Protein AF-A0A3D0HN75-F1 (afdb_monomer)

Structure (mmCIF, N/CA/C/O backbone):
data_AF-A0A3D0HN75-F1
#
_entry.id   AF-A0A3D0HN75-F1
#
loop_
_atom_site.group_PDB
_atom_site.id
_atom_site.type_symbol
_atom_site.label_atom_id
_atom_site.label_alt_id
_atom_site.label_comp_id
_atom_site.label_asym_id
_atom_site.label_entity_id
_atom_site.label_seq_id
_atom_site.pdbx_PDB_ins_code
_atom_site.Cartn_x
_atom_site.Cartn_y
_atom_site.Cartn_z
_atom_site.occupancy
_atom_site.B_iso_or_equiv
_atom_site.auth_seq_id
_atom_site.auth_comp_id
_atom_site.auth_asym_id
_atom_site.auth_atom_id
_atom_site.pdbx_PDB_model_num
ATOM 1 N N . GLU A 1 1 ? -25.983 -16.024 -14.289 1.00 55.44 1 GLU A N 1
ATOM 2 C CA . GLU A 1 1 ? -24.525 -16.258 -14.371 1.00 55.44 1 GLU A CA 1
ATOM 3 C C . GLU A 1 1 ? -23.714 -15.101 -13.797 1.00 55.44 1 GLU A C 1
ATOM 5 O O . GLU A 1 1 ? -23.094 -15.334 -12.772 1.00 55.44 1 GLU A O 1
ATOM 10 N N . TYR A 1 2 ? -23.808 -13.860 -14.303 1.00 52.97 2 TYR A N 1
ATOM 11 C CA . TYR A 1 2 ? -23.048 -12.702 -13.771 1.00 52.97 2 TYR A CA 1
ATOM 12 C C . TYR A 1 2 ? -23.120 -12.518 -12.240 1.00 52.97 2 TYR A C 1
ATOM 14 O O . TYR A 1 2 ? -22.099 -12.362 -11.578 1.00 52.97 2 TYR A O 1
ATOM 22 N N . TRP A 1 3 ? -24.312 -12.584 -11.640 1.00 49.81 3 TRP A N 1
ATOM 23 C CA . TRP A 1 3 ? -24.486 -12.412 -10.188 1.00 49.81 3 TRP A CA 1
ATOM 24 C C . TRP A 1 3 ? -23.921 -13.570 -9.353 1.00 49.81 3 TRP A C 1
ATOM 26 O O . TRP A 1 3 ? -23.442 -13.356 -8.245 1.00 49.81 3 TRP A O 1
ATOM 36 N N . THR A 1 4 ? -23.929 -14.785 -9.901 1.00 58.41 4 THR A N 1
ATOM 37 C CA . THR A 1 4 ? -23.412 -15.993 -9.241 1.00 58.41 4 THR A CA 1
ATOM 38 C C . THR A 1 4 ? -21.888 -16.060 -9.346 1.00 58.41 4 THR A C 1
ATOM 40 O O . THR A 1 4 ? -21.210 -16.273 -8.346 1.00 58.41 4 THR A O 1
ATOM 43 N N . GLU A 1 5 ? -21.344 -15.786 -10.536 1.00 59.69 5 GLU A N 1
ATOM 44 C CA . GLU A 1 5 ? -19.902 -15.696 -10.781 1.00 59.69 5 GLU A CA 1
ATOM 45 C C . GLU A 1 5 ? -19.279 -14.511 -10.023 1.00 59.69 5 GLU A C 1
ATOM 47 O O . GLU A 1 5 ? -18.188 -14.620 -9.464 1.00 59.69 5 GLU A O 1
ATOM 52 N N . SER A 1 6 ? -19.992 -13.382 -9.937 1.00 73.62 6 SER A N 1
ATOM 53 C CA . SER A 1 6 ? -19.542 -12.234 -9.146 1.00 73.62 6 SER A CA 1
ATOM 54 C C . SER A 1 6 ? -19.623 -12.485 -7.643 1.00 73.62 6 SER A C 1
ATOM 56 O O . SER A 1 6 ? -18.742 -12.008 -6.941 1.00 73.62 6 SER A O 1
ATOM 58 N N . GLN A 1 7 ? -20.590 -13.260 -7.133 1.00 80.38 7 GLN A N 1
ATOM 59 C CA . GLN A 1 7 ? -20.621 -13.614 -5.708 1.00 80.38 7 GLN A CA 1
ATOM 60 C C . GLN A 1 7 ? -19.412 -14.466 -5.320 1.00 80.38 7 GLN A C 1
ATOM 62 O O . GLN A 1 7 ? -18.762 -14.180 -4.322 1.00 80.38 7 GLN A O 1
ATOM 67 N N . GLU A 1 8 ? -19.061 -15.481 -6.114 1.00 81.94 8 GLU A N 1
ATOM 68 C CA . GLU A 1 8 ? -17.875 -16.295 -5.829 1.00 81.94 8 GLU A CA 1
ATOM 69 C C . GLU A 1 8 ? -16.592 -15.447 -5.871 1.00 81.94 8 GLU A C 1
ATOM 71 O O . GLU A 1 8 ? -15.738 -15.563 -4.991 1.00 81.94 8 GLU A O 1
ATOM 76 N N . LYS A 1 9 ? -16.470 -14.540 -6.851 1.00 81.69 9 LYS A N 1
ATOM 77 C CA . LYS A 1 9 ? -15.342 -13.597 -6.942 1.00 81.69 9 LYS A CA 1
ATOM 78 C C . LYS A 1 9 ? -15.314 -12.603 -5.773 1.00 81.69 9 LYS A C 1
ATOM 80 O O . LYS A 1 9 ? -14.236 -12.364 -5.233 1.00 81.69 9 LYS A O 1
ATOM 85 N N . ARG A 1 10 ? -16.463 -12.066 -5.342 1.00 82.06 10 ARG A N 1
ATOM 86 C CA . ARG A 1 10 ? -16.580 -11.193 -4.157 1.00 82.06 10 ARG A CA 1
ATOM 87 C C . ARG A 1 10 ? -16.205 -11.928 -2.877 1.00 82.06 10 ARG A C 1
ATOM 89 O O . ARG A 1 10 ? -15.463 -11.377 -2.073 1.00 82.06 10 ARG A O 1
ATOM 96 N N . ASN A 1 11 ? -16.617 -13.185 -2.726 1.00 86.25 11 ASN A N 1
ATOM 97 C CA . ASN A 1 11 ? -16.230 -14.009 -1.581 1.00 86.25 11 ASN A CA 1
ATOM 98 C C . ASN A 1 11 ? -14.713 -14.245 -1.569 1.00 86.25 11 ASN A C 1
ATOM 100 O O . ASN A 1 11 ? -14.068 -14.004 -0.555 1.00 86.25 11 ASN A O 1
ATOM 104 N N . LYS A 1 12 ? -14.118 -14.612 -2.715 1.00 87.06 12 LYS A N 1
ATOM 105 C CA . LYS A 1 12 ? -12.657 -14.769 -2.846 1.00 87.06 12 LYS A CA 1
ATOM 106 C C . LYS A 1 12 ? -11.905 -13.474 -2.534 1.00 87.06 12 LYS A C 1
ATOM 108 O O . LYS A 1 12 ? -10.886 -13.516 -1.849 1.00 87.06 12 LYS A O 1
ATOM 113 N N . MET A 1 13 ? -12.403 -12.330 -3.011 1.00 85.69 13 MET A N 1
ATOM 114 C CA . MET A 1 13 ? -11.835 -11.021 -2.681 1.00 85.69 13 MET A CA 1
ATOM 115 C C . MET A 1 13 ? -11.968 -10.723 -1.185 1.00 85.69 13 MET A C 1
ATOM 117 O O . MET A 1 13 ? -10.992 -10.324 -0.562 1.00 85.69 13 MET A O 1
ATOM 121 N N . THR A 1 14 ? -13.129 -10.979 -0.586 1.00 88.50 14 THR A N 1
ATOM 122 C CA . THR A 1 14 ? -13.359 -10.815 0.854 1.00 88.50 14 THR A CA 1
ATOM 123 C C . THR A 1 14 ? -12.397 -11.669 1.677 1.00 88.50 14 THR A C 1
ATOM 125 O O . THR A 1 14 ? -11.789 -11.168 2.623 1.00 88.50 14 THR A O 1
ATOM 128 N N . ASP A 1 15 ? -12.200 -12.934 1.303 1.00 90.06 15 ASP A N 1
ATOM 129 C CA . ASP A 1 15 ? -11.274 -13.846 1.977 1.00 90.06 15 ASP A CA 1
ATOM 130 C C . ASP A 1 15 ? -9.823 -13.377 1.840 1.00 90.06 15 ASP A C 1
ATOM 132 O O . ASP A 1 15 ? -9.080 -13.334 2.826 1.00 90.06 15 ASP A O 1
ATOM 136 N N . PHE A 1 16 ? -9.423 -12.961 0.634 1.00 89.94 16 PHE A N 1
ATOM 137 C CA . PHE A 1 16 ? -8.121 -12.346 0.385 1.00 89.94 16 PHE A CA 1
ATOM 138 C C . PHE A 1 16 ? -7.929 -11.106 1.263 1.00 89.94 16 PHE A C 1
ATOM 140 O O . PHE A 1 16 ? -6.921 -10.971 1.961 1.00 89.94 16 PHE A O 1
ATOM 147 N N . VAL A 1 17 ? -8.916 -10.217 1.288 1.00 92.88 17 VAL A N 1
ATOM 148 C CA . VAL A 1 17 ? -8.825 -8.963 2.019 1.00 92.88 17 VAL A CA 1
ATOM 149 C C . VAL A 1 17 ? -8.738 -9.210 3.527 1.00 92.88 17 VAL A C 1
ATOM 151 O O . VAL A 1 17 ? -7.848 -8.670 4.185 1.00 92.88 17 VAL A O 1
ATOM 154 N N . LYS A 1 18 ? -9.573 -10.094 4.078 1.00 90.62 18 LYS A N 1
ATOM 155 C CA . LYS A 1 18 ? -9.501 -10.492 5.492 1.00 90.62 18 LYS A CA 1
ATOM 156 C C . LYS A 1 18 ? -8.153 -11.128 5.839 1.00 90.62 18 LYS A C 1
ATOM 158 O O . LYS A 1 18 ? -7.605 -10.849 6.902 1.00 90.62 18 LYS A O 1
ATOM 163 N N . LYS A 1 19 ? -7.579 -11.933 4.940 1.00 90.38 19 LYS A N 1
ATOM 164 C CA . LYS A 1 19 ? -6.274 -12.574 5.152 1.00 90.38 19 LYS A CA 1
ATOM 165 C C . LYS A 1 19 ? -5.127 -11.564 5.258 1.00 90.38 19 LYS A C 1
ATOM 167 O O . LYS A 1 19 ? -4.260 -11.730 6.113 1.00 90.38 19 LYS A O 1
ATOM 172 N N . TYR A 1 20 ? -5.096 -10.542 4.402 1.00 90.19 20 TYR A N 1
ATOM 173 C CA . TYR A 1 20 ? -3.926 -9.658 4.272 1.00 90.19 20 TYR A CA 1
ATOM 174 C C . TYR A 1 20 ? -4.090 -8.273 4.911 1.00 90.19 20 TYR A C 1
ATOM 176 O O . TYR A 1 20 ? -3.089 -7.633 5.236 1.00 90.19 20 TYR A O 1
ATOM 184 N N . PHE A 1 21 ? -5.322 -7.808 5.130 1.00 95.25 21 PHE A N 1
ATOM 185 C CA . PHE A 1 21 ? -5.611 -6.448 5.599 1.00 95.25 21 PHE A CA 1
ATOM 186 C C . PHE A 1 21 ? -6.211 -6.397 7.002 1.00 95.25 21 PHE A C 1
ATOM 188 O O . PHE A 1 21 ? -6.785 -5.379 7.363 1.00 95.25 21 PHE A O 1
ATOM 195 N N . LEU A 1 22 ? -6.037 -7.457 7.799 1.00 95.75 22 LEU A N 1
ATOM 196 C CA . LEU A 1 22 ? -6.356 -7.495 9.234 1.00 95.75 22 LEU A CA 1
ATOM 197 C C . LEU A 1 22 ? -5.118 -7.610 10.135 1.00 95.75 22 LEU A C 1
ATOM 199 O O . LEU A 1 22 ? -5.238 -7.668 11.354 1.00 95.75 22 LEU A O 1
ATOM 203 N N . THR A 1 23 ? -3.911 -7.639 9.563 1.00 93.31 23 THR A N 1
ATOM 204 C CA . THR A 1 23 ? -2.684 -7.795 10.353 1.00 93.31 23 THR A CA 1
ATOM 205 C C . THR A 1 23 ? -2.402 -6.561 11.212 1.00 93.31 23 THR A C 1
ATOM 207 O O . THR A 1 23 ? -2.297 -5.441 10.698 1.00 93.31 23 THR A O 1
ATOM 210 N N . VAL A 1 24 ? -2.206 -6.800 12.509 1.00 93.56 24 VAL A N 1
ATOM 211 C CA . VAL A 1 24 ? -1.823 -5.811 13.522 1.00 93.56 24 VAL A CA 1
ATOM 212 C C . VAL A 1 24 ? -0.424 -6.154 14.059 1.00 93.56 24 VAL A C 1
ATOM 214 O O . VAL A 1 24 ? -0.170 -7.330 14.326 1.00 93.56 24 VAL A O 1
ATOM 217 N N . PRO A 1 25 ? 0.488 -5.174 14.205 1.00 91.12 25 PRO A N 1
ATOM 218 C CA . PRO A 1 25 ? 1.791 -5.382 14.843 1.00 91.12 25 PRO A CA 1
ATOM 219 C C . PRO A 1 25 ? 1.682 -5.828 16.314 1.00 91.12 25 PRO A C 1
ATOM 221 O O . PRO A 1 25 ? 0.841 -5.323 17.056 1.00 91.12 25 PRO A O 1
ATOM 224 N N . GLU A 1 26 ? 2.544 -6.751 16.755 1.00 90.25 26 GLU A N 1
ATOM 225 C CA . GLU A 1 26 ? 2.538 -7.274 18.138 1.00 90.25 26 GLU A CA 1
ATOM 226 C C . GLU A 1 26 ? 2.837 -6.193 19.191 1.00 90.25 26 GLU A C 1
ATOM 228 O O . GLU A 1 26 ? 2.332 -6.238 20.312 1.00 90.25 26 GLU A O 1
ATOM 233 N N . ASP A 1 27 ? 3.625 -5.187 18.831 1.00 89.44 27 ASP A N 1
ATOM 234 C CA . ASP A 1 27 ? 3.972 -4.046 19.677 1.00 89.44 27 ASP A CA 1
ATOM 235 C C . ASP A 1 27 ? 2.839 -3.013 19.810 1.00 89.44 27 ASP A C 1
ATOM 237 O O . ASP A 1 27 ? 2.854 -2.209 20.743 1.00 89.44 27 ASP A O 1
ATOM 241 N N . ALA A 1 28 ? 1.805 -3.086 18.965 1.00 92.00 28 ALA A N 1
ATOM 242 C CA . ALA A 1 28 ? 0.608 -2.247 19.048 1.00 92.00 28 ALA A CA 1
ATOM 243 C C . ALA A 1 28 ? -0.511 -2.848 19.926 1.00 92.00 28 ALA A C 1
ATOM 245 O O . ALA A 1 28 ? -1.579 -2.248 20.067 1.00 92.00 28 ALA A O 1
ATOM 246 N N . VAL A 1 29 ? -0.298 -4.012 20.557 1.00 91.62 29 VAL A N 1
ATOM 247 C CA . VAL A 1 29 ? -1.340 -4.698 21.350 1.00 91.62 29 VAL A CA 1
ATOM 248 C C . VAL A 1 29 ? -1.931 -3.783 22.425 1.00 91.62 29 VAL A C 1
ATOM 250 O O . VAL A 1 29 ? -3.153 -3.708 22.546 1.00 91.62 29 VAL A O 1
ATOM 253 N N . SER A 1 30 ? -1.100 -3.014 23.141 1.00 94.12 30 SER A N 1
ATOM 254 C CA . SER A 1 30 ? -1.591 -2.134 24.212 1.00 94.12 30 SER A CA 1
ATOM 255 C C . SER A 1 30 ? -2.619 -1.113 23.722 1.00 94.12 30 SER A C 1
ATOM 257 O O . SER A 1 30 ? -3.635 -0.946 24.388 1.00 94.12 30 SER A O 1
ATOM 259 N N . VAL A 1 31 ? -2.384 -0.440 22.590 1.00 96.12 31 VAL A N 1
ATOM 260 C CA . VAL A 1 31 ? -3.344 0.553 22.073 1.00 96.12 31 VAL A CA 1
ATOM 261 C C . VAL A 1 31 ? -4.608 -0.101 21.534 1.00 96.12 31 VAL A C 1
ATOM 263 O O . VAL A 1 31 ? -5.694 0.455 21.671 1.00 96.12 31 VAL A O 1
ATOM 266 N N . THR A 1 32 ? -4.495 -1.300 20.959 1.00 96.75 32 THR A N 1
ATOM 267 C CA . THR A 1 32 ? -5.672 -2.014 20.455 1.00 96.75 32 THR A CA 1
ATOM 268 C C . THR A 1 32 ? -6.568 -2.537 21.573 1.00 96.75 32 THR A C 1
ATOM 270 O O . THR A 1 32 ? -7.786 -2.491 21.436 1.00 96.75 32 THR A O 1
ATOM 273 N N . GLU A 1 33 ? -6.001 -2.979 22.698 1.00 96.88 33 GLU A N 1
ATOM 274 C CA . GLU A 1 33 ? -6.789 -3.379 23.869 1.00 96.88 33 GLU A CA 1
ATOM 275 C C . GLU A 1 33 ? -7.458 -2.171 24.537 1.00 96.88 33 GLU A C 1
ATOM 277 O O . GLU A 1 33 ? -8.644 -2.239 24.861 1.00 96.88 33 GLU A O 1
ATOM 282 N N . ASP A 1 34 ? -6.760 -1.033 24.642 1.00 97.31 34 ASP A N 1
ATOM 283 C CA . ASP A 1 34 ? -7.354 0.221 25.128 1.00 97.31 34 ASP A CA 1
ATOM 284 C C . ASP A 1 34 ? -8.542 0.655 24.242 1.00 97.31 34 ASP A C 1
ATOM 286 O O . ASP A 1 34 ? -9.588 1.073 24.745 1.00 97.31 34 ASP A O 1
ATOM 290 N N . PHE A 1 35 ? -8.418 0.512 22.919 1.00 97.88 35 PHE A N 1
ATOM 291 C CA . PHE A 1 35 ? -9.495 0.824 21.978 1.00 97.88 35 PHE A CA 1
ATOM 292 C C . PHE A 1 35 ? -10.672 -0.163 22.056 1.00 97.88 35 PHE A C 1
ATOM 294 O O . PHE A 1 35 ? -11.832 0.252 22.054 1.00 97.88 35 PHE A O 1
ATOM 301 N N . LYS A 1 36 ? -10.418 -1.470 22.196 1.00 97.56 36 LYS A N 1
ATOM 302 C CA . LYS A 1 36 ? -11.486 -2.462 22.422 1.00 97.56 36 LYS A CA 1
ATOM 303 C C . LYS A 1 36 ? -12.235 -2.193 23.728 1.00 97.56 36 LYS A C 1
ATOM 305 O O . LYS A 1 36 ? -13.461 -2.295 23.751 1.00 97.56 36 LYS A O 1
ATOM 310 N N . ALA A 1 37 ? -11.526 -1.810 24.791 1.00 97.81 37 ALA A N 1
ATOM 311 C CA . ALA A 1 37 ? -12.136 -1.408 26.056 1.00 97.81 37 ALA A CA 1
ATOM 312 C C . ALA A 1 37 ? -12.995 -0.141 25.900 1.00 97.81 37 ALA A C 1
ATOM 314 O O . ALA A 1 37 ? -14.102 -0.077 26.440 1.00 97.81 37 ALA A O 1
ATOM 315 N N . TYR A 1 38 ? -12.538 0.833 25.105 1.00 97.56 38 TYR A N 1
ATOM 316 C CA . TYR A 1 38 ? -13.342 1.999 24.738 1.00 97.56 38 TYR A CA 1
ATOM 317 C C . TYR A 1 38 ? -14.646 1.587 24.038 1.00 97.56 38 TYR A C 1
ATOM 319 O O . TYR A 1 38 ? -15.723 1.972 24.488 1.00 97.56 38 TYR A O 1
ATOM 327 N N . LEU A 1 39 ? -14.591 0.730 23.016 1.00 97.56 39 LEU A N 1
ATOM 328 C CA . LEU A 1 39 ? -15.795 0.260 22.317 1.00 97.56 39 LEU A CA 1
ATOM 329 C C . LEU A 1 39 ? -16.734 -0.562 23.214 1.00 97.56 39 LEU A C 1
ATOM 331 O O . LEU A 1 39 ? -17.953 -0.512 23.042 1.00 97.56 39 LEU A O 1
ATOM 335 N N . ALA A 1 40 ? -16.190 -1.298 24.189 1.00 97.00 40 ALA A N 1
ATOM 336 C CA . ALA A 1 40 ? -16.987 -1.965 25.216 1.00 97.00 40 ALA A CA 1
ATOM 337 C C . ALA A 1 40 ? -17.749 -0.945 26.081 1.00 97.00 40 ALA A C 1
ATOM 339 O O . ALA A 1 40 ? -18.939 -1.124 26.344 1.00 97.00 40 ALA A O 1
ATOM 340 N N . SER A 1 41 ? -17.099 0.167 26.445 1.00 96.44 41 SER A N 1
ATOM 341 C CA . SER A 1 41 ? -17.724 1.261 27.202 1.00 96.44 41 SER A CA 1
ATOM 342 C C . SER A 1 41 ? -18.810 2.012 26.417 1.00 96.44 41 SER A C 1
ATOM 344 O O . SER A 1 41 ? -19.752 2.513 27.024 1.00 96.44 41 SER A O 1
ATOM 346 N N . GLN A 1 42 ? -18.744 2.006 25.080 1.00 94.56 42 GLN A N 1
ATOM 347 C CA . GLN A 1 42 ? -19.764 2.566 24.180 1.00 94.56 42 GLN A CA 1
ATOM 348 C C . GLN A 1 42 ? -20.940 1.604 23.914 1.00 94.56 42 GLN A C 1
ATOM 350 O O . GLN A 1 42 ? -21.573 1.653 22.866 1.00 94.56 42 GLN A O 1
ATOM 355 N N . GLY A 1 43 ? -21.252 0.692 24.840 1.00 92.44 43 GLY A N 1
ATOM 356 C CA . GLY A 1 43 ? -22.365 -0.252 24.675 1.00 92.44 43 GLY A CA 1
ATOM 357 C C . GLY A 1 43 ? -22.004 -1.530 23.913 1.00 92.44 43 GLY A C 1
ATOM 358 O O . GLY A 1 43 ? -22.878 -2.157 23.320 1.00 92.44 43 GLY A O 1
ATOM 359 N N . ASN A 1 44 ? -20.738 -1.955 23.953 1.00 92.88 44 ASN A N 1
ATOM 360 C CA . ASN A 1 44 ? -20.236 -3.151 23.262 1.00 92.88 44 ASN A CA 1
ATOM 361 C C . ASN A 1 44 ? -20.346 -3.086 21.729 1.00 92.88 44 ASN A C 1
ATOM 363 O O . ASN A 1 44 ? -20.675 -4.084 21.084 1.00 92.88 44 ASN A O 1
ATOM 367 N N . LEU A 1 45 ? -20.012 -1.937 21.131 1.00 94.62 45 LEU A N 1
ATOM 368 C CA . LEU A 1 45 ? -20.127 -1.720 19.680 1.00 94.62 45 LEU A CA 1
ATOM 369 C C . LEU A 1 45 ? -19.359 -2.744 18.840 1.00 94.62 45 LEU A C 1
A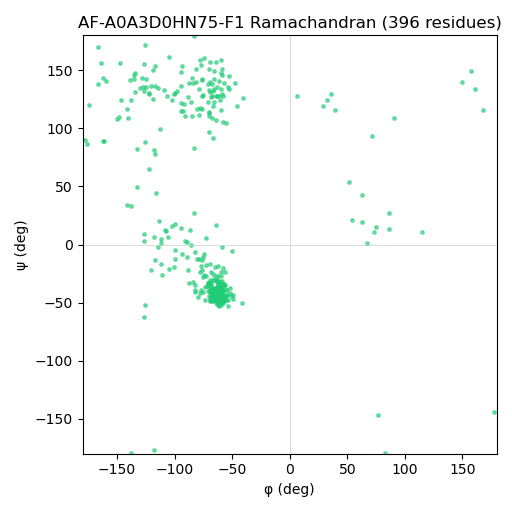TOM 371 O O . LEU A 1 45 ? -19.846 -3.165 17.799 1.00 94.62 45 LEU A O 1
ATOM 375 N N . ALA A 1 46 ? -18.200 -3.216 19.306 1.00 92.88 46 ALA A N 1
ATOM 376 C CA . ALA A 1 46 ? -17.443 -4.245 18.592 1.00 92.88 46 ALA A CA 1
ATOM 377 C C . ALA A 1 46 ? -18.216 -5.573 18.452 1.00 92.88 46 ALA A C 1
ATOM 379 O O . ALA A 1 46 ? -18.058 -6.273 17.455 1.00 92.88 46 ALA A O 1
ATOM 380 N N . GLU A 1 47 ? -19.034 -5.934 19.445 1.00 93.00 47 GLU A N 1
ATOM 381 C CA . GLU A 1 47 ? -19.887 -7.125 19.378 1.00 93.00 47 GLU A CA 1
ATOM 382 C C . GLU A 1 47 ? -21.124 -6.869 18.515 1.00 93.00 47 GLU A C 1
ATOM 384 O O . GLU A 1 47 ? -21.460 -7.696 17.675 1.00 93.00 47 GLU A O 1
ATOM 389 N N . GLN A 1 48 ? -21.741 -5.693 18.647 1.00 93.94 48 GLN A N 1
ATOM 390 C CA . GLN A 1 48 ? -22.864 -5.277 17.803 1.00 93.94 48 GLN A CA 1
ATOM 391 C C . GLN A 1 48 ? -22.491 -5.257 16.310 1.00 93.94 48 GLN A C 1
ATOM 393 O O . GLN A 1 48 ? -23.242 -5.744 15.468 1.00 93.94 48 GLN A O 1
ATOM 398 N N . TYR A 1 49 ? -21.287 -4.782 15.980 1.00 94.25 49 TYR A N 1
ATOM 399 C CA . TYR A 1 49 ? -20.748 -4.827 14.622 1.00 94.25 49 TYR A CA 1
ATOM 400 C C . TYR A 1 49 ? -20.597 -6.268 14.113 1.00 94.25 49 TYR A C 1
ATOM 402 O O . TYR A 1 49 ? -21.035 -6.581 13.009 1.00 94.25 49 TYR A O 1
ATOM 410 N N . ARG A 1 50 ? -20.057 -7.186 14.931 1.00 92.31 50 ARG A N 1
ATOM 411 C CA . ARG A 1 50 ? -19.958 -8.615 14.566 1.00 92.31 50 ARG A CA 1
ATOM 412 C C . ARG A 1 50 ? -21.319 -9.272 14.333 1.00 92.31 50 ARG A C 1
ATOM 414 O O . ARG A 1 50 ? -21.411 -10.193 13.527 1.00 92.31 50 ARG A O 1
ATOM 421 N N . GLN A 1 51 ? -22.350 -8.810 15.033 1.00 93.19 51 GLN A N 1
ATOM 422 C CA . GLN A 1 51 ? -23.729 -9.276 14.882 1.00 93.19 51 GLN A CA 1
ATOM 423 C C . GLN A 1 51 ? -24.465 -8.602 13.712 1.00 93.19 51 GLN A C 1
ATOM 425 O O . GLN A 1 51 ? -25.584 -8.999 13.395 1.00 93.19 51 GLN A O 1
ATOM 430 N N . GLY A 1 52 ? -23.853 -7.603 13.066 1.00 91.12 52 GLY A N 1
ATOM 431 C CA . GLY A 1 52 ? -24.450 -6.848 11.966 1.00 91.12 52 GLY A CA 1
ATOM 432 C C . GLY A 1 52 ? -25.512 -5.837 12.403 1.00 91.12 52 GLY A C 1
ATOM 433 O O . GLY A 1 52 ? -26.276 -5.370 11.566 1.00 91.12 52 GLY A O 1
ATOM 434 N N . THR A 1 53 ? -25.591 -5.496 13.695 1.00 93.06 53 THR A N 1
ATOM 435 C CA . THR A 1 53 ? -26.562 -4.511 14.211 1.00 93.06 53 THR A CA 1
ATOM 436 C C . THR A 1 53 ? -26.033 -3.079 14.184 1.00 93.06 53 THR A C 1
ATOM 438 O O . THR A 1 53 ? -26.791 -2.145 14.422 1.00 93.06 53 THR A O 1
ATOM 441 N N . VAL A 1 54 ? -24.736 -2.907 13.929 1.00 92.56 54 VAL A N 1
ATOM 442 C CA . VAL A 1 54 ? -24.043 -1.620 13.811 1.00 92.56 54 VAL A CA 1
ATOM 443 C C . VAL A 1 54 ? -23.283 -1.606 12.492 1.00 92.56 54 VAL A C 1
ATOM 445 O O . VAL A 1 54 ? -22.638 -2.597 12.144 1.00 92.56 54 VAL A O 1
ATOM 448 N N . SER A 1 55 ? -23.356 -0.495 11.757 1.00 92.19 55 SER A N 1
ATOM 449 C CA . SER A 1 55 ? -22.697 -0.364 10.458 1.00 92.19 55 SER A CA 1
ATOM 450 C C . SER A 1 55 ? -21.194 -0.098 10.596 1.00 92.19 55 SER A C 1
ATOM 452 O O . SER A 1 55 ? -20.698 0.384 11.618 1.00 92.19 55 SER A O 1
ATOM 454 N N . VAL A 1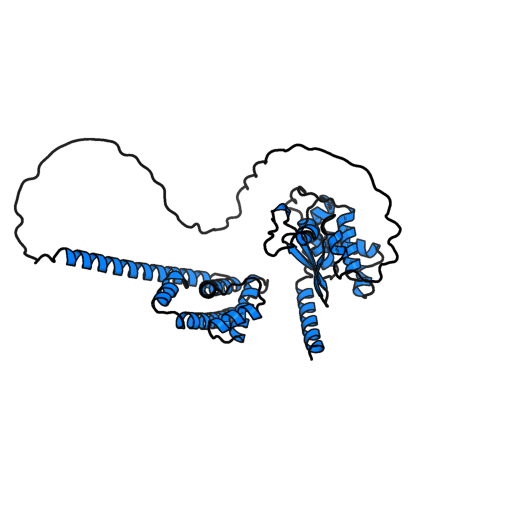 56 ? -20.440 -0.395 9.532 1.00 92.25 56 VAL A N 1
ATOM 455 C CA . VAL A 1 56 ? -19.002 -0.082 9.456 1.00 92.25 56 VAL A CA 1
ATOM 456 C C . VAL A 1 56 ? -18.740 1.422 9.603 1.00 92.25 56 VAL A C 1
ATOM 458 O O . VAL A 1 56 ? -17.729 1.813 10.181 1.00 92.25 56 VAL A O 1
ATOM 461 N N . TYR A 1 57 ? -19.673 2.262 9.143 1.00 91.31 57 TYR A N 1
ATOM 462 C CA . TYR A 1 57 ? -19.601 3.715 9.270 1.00 91.31 57 TYR A CA 1
ATOM 463 C C . TYR A 1 57 ? -19.571 4.161 10.733 1.00 91.31 57 TYR A C 1
ATOM 465 O O . TYR A 1 57 ? -18.707 4.942 11.126 1.00 91.31 57 TYR A O 1
ATOM 473 N N . GLN A 1 58 ? -20.451 3.605 11.567 1.00 94.06 58 GLN A N 1
ATOM 474 C CA . GLN A 1 58 ? -20.446 3.913 12.994 1.00 94.06 58 GLN A CA 1
ATOM 475 C C . GLN A 1 58 ? -19.129 3.481 13.655 1.00 94.06 58 GLN A C 1
ATOM 477 O O . GLN A 1 58 ? -18.593 4.207 14.487 1.00 94.06 58 GLN A O 1
ATOM 482 N N . MET A 1 59 ? -18.551 2.344 13.252 1.00 97.00 59 MET A N 1
ATOM 483 C CA . MET A 1 59 ? -17.239 1.919 13.758 1.00 97.00 59 MET A CA 1
ATOM 484 C C . MET A 1 59 ? -16.110 2.865 13.330 1.00 97.00 59 MET A C 1
ATOM 486 O O . MET A 1 59 ? -15.236 3.171 14.140 1.00 97.00 59 MET A O 1
ATOM 490 N N . ILE A 1 60 ? -16.140 3.348 12.084 1.00 95.88 60 ILE A N 1
ATOM 491 C CA . ILE A 1 60 ? -15.216 4.368 11.567 1.00 95.88 60 ILE A CA 1
ATOM 492 C C . ILE A 1 60 ? -15.310 5.648 12.400 1.00 95.88 60 ILE A C 1
ATOM 494 O O . ILE A 1 60 ? -14.280 6.186 12.810 1.00 95.88 60 ILE A O 1
ATOM 498 N N . GLU A 1 61 ? -16.524 6.112 12.687 1.00 94.44 61 GLU A N 1
ATOM 499 C CA . GLU A 1 61 ? -16.739 7.342 13.447 1.00 94.44 61 GLU A CA 1
ATOM 500 C C . GLU A 1 61 ? -16.293 7.199 14.906 1.00 94.44 61 GLU A C 1
ATOM 502 O O . GLU A 1 61 ? -15.655 8.090 15.458 1.00 94.44 61 GLU A O 1
ATOM 507 N N . GLU A 1 62 ? -16.504 6.038 15.523 1.00 96.81 62 GLU A N 1
ATOM 508 C CA . GLU A 1 62 ? -15.979 5.766 16.861 1.00 96.81 62 GLU A CA 1
ATOM 509 C C . GLU A 1 62 ? -14.454 5.648 16.897 1.00 96.81 62 GLU A C 1
ATOM 511 O O . GLU A 1 62 ? -13.818 6.099 17.851 1.00 96.81 62 GLU A O 1
ATOM 516 N N . THR A 1 63 ? -13.833 5.099 15.848 1.00 97.56 63 THR A N 1
ATOM 517 C CA . THR A 1 63 ? -12.373 5.162 15.693 1.00 97.56 63 THR A CA 1
ATOM 518 C C . THR A 1 63 ? -11.899 6.612 15.569 1.00 97.56 63 THR A C 1
ATOM 520 O O . THR A 1 63 ? -10.919 6.984 16.219 1.00 97.56 63 THR A O 1
ATOM 523 N N . ARG A 1 64 ? -12.597 7.450 14.790 1.00 95.25 64 ARG A N 1
ATOM 524 C CA . ARG A 1 64 ? -12.291 8.881 14.653 1.00 95.25 64 ARG A CA 1
ATOM 525 C C . ARG A 1 64 ? -12.378 9.578 16.005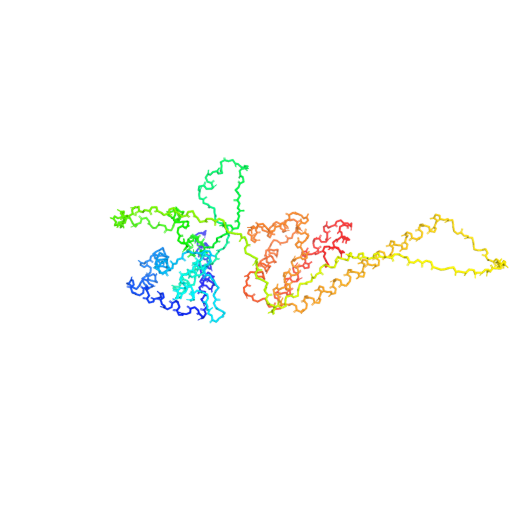 1.00 95.25 64 ARG A C 1
ATOM 527 O O . ARG A 1 64 ? -11.407 10.208 16.421 1.00 95.25 64 ARG A O 1
ATOM 534 N N . ASN A 1 65 ? -13.491 9.402 16.712 1.00 95.06 65 ASN A N 1
ATOM 535 C CA . ASN A 1 65 ? -13.723 9.974 18.033 1.00 95.06 65 ASN A CA 1
ATOM 536 C C . ASN A 1 65 ? -12.634 9.559 19.020 1.00 95.06 65 ASN A C 1
ATOM 538 O O . ASN A 1 65 ? -12.058 10.414 19.689 1.00 95.06 65 ASN A O 1
ATOM 542 N N . TYR A 1 66 ? -12.283 8.273 19.063 1.00 96.94 66 TYR A N 1
ATOM 543 C CA . TYR A 1 66 ? -11.228 7.772 19.939 1.00 96.94 66 TYR A CA 1
ATOM 544 C C . TYR A 1 66 ? -9.870 8.438 19.676 1.00 96.94 66 TYR A C 1
ATOM 546 O O . TYR A 1 66 ? -9.206 8.874 20.619 1.00 96.94 66 TYR A O 1
ATOM 554 N N . ILE A 1 67 ? -9.460 8.550 18.406 1.00 96.38 67 ILE A N 1
ATOM 555 C CA . ILE A 1 67 ? -8.179 9.170 18.039 1.00 96.38 67 ILE A CA 1
ATOM 556 C C . ILE A 1 67 ? -8.215 10.674 18.337 1.00 96.38 67 ILE A C 1
ATOM 558 O O . ILE A 1 67 ? -7.291 11.204 18.953 1.00 96.38 67 ILE A O 1
ATOM 562 N N . MET A 1 68 ? -9.269 11.373 17.916 1.00 93.00 68 MET A N 1
ATOM 563 C CA . MET A 1 68 ? -9.347 12.837 17.975 1.00 93.00 68 MET A CA 1
ATOM 564 C C . MET A 1 68 ? -9.646 13.386 19.374 1.00 93.00 68 MET A C 1
ATOM 566 O O . MET A 1 68 ? -9.375 14.557 19.626 1.00 93.00 68 MET A O 1
ATOM 570 N N . ASN A 1 69 ? -10.164 12.566 20.294 1.00 91.94 69 ASN A N 1
ATOM 571 C CA . ASN A 1 69 ? -10.560 13.010 21.633 1.00 91.94 69 ASN A CA 1
ATOM 572 C C . ASN A 1 69 ? -9.418 13.675 22.421 1.00 91.94 69 ASN A C 1
ATOM 574 O O . ASN A 1 69 ? -9.658 14.601 23.192 1.00 91.94 69 ASN A O 1
ATOM 578 N N . ASP A 1 70 ? -8.184 13.206 22.238 1.00 90.75 70 ASP A N 1
ATOM 579 C CA . ASP A 1 70 ? -7.024 13.682 22.996 1.00 90.75 70 ASP A CA 1
ATOM 580 C C . ASP A 1 70 ? -5.768 13.783 22.121 1.00 90.75 70 ASP A C 1
ATOM 582 O O . ASP A 1 70 ? -4.662 13.498 22.567 1.00 90.75 70 ASP A O 1
ATOM 586 N N . THR A 1 71 ? -5.918 14.137 20.843 1.00 95.50 71 THR A N 1
ATOM 587 C CA . THR A 1 71 ? -4.778 14.383 19.948 1.00 95.50 71 THR A CA 1
ATOM 588 C C . THR A 1 71 ? -4.871 15.753 19.286 1.00 95.50 71 THR A C 1
ATOM 590 O O . THR A 1 71 ? -5.938 16.351 19.163 1.00 95.50 71 THR A O 1
ATOM 593 N N . LYS A 1 72 ? -3.718 16.299 18.889 1.00 94.19 72 LYS A N 1
ATOM 594 C CA . LYS A 1 72 ? -3.600 17.600 18.230 1.00 94.19 72 LYS A CA 1
ATOM 595 C C . LYS A 1 72 ? -2.825 17.482 16.926 1.00 94.19 72 LYS A C 1
ATOM 597 O O . LYS A 1 72 ? -1.726 16.926 16.886 1.00 94.19 72 LYS A O 1
ATOM 602 N N . TYR A 1 73 ? -3.370 18.065 15.861 1.00 92.69 73 TYR A N 1
ATOM 603 C CA . TYR A 1 73 ? -2.670 18.159 14.586 1.00 92.69 73 TYR A CA 1
ATOM 604 C C . TYR A 1 73 ? -1.473 19.125 14.666 1.00 92.69 73 TYR A C 1
ATOM 606 O O . TYR A 1 73 ? -1.594 20.246 15.169 1.00 92.69 73 TYR A O 1
ATOM 614 N N . THR A 1 74 ? -0.307 18.691 14.187 1.00 89.00 74 THR A N 1
ATOM 615 C CA . THR A 1 74 ? 0.902 19.511 14.030 1.00 89.00 74 THR A CA 1
ATOM 616 C C . THR A 1 74 ? 1.871 18.878 13.031 1.00 89.00 74 THR A C 1
ATOM 618 O O . THR A 1 74 ? 2.101 17.670 13.057 1.00 89.00 74 THR A O 1
ATOM 621 N N . LEU A 1 75 ? 2.506 19.709 12.198 1.00 87.75 75 LEU A N 1
ATOM 622 C CA . LEU A 1 75 ? 3.591 19.293 11.296 1.00 87.75 75 LEU A CA 1
ATOM 623 C C . LEU A 1 75 ? 4.924 19.058 12.030 1.00 87.75 75 LEU A C 1
ATOM 625 O O . LEU A 1 75 ? 5.847 18.479 11.468 1.00 87.75 75 LEU A O 1
ATOM 629 N N . SER A 1 76 ? 5.008 19.455 13.303 1.00 91.38 76 SER A N 1
ATOM 630 C CA . SER A 1 76 ? 6.202 19.302 14.140 1.00 91.38 76 SER A CA 1
ATOM 631 C C . SER A 1 76 ? 5.890 18.495 15.408 1.00 91.38 76 SER A C 1
ATOM 633 O O . SER A 1 76 ? 5.949 19.045 16.512 1.00 91.38 76 SER A O 1
ATOM 635 N N . PRO A 1 77 ? 5.528 17.201 15.298 1.00 89.44 77 PRO A N 1
ATOM 636 C CA . PRO A 1 77 ? 5.199 16.372 16.459 1.00 89.44 77 PRO A CA 1
ATOM 637 C C . PRO A 1 77 ? 6.430 15.940 17.269 1.00 89.44 77 PRO A C 1
ATOM 639 O O . PRO A 1 77 ? 6.272 15.388 18.353 1.00 89.44 77 PRO A O 1
ATOM 642 N N . GLY A 1 78 ? 7.645 16.192 16.776 1.00 91.81 78 GLY A N 1
ATOM 643 C CA . GLY A 1 78 ? 8.871 15.620 17.332 1.00 91.81 78 GLY A CA 1
ATOM 644 C C . GLY A 1 78 ? 9.127 14.203 16.812 1.00 91.81 78 GLY A C 1
ATOM 645 O O . GLY A 1 78 ? 8.386 13.689 15.976 1.00 91.81 78 GLY A O 1
ATOM 646 N N . LYS A 1 79 ? 10.217 13.581 17.269 1.00 91.19 79 LYS A N 1
ATOM 647 C CA . LYS A 1 79 ? 10.589 12.216 16.871 1.00 91.19 79 LYS A CA 1
ATOM 648 C C . LYS A 1 79 ? 10.062 11.210 17.889 1.00 91.19 79 LYS A C 1
ATOM 650 O O . LYS A 1 79 ? 10.258 11.402 19.088 1.00 91.19 79 LYS A O 1
ATOM 655 N N . THR A 1 80 ? 9.493 10.108 17.411 1.00 93.12 80 THR A N 1
ATOM 656 C CA . THR A 1 80 ? 9.230 8.933 18.248 1.00 93.12 80 THR A CA 1
ATOM 657 C C . THR A 1 80 ? 10.556 8.388 18.794 1.00 93.12 80 THR A C 1
ATOM 659 O O . THR A 1 80 ? 11.484 8.157 18.010 1.00 93.12 80 THR A O 1
ATOM 662 N N . PRO A 1 81 ? 10.695 8.181 20.118 1.00 94.19 81 PRO A N 1
ATOM 663 C CA . PRO A 1 81 ? 11.874 7.537 20.688 1.00 94.19 81 PRO A CA 1
ATOM 664 C C . PRO A 1 81 ? 12.100 6.141 20.092 1.00 94.19 81 PRO A C 1
ATOM 666 O O . PRO A 1 81 ? 11.154 5.373 19.969 1.00 94.19 81 PRO A O 1
ATOM 669 N N . LYS A 1 82 ? 13.357 5.767 19.802 1.00 90.00 82 LYS A N 1
ATOM 670 C CA . LYS A 1 82 ? 13.702 4.459 19.195 1.00 90.00 82 LYS A CA 1
ATOM 671 C C . LYS A 1 82 ? 13.201 3.242 19.990 1.00 90.00 82 LYS A C 1
ATOM 673 O O . LYS A 1 82 ? 13.076 2.163 19.430 1.00 90.00 82 LYS A O 1
ATOM 678 N N . SER A 1 83 ? 12.961 3.405 21.291 1.00 91.00 83 SER A N 1
ATOM 679 C CA . SER A 1 83 ? 12.469 2.356 22.188 1.00 91.00 83 SER A CA 1
ATOM 680 C C . SER A 1 83 ? 10.944 2.211 22.215 1.00 91.00 83 SER A C 1
ATOM 682 O O . SER A 1 83 ? 10.445 1.386 22.977 1.00 91.00 83 SER A O 1
ATOM 684 N N . LYS A 1 84 ? 10.198 3.022 21.451 1.00 89.00 84 LYS A N 1
ATOM 685 C CA . LYS A 1 84 ? 8.731 3.045 21.467 1.00 89.00 84 LYS A CA 1
ATOM 686 C C . LYS A 1 84 ? 8.156 2.833 20.075 1.00 89.00 84 LYS A C 1
ATOM 688 O O . LYS A 1 84 ? 8.667 3.366 19.094 1.00 89.00 84 LYS A O 1
ATOM 693 N N . GLU A 1 85 ? 7.053 2.099 20.023 1.00 92.88 85 GLU A N 1
ATOM 694 C CA . GLU A 1 85 ? 6.226 1.969 18.826 1.00 92.88 85 GLU A CA 1
ATOM 695 C C . GLU A 1 85 ? 5.514 3.309 18.547 1.00 92.88 85 GLU A C 1
ATOM 697 O O . GLU A 1 85 ? 5.099 4.019 19.471 1.00 92.88 85 GLU A O 1
ATOM 702 N N . ALA A 1 86 ? 5.434 3.697 17.274 1.00 92.69 86 ALA A N 1
ATOM 703 C CA . ALA A 1 86 ? 5.030 5.035 16.856 1.00 92.69 86 ALA A CA 1
ATOM 704 C C . ALA A 1 86 ? 3.563 5.355 17.161 1.00 92.69 86 ALA A C 1
ATOM 706 O O . ALA A 1 86 ? 3.279 6.445 17.663 1.00 92.69 86 ALA A O 1
ATOM 707 N N . VAL A 1 87 ? 2.641 4.425 16.905 1.00 94.75 87 VAL A N 1
ATOM 708 C CA . VAL A 1 87 ? 1.210 4.610 17.179 1.00 94.75 87 VAL A CA 1
ATOM 709 C C . VAL A 1 87 ? 0.944 4.651 18.679 1.00 94.75 87 VAL A C 1
ATOM 711 O O . VAL A 1 87 ? 0.195 5.504 19.148 1.00 94.75 87 VAL A O 1
ATOM 714 N N . THR A 1 88 ? 1.617 3.809 19.452 1.00 95.31 88 THR A N 1
ATOM 715 C CA . THR A 1 88 ? 1.550 3.781 20.913 1.00 95.31 88 THR A CA 1
ATOM 716 C C . THR A 1 88 ? 2.045 5.092 21.503 1.00 95.31 88 THR A C 1
ATOM 718 O O . THR A 1 88 ? 1.355 5.703 22.322 1.00 95.31 88 THR A O 1
ATOM 721 N N . TYR A 1 89 ? 3.199 5.579 21.047 1.00 96.12 89 TYR A N 1
ATOM 722 C CA . TYR A 1 89 ? 3.724 6.870 21.477 1.00 96.12 89 TYR A CA 1
ATOM 723 C C . TYR A 1 89 ? 2.783 8.021 21.100 1.00 96.12 89 TYR A C 1
ATOM 725 O O . TYR A 1 89 ? 2.502 8.884 21.934 1.00 96.12 89 TYR A O 1
ATOM 733 N N . PHE A 1 90 ? 2.245 8.016 19.878 1.00 97.12 90 PHE A N 1
ATOM 734 C CA . PHE A 1 90 ? 1.294 9.019 19.405 1.00 97.12 90 PHE A CA 1
ATOM 735 C C . PHE A 1 90 ? 0.005 9.040 20.235 1.00 97.12 90 PHE A C 1
ATOM 737 O O . PHE A 1 90 ? -0.358 10.095 20.752 1.00 97.12 90 PHE A O 1
ATOM 744 N N . LEU A 1 91 ? -0.654 7.890 20.406 1.00 96.62 91 LEU A N 1
ATOM 745 C CA . LEU A 1 91 ? -1.966 7.787 21.049 1.00 96.62 91 LEU A CA 1
ATOM 746 C C . LEU A 1 91 ? -1.917 7.859 22.573 1.00 96.62 91 LEU A C 1
ATOM 748 O O . LEU A 1 91 ? -2.934 8.207 23.164 1.00 96.62 91 LEU A O 1
ATOM 752 N N . LYS A 1 92 ? -0.795 7.531 23.228 1.00 95.50 92 LYS A N 1
ATOM 753 C CA . LYS A 1 92 ? -0.720 7.467 24.703 1.00 95.50 92 LYS A CA 1
ATOM 754 C C . LYS A 1 92 ? 0.128 8.559 25.342 1.00 95.50 92 LYS A C 1
ATOM 756 O O . LYS A 1 92 ? -0.143 8.912 26.484 1.00 95.50 92 LYS A O 1
ATOM 761 N N . GLU A 1 93 ? 1.107 9.114 24.632 1.00 95.38 93 GLU A N 1
ATOM 762 C CA . GLU A 1 93 ? 2.094 10.013 25.243 1.00 95.38 93 GLU A CA 1
ATOM 763 C C . GLU A 1 93 ? 2.221 11.363 24.539 1.00 95.38 93 GLU A C 1
ATOM 765 O O . GLU A 1 93 ? 1.971 12.398 25.150 1.00 95.38 93 GLU A O 1
ATOM 770 N N . ASN A 1 94 ? 2.627 11.376 23.267 1.00 95.56 94 ASN A N 1
ATOM 771 C CA . ASN A 1 94 ? 2.937 12.614 22.553 1.00 95.56 94 ASN A CA 1
ATOM 772 C C . ASN A 1 94 ? 1.684 13.406 22.183 1.00 95.56 94 ASN A C 1
ATOM 774 O O . ASN A 1 94 ? 1.711 14.638 22.181 1.00 95.56 94 ASN A O 1
ATOM 778 N N . LYS A 1 95 ? 0.602 12.692 21.833 1.00 96.06 95 LYS A N 1
ATOM 779 C CA . LYS A 1 95 ? -0.711 13.248 21.474 1.00 96.06 95 LYS A CA 1
ATOM 780 C C . LYS A 1 95 ? -0.669 14.297 20.358 1.00 96.06 95 LYS A C 1
ATOM 782 O O . LYS A 1 95 ? -1.558 15.132 20.223 1.00 96.06 95 LYS A O 1
ATOM 787 N N . LYS A 1 96 ? 0.389 14.289 19.553 1.00 95.62 96 LYS A N 1
ATOM 788 C CA . LYS A 1 96 ? 0.681 15.267 18.506 1.00 95.62 96 LYS A CA 1
ATOM 789 C C . LYS A 1 96 ? 1.105 14.523 17.254 1.00 95.62 96 LYS A C 1
ATOM 791 O O . LYS A 1 96 ? 1.969 13.653 17.337 1.00 95.62 96 LYS A O 1
ATOM 796 N N . GLY A 1 97 ? 0.522 14.868 16.113 1.00 93.94 97 GLY A N 1
ATOM 797 C CA . GLY A 1 97 ? 0.793 14.173 14.856 1.00 93.94 97 GLY A CA 1
ATOM 798 C C . GLY A 1 97 ? 0.282 14.924 13.634 1.00 93.94 97 GLY A C 1
ATOM 799 O O . GLY A 1 97 ? -0.463 15.892 13.759 1.00 93.94 97 GLY A O 1
ATOM 800 N N . TYR A 1 98 ? 0.674 14.448 12.460 1.00 92.44 98 TYR A N 1
ATOM 801 C CA . TYR A 1 98 ? 0.153 14.855 11.149 1.00 92.44 98 TYR A CA 1
ATOM 802 C C . TYR A 1 98 ? -0.496 13.651 10.447 1.00 92.44 98 TYR A C 1
ATOM 804 O O . TYR A 1 98 ? -0.557 12.578 11.045 1.00 92.44 98 TYR A O 1
ATOM 812 N N . SER A 1 99 ? -0.966 13.810 9.208 1.00 95.06 99 SER A N 1
ATOM 813 C CA . SER A 1 99 ? -1.761 12.820 8.453 1.00 95.06 99 SER A CA 1
ATOM 814 C C . SER A 1 99 ? -1.287 11.366 8.593 1.00 95.06 99 SER A C 1
ATOM 816 O O . SER A 1 99 ? -2.065 10.515 9.016 1.00 95.06 99 SER A O 1
ATOM 818 N N . THR A 1 100 ? 0.004 11.080 8.395 1.00 95.62 100 THR A N 1
ATOM 819 C CA . THR A 1 100 ? 0.581 9.731 8.574 1.00 95.62 100 THR A CA 1
ATOM 820 C C . THR A 1 100 ? 0.314 9.131 9.957 1.00 95.62 100 THR A C 1
ATOM 822 O O . THR A 1 100 ? 0.028 7.941 10.058 1.00 95.62 100 THR A O 1
ATOM 825 N N . HIS A 1 101 ? 0.367 9.923 11.033 1.00 96.44 101 HIS A N 1
ATOM 826 C CA . HIS A 1 101 ? 0.107 9.434 12.394 1.00 96.44 101 HIS A CA 1
ATOM 827 C C . HIS A 1 101 ? -1.361 9.028 12.565 1.00 96.44 101 HIS A C 1
ATOM 829 O O . HIS A 1 101 ? -1.640 7.949 13.089 1.00 96.44 101 HIS A O 1
ATOM 835 N N . TYR A 1 102 ? -2.287 9.865 12.087 1.00 97.19 102 TYR A N 1
ATOM 836 C CA . TYR A 1 102 ? -3.727 9.602 12.159 1.00 97.19 102 TYR A CA 1
ATOM 837 C C . TYR A 1 102 ? -4.116 8.403 11.292 1.00 97.19 102 TYR A C 1
ATOM 839 O O . TYR A 1 102 ? -4.763 7.482 11.788 1.00 97.19 102 TYR A O 1
ATOM 847 N N . ALA A 1 103 ? -3.663 8.361 10.037 1.00 97.38 103 ALA A N 1
ATOM 848 C CA . ALA A 1 103 ? -3.943 7.262 9.119 1.00 97.38 103 ALA A CA 1
ATOM 849 C C . ALA A 1 103 ? -3.336 5.932 9.600 1.00 97.38 103 ALA A C 1
ATOM 851 O O . ALA A 1 103 ? -4.001 4.896 9.571 1.00 97.38 103 ALA A O 1
ATOM 852 N N . THR A 1 104 ? -2.105 5.942 10.125 1.00 97.12 104 THR A N 1
ATOM 853 C CA . THR A 1 104 ? -1.485 4.723 10.678 1.00 97.12 104 THR A CA 1
ATOM 854 C C . THR A 1 104 ? -2.238 4.230 11.914 1.00 97.12 104 THR A C 1
ATOM 856 O O . THR A 1 104 ? -2.536 3.038 12.013 1.00 97.12 104 THR A O 1
ATOM 859 N N . ALA A 1 105 ? -2.600 5.132 12.835 1.00 97.56 105 ALA A N 1
ATOM 860 C CA . ALA A 1 105 ? -3.393 4.785 14.011 1.00 97.56 105 ALA A CA 1
ATOM 861 C C . ALA A 1 105 ? -4.757 4.201 13.617 1.00 97.56 105 ALA A C 1
ATOM 863 O O . ALA A 1 105 ? -5.107 3.113 14.069 1.00 97.56 105 ALA A O 1
ATOM 864 N N . ALA A 1 106 ? -5.488 4.863 12.718 1.00 98.06 106 ALA A N 1
ATOM 865 C CA . ALA A 1 106 ? -6.783 4.396 12.235 1.00 98.06 106 ALA A CA 1
ATOM 866 C C . ALA A 1 106 ? -6.694 3.013 11.577 1.00 98.06 106 ALA A C 1
ATOM 868 O O . ALA A 1 106 ? -7.494 2.132 11.890 1.00 98.06 106 ALA A O 1
ATOM 869 N N . ALA A 1 107 ? -5.684 2.781 10.731 1.00 98.19 107 ALA A N 1
ATOM 870 C CA . ALA A 1 107 ? -5.473 1.481 10.105 1.00 98.19 107 ALA A CA 1
ATOM 871 C C . ALA A 1 107 ? -5.248 0.376 11.148 1.00 98.19 107 ALA A C 1
ATOM 873 O O . ALA A 1 107 ? -5.862 -0.683 11.051 1.00 98.19 107 ALA A O 1
ATOM 874 N N . ILE A 1 108 ? -4.414 0.611 12.165 1.00 97.88 108 ILE A N 1
ATOM 875 C CA . ILE A 1 108 ? -4.166 -0.371 13.231 1.00 97.88 108 ILE A CA 1
ATOM 876 C C . ILE A 1 108 ? -5.431 -0.636 14.056 1.00 97.88 108 ILE A C 1
ATOM 878 O O . ILE A 1 108 ? -5.777 -1.796 14.294 1.00 97.88 108 ILE A O 1
ATOM 882 N N . LEU A 1 109 ? -6.135 0.419 14.471 1.00 98.12 109 LEU A N 1
ATOM 883 C CA . LEU A 1 109 ? -7.319 0.298 15.319 1.00 98.12 109 LEU A CA 1
ATOM 884 C C . LEU A 1 109 ? -8.465 -0.428 14.603 1.00 98.12 109 LEU A C 1
ATOM 886 O O . LEU A 1 109 ? -9.009 -1.378 15.166 1.00 98.12 109 LEU A O 1
ATOM 890 N N . LEU A 1 110 ? -8.769 -0.074 13.349 1.00 98.25 110 LEU A N 1
ATOM 891 C CA . LEU A 1 110 ? -9.802 -0.743 12.544 1.00 98.25 110 LEU A CA 1
ATOM 892 C C . LEU A 1 110 ? -9.475 -2.224 12.306 1.00 98.25 110 LEU A C 1
ATOM 894 O O . LEU A 1 110 ? -10.322 -3.097 12.511 1.00 98.25 110 LEU A O 1
ATOM 898 N N . ARG A 1 111 ? -8.217 -2.538 11.970 1.00 97.75 111 ARG A N 1
ATOM 899 C CA . ARG A 1 111 ? -7.771 -3.931 11.806 1.00 97.75 111 ARG A CA 1
ATOM 900 C C . ARG A 1 111 ? -7.951 -4.749 13.076 1.00 97.75 111 ARG A C 1
ATOM 902 O O . ARG A 1 111 ? -8.373 -5.901 13.008 1.00 97.75 111 ARG A O 1
ATOM 909 N N . SER A 1 112 ? -7.684 -4.145 14.234 1.00 97.06 112 SER A N 1
ATOM 910 C CA . SER A 1 112 ? -7.777 -4.820 15.532 1.00 97.06 112 SER A CA 1
ATOM 911 C C . SER A 1 112 ? -9.191 -5.264 15.918 1.00 97.06 112 SER A C 1
ATOM 913 O O . SER A 1 112 ? -9.344 -6.148 16.765 1.00 97.06 112 SER A O 1
ATOM 915 N N . ILE A 1 113 ? -10.212 -4.683 15.283 1.00 96.25 113 ILE A N 1
ATOM 916 C CA . ILE A 1 113 ? -11.628 -5.014 15.483 1.00 96.25 113 ILE A CA 1
ATOM 917 C C . ILE A 1 113 ? -12.233 -5.785 14.303 1.00 96.25 113 ILE A C 1
ATOM 919 O O . ILE A 1 113 ? -13.444 -5.989 14.259 1.00 96.25 113 ILE A O 1
ATOM 923 N N . GLY A 1 114 ? -11.401 -6.262 13.371 1.00 95.19 114 GLY A N 1
ATOM 924 C CA . GLY A 1 114 ? -11.840 -7.110 12.262 1.00 95.19 114 GLY A CA 1
ATOM 925 C C . GLY A 1 114 ? -12.334 -6.352 11.030 1.00 95.19 114 GLY A C 1
ATOM 926 O O . GLY A 1 114 ? -12.939 -6.974 10.158 1.00 95.19 114 GLY A O 1
ATOM 927 N N . ILE A 1 115 ? -12.081 -5.043 10.934 1.00 96.56 115 ILE A N 1
ATOM 928 C CA . ILE A 1 115 ? -12.402 -4.234 9.752 1.00 96.56 115 ILE A CA 1
ATOM 929 C C . ILE A 1 115 ? -11.169 -4.202 8.838 1.00 96.56 115 ILE A C 1
ATOM 931 O O . ILE A 1 115 ? -10.129 -3.676 9.250 1.00 96.56 115 ILE A O 1
ATOM 935 N N . PRO A 1 116 ? -11.229 -4.778 7.622 1.00 97.12 116 PRO A N 1
ATOM 936 C CA . PRO A 1 116 ? -10.074 -4.788 6.740 1.00 97.12 116 PRO A CA 1
ATOM 937 C C . PRO A 1 116 ? -9.780 -3.393 6.195 1.00 97.12 116 PRO A C 1
ATOM 939 O O . PRO A 1 116 ? -10.611 -2.782 5.523 1.00 97.12 116 PRO A O 1
ATOM 942 N N . THR A 1 117 ? -8.566 -2.919 6.452 1.00 97.31 117 THR A N 1
ATOM 943 C CA . THR A 1 117 ? -8.170 -1.538 6.159 1.00 97.31 117 THR A CA 1
ATOM 944 C C . THR A 1 117 ? -6.765 -1.502 5.579 1.00 97.31 117 THR A C 1
ATOM 946 O O . THR A 1 117 ? -5.875 -2.229 6.035 1.00 97.31 117 THR A O 1
ATOM 949 N N . ARG A 1 118 ? -6.515 -0.632 4.600 1.00 96.25 118 ARG A N 1
ATOM 950 C CA . ARG A 1 118 ? -5.168 -0.341 4.091 1.00 96.25 118 ARG A CA 1
ATOM 951 C C . ARG A 1 118 ? -4.794 1.119 4.281 1.00 96.25 118 ARG A C 1
ATOM 953 O O . ARG A 1 118 ? -5.651 1.988 4.310 1.00 96.25 118 ARG A O 1
ATOM 960 N N . TYR A 1 119 ? -3.499 1.343 4.445 1.00 96.38 119 TYR A N 1
ATOM 961 C CA . TYR A 1 119 ? -2.904 2.670 4.464 1.00 96.38 119 TYR A CA 1
ATOM 962 C C . TYR A 1 119 ? -2.699 3.145 3.027 1.00 96.38 119 TYR A C 1
ATOM 964 O O . TYR A 1 119 ? -2.283 2.339 2.188 1.00 96.38 119 TYR A O 1
ATOM 972 N N . ALA A 1 120 ? -2.963 4.419 2.765 1.00 95.50 120 ALA A N 1
ATOM 973 C CA . ALA A 1 120 ? -2.737 5.044 1.474 1.00 95.50 120 ALA A CA 1
ATOM 974 C C . ALA A 1 120 ? -2.060 6.408 1.652 1.00 95.50 120 ALA A C 1
ATOM 976 O O . ALA A 1 120 ? -2.301 7.120 2.626 1.00 95.50 120 ALA A O 1
ATOM 977 N N . GLU A 1 121 ? -1.201 6.746 0.696 1.00 94.00 121 GLU A N 1
ATOM 978 C CA . GLU A 1 121 ? -0.487 8.015 0.603 1.00 94.00 121 GLU A CA 1
ATOM 979 C C . GLU A 1 121 ? -0.570 8.526 -0.829 1.00 94.00 121 GLU A C 1
ATOM 981 O O . GLU A 1 121 ? -0.566 7.750 -1.788 1.00 94.00 121 GLU A O 1
ATOM 986 N N . GLY A 1 122 ? -0.607 9.842 -0.970 1.00 92.75 122 GLY A N 1
ATOM 987 C CA . GLY A 1 122 ? -0.679 10.503 -2.258 1.00 92.75 122 GLY A CA 1
ATOM 988 C C . GLY A 1 122 ? -0.763 12.004 -2.077 1.00 92.75 122 GLY A C 1
ATOM 989 O O . GLY A 1 122 ? -0.153 12.560 -1.166 1.00 92.75 122 GLY A O 1
ATOM 990 N N . VAL A 1 123 ? -1.531 12.649 -2.946 1.00 89.31 123 VAL A N 1
ATOM 991 C CA . VAL A 1 123 ? -1.789 14.087 -2.893 1.00 89.31 123 VAL A CA 1
ATOM 992 C C . VAL A 1 123 ? -3.274 14.314 -2.658 1.00 89.31 123 VAL A C 1
ATOM 994 O O . VAL A 1 123 ? -4.106 13.624 -3.246 1.00 89.31 123 VAL A O 1
ATOM 997 N N . TYR A 1 124 ? -3.602 15.249 -1.776 1.00 85.62 124 TYR A N 1
ATOM 998 C CA . TYR A 1 124 ? -4.975 15.666 -1.524 1.00 85.62 124 TYR A CA 1
ATOM 999 C C . TYR A 1 124 ? -5.227 16.998 -2.227 1.00 85.62 124 TYR A C 1
ATOM 1001 O O . TYR A 1 124 ? -4.499 17.960 -1.997 1.00 85.62 124 TYR A O 1
ATOM 1009 N N . ILE A 1 125 ? -6.252 17.021 -3.075 1.00 85.56 125 ILE A N 1
ATOM 1010 C CA . ILE A 1 125 ? -6.713 18.190 -3.828 1.00 85.56 125 ILE A CA 1
ATOM 1011 C C . ILE A 1 125 ? -8.178 18.393 -3.449 1.00 85.56 125 ILE A C 1
ATOM 1013 O O . ILE A 1 125 ? -8.949 17.430 -3.485 1.00 85.56 125 ILE A O 1
ATOM 1017 N N . THR A 1 126 ? -8.564 19.610 -3.069 1.00 81.50 126 THR A N 1
ATOM 1018 C CA . THR A 1 126 ? -9.942 19.880 -2.639 1.00 81.50 126 THR A CA 1
ATOM 1019 C C . THR A 1 126 ? -10.904 19.908 -3.825 1.00 81.50 126 THR A C 1
ATOM 1021 O O . THR A 1 126 ? -10.515 20.108 -4.983 1.00 81.50 126 THR A O 1
ATOM 1024 N N . LYS A 1 127 ? -12.203 19.738 -3.556 1.00 79.38 127 LYS A N 1
ATOM 1025 C CA . LYS A 1 127 ? -13.225 19.907 -4.596 1.00 79.38 127 LYS A CA 1
ATOM 1026 C C . LYS A 1 127 ? -13.235 21.305 -5.186 1.00 79.38 127 LYS A C 1
ATOM 1028 O O . LYS A 1 127 ? -13.542 21.432 -6.362 1.00 79.38 127 LYS A O 1
ATOM 1033 N N . GLU A 1 128 ? -12.909 22.336 -4.417 1.00 79.62 128 GLU A N 1
ATOM 1034 C CA . GLU A 1 128 ? -12.837 23.717 -4.899 1.00 79.62 128 GLU A CA 1
ATOM 1035 C C . GLU A 1 128 ? -11.697 23.869 -5.907 1.00 79.62 128 GLU A C 1
ATOM 1037 O O . GLU A 1 128 ? -11.899 24.436 -6.978 1.00 79.62 128 GLU A O 1
ATOM 1042 N N . GLU A 1 129 ? -10.528 23.296 -5.609 1.00 77.62 129 GLU A N 1
ATOM 1043 C CA . GLU A 1 129 ? -9.377 23.276 -6.519 1.00 77.62 129 GLU A CA 1
ATOM 1044 C C . GLU A 1 129 ? -9.689 22.508 -7.815 1.00 77.62 129 GLU A C 1
ATOM 1046 O O . GLU A 1 129 ? -9.258 22.912 -8.898 1.00 77.62 129 GLU A O 1
ATOM 1051 N N . LEU A 1 130 ? -10.491 21.440 -7.724 1.00 78.38 130 LEU A N 1
ATOM 1052 C CA . LEU A 1 130 ? -10.980 20.676 -8.877 1.00 78.38 130 LEU A CA 1
ATOM 1053 C C . LEU A 1 130 ? -12.097 21.386 -9.654 1.00 78.38 130 LEU A C 1
ATOM 1055 O O . LEU A 1 130 ? -12.096 21.353 -10.882 1.00 78.38 130 LEU A O 1
ATOM 1059 N N . ALA A 1 131 ? -13.047 22.031 -8.974 1.00 73.81 131 ALA A N 1
ATOM 1060 C CA . ALA A 1 131 ? -14.175 22.743 -9.586 1.00 73.81 131 ALA A CA 1
ATOM 1061 C C . ALA A 1 131 ? -13.699 23.911 -10.457 1.00 73.81 131 ALA A C 1
ATOM 1063 O O . ALA A 1 131 ? -14.335 24.289 -11.442 1.00 73.81 131 ALA A O 1
ATOM 1064 N N . ASP A 1 132 ? -12.534 24.438 -10.115 1.00 64.62 132 ASP A N 1
ATOM 1065 C CA . ASP A 1 132 ? -11.838 25.471 -10.846 1.00 64.62 132 ASP A CA 1
ATOM 1066 C C . ASP A 1 132 ? -11.292 24.994 -12.208 1.00 64.62 132 ASP A C 1
ATOM 1068 O O . ASP A 1 132 ? -10.973 25.830 -13.065 1.00 64.62 132 ASP A O 1
ATOM 1072 N N . VAL A 1 133 ? -11.197 23.680 -12.447 1.00 68.00 133 VAL A N 1
ATOM 1073 C CA . VAL A 1 133 ? -10.760 23.062 -13.710 1.00 68.00 133 VAL A CA 1
ATOM 1074 C C . VAL A 1 133 ? -11.933 22.974 -14.687 1.00 68.00 133 VAL A C 1
ATOM 1076 O O . VAL A 1 133 ? -12.607 21.959 -14.824 1.00 68.00 133 VAL A O 1
ATOM 1079 N N . THR A 1 134 ? -12.181 24.077 -15.391 1.00 65.31 134 THR A N 1
ATOM 1080 C CA . THR A 1 134 ? -13.285 24.209 -16.364 1.00 65.31 134 THR A CA 1
ATOM 1081 C C . THR A 1 134 ? -12.862 24.027 -17.831 1.00 65.31 134 THR A C 1
ATOM 1083 O O . THR A 1 134 ? -13.723 23.853 -18.691 1.00 65.31 134 THR A O 1
ATOM 1086 N N . ASP A 1 135 ? -11.556 24.028 -18.135 1.00 66.12 135 ASP A N 1
ATOM 1087 C CA . ASP A 1 135 ? -10.987 23.746 -19.466 1.00 66.12 135 ASP A CA 1
ATOM 1088 C C . ASP A 1 135 ? -9.903 22.660 -19.345 1.00 66.12 135 ASP A C 1
ATOM 1090 O O . ASP A 1 135 ? -9.096 22.668 -18.416 1.00 66.12 135 ASP A O 1
ATOM 1094 N N . SER A 1 136 ? -9.839 21.782 -20.346 1.00 65.25 136 SER A N 1
ATOM 1095 C CA . SER A 1 136 ? -8.847 20.721 -20.592 1.00 65.25 136 SER A CA 1
ATOM 1096 C C . SER A 1 136 ? -7.364 21.136 -20.533 1.00 65.25 136 SER A C 1
ATOM 1098 O O . SER A 1 136 ? -6.485 20.286 -20.651 1.00 65.25 136 SER A O 1
ATOM 1100 N N . ARG A 1 137 ? -7.074 22.434 -20.379 1.00 68.31 137 ARG A N 1
ATOM 1101 C CA . ARG A 1 137 ? -5.726 23.023 -20.328 1.00 68.31 137 ARG A CA 1
ATOM 1102 C C . ARG A 1 137 ? -5.357 23.642 -18.978 1.00 68.31 137 ARG A C 1
ATOM 1104 O O . ARG A 1 137 ? -4.253 24.167 -18.861 1.00 68.31 137 ARG A O 1
ATOM 1111 N N . LYS A 1 138 ? -6.252 23.647 -17.982 1.00 71.44 138 LYS A N 1
ATOM 1112 C CA . LYS A 1 138 ? -5.915 24.188 -16.658 1.00 71.44 138 LYS A CA 1
ATOM 1113 C C . LYS A 1 138 ? -5.132 23.138 -15.873 1.00 71.44 138 LYS A C 1
ATOM 1115 O O . LYS A 1 138 ? -5.638 22.061 -15.582 1.00 71.44 138 LYS A O 1
ATOM 1120 N N . GLU A 1 139 ? -3.889 23.468 -15.557 1.00 77.94 139 GLU A N 1
ATOM 1121 C CA . GLU A 1 139 ? -3.025 22.659 -14.702 1.00 77.94 139 GLU A CA 1
ATOM 1122 C C . GLU A 1 139 ? -3.312 22.983 -13.228 1.00 77.94 139 GLU A C 1
ATOM 1124 O O . GLU A 1 139 ? -3.484 24.152 -12.870 1.00 77.94 139 GLU A O 1
ATOM 1129 N N . ILE A 1 140 ? -3.353 21.957 -12.372 1.00 82.19 140 ILE A N 1
ATOM 1130 C CA . ILE A 1 140 ? -3.363 22.126 -10.913 1.00 82.19 140 ILE A CA 1
ATOM 1131 C C . ILE A 1 140 ? -1.919 22.013 -10.431 1.00 82.19 140 ILE A C 1
ATOM 1133 O O . ILE A 1 140 ? -1.256 21.000 -10.659 1.00 82.19 140 ILE A O 1
ATOM 1137 N N . SER A 1 141 ? -1.425 23.057 -9.768 1.00 84.31 141 SER A N 1
ATOM 1138 C CA . SER A 1 141 ? -0.104 23.027 -9.142 1.00 84.31 141 SER A CA 1
ATOM 1139 C C . SER A 1 141 ? -0.174 22.217 -7.854 1.00 84.31 141 SER A C 1
ATOM 1141 O O . SER A 1 141 ? -0.827 22.641 -6.908 1.00 84.31 141 SER A O 1
ATOM 1143 N N . VAL A 1 142 ? 0.547 21.100 -7.805 1.00 87.06 142 VAL A N 1
ATOM 1144 C CA . VAL A 1 142 ? 0.656 20.238 -6.622 1.00 87.06 142 VAL A CA 1
ATOM 1145 C C . VAL A 1 142 ? 2.059 20.363 -6.034 1.00 87.06 142 VAL A C 1
ATOM 1147 O O . VAL A 1 142 ? 3.055 20.326 -6.759 1.00 87.06 142 VAL A O 1
ATOM 1150 N N . THR A 1 143 ? 2.144 20.538 -4.721 1.00 87.94 143 THR A N 1
ATOM 1151 C CA . THR A 1 143 ? 3.380 20.758 -3.965 1.00 87.94 143 THR A CA 1
ATOM 1152 C C . THR A 1 143 ? 3.524 19.747 -2.830 1.00 87.94 143 THR A C 1
ATOM 1154 O O . THR A 1 143 ? 2.584 19.042 -2.477 1.00 87.94 143 THR A O 1
ATOM 1157 N N . ASP A 1 144 ? 4.686 19.722 -2.175 1.00 84.56 144 ASP A N 1
ATOM 1158 C CA . ASP A 1 144 ? 4.923 18.858 -1.008 1.00 84.56 144 ASP A CA 1
ATOM 1159 C C . ASP A 1 144 ? 3.938 19.105 0.151 1.00 84.56 144 ASP A C 1
ATOM 1161 O O . ASP A 1 144 ? 3.764 18.245 1.010 1.00 84.56 144 ASP A O 1
ATOM 1165 N N . LYS A 1 145 ? 3.275 20.270 0.193 1.00 82.69 145 LYS A N 1
ATOM 1166 C CA . LYS A 1 145 ? 2.244 20.585 1.199 1.00 82.69 145 LYS A CA 1
ATOM 1167 C C . LYS A 1 145 ? 0.937 19.824 0.976 1.00 82.69 145 LYS A C 1
ATOM 1169 O O . LYS A 1 145 ? 0.123 19.743 1.897 1.00 82.69 145 LYS A O 1
ATOM 1174 N N . ASP A 1 146 ? 0.756 19.296 -0.227 1.00 86.88 146 ASP A N 1
ATOM 1175 C CA . ASP A 1 146 ? -0.443 18.581 -0.648 1.00 86.88 146 ASP A CA 1
ATOM 1176 C C . ASP A 1 146 ? -0.280 17.072 -0.443 1.00 86.88 146 ASP A C 1
ATOM 1178 O O . ASP A 1 146 ? -1.257 16.331 -0.536 1.00 86.88 146 ASP A O 1
ATOM 1182 N N . LEU A 1 147 ? 0.933 16.618 -0.089 1.00 90.25 147 LEU A N 1
ATOM 1183 C CA . LEU A 1 147 ? 1.181 15.249 0.343 1.00 90.25 147 LEU A CA 1
ATOM 1184 C C . LEU A 1 147 ? 0.318 14.913 1.554 1.00 90.25 147 LEU A C 1
ATOM 1186 O O . LEU A 1 147 ? 0.309 15.618 2.568 1.00 90.25 147 LEU A O 1
ATOM 1190 N N . HIS A 1 148 ? -0.401 13.804 1.445 1.00 94.25 148 HIS A N 1
ATOM 1191 C CA . HIS A 1 148 ? -1.392 13.423 2.431 1.00 94.25 148 HIS A CA 1
ATOM 1192 C C . HIS A 1 148 ? -1.495 11.908 2.572 1.00 94.25 148 HIS A C 1
ATOM 1194 O O . HIS A 1 148 ? -1.157 11.157 1.656 1.00 94.25 148 HIS A O 1
ATOM 1200 N N . ALA A 1 149 ? -1.968 11.476 3.737 1.00 95.38 149 ALA A N 1
ATOM 1201 C CA . ALA A 1 149 ? -2.155 10.076 4.076 1.00 95.38 149 ALA A CA 1
ATOM 1202 C C . ALA A 1 149 ? -3.564 9.859 4.625 1.00 95.38 149 ALA A C 1
ATOM 1204 O O . ALA A 1 149 ? -4.016 10.615 5.485 1.00 95.38 149 ALA A O 1
ATOM 1205 N N . TRP A 1 150 ? -4.218 8.802 4.154 1.00 96.00 150 TRP A N 1
ATOM 1206 C CA . TRP A 1 150 ? -5.560 8.388 4.558 1.00 96.00 150 TRP A CA 1
ATOM 1207 C C . TRP A 1 150 ? -5.603 6.868 4.737 1.00 96.00 150 TRP A C 1
ATOM 1209 O O . TRP A 1 150 ? -4.596 6.165 4.580 1.00 96.00 150 TRP A O 1
ATOM 1219 N N . VAL A 1 151 ? -6.771 6.337 5.091 1.00 97.19 151 VAL A N 1
ATOM 1220 C CA . VAL A 1 151 ? -6.995 4.890 5.075 1.00 97.19 151 VAL A CA 1
ATOM 1221 C C . VAL A 1 151 ? -8.074 4.537 4.077 1.00 97.19 151 VAL A C 1
ATOM 1223 O O . VAL A 1 151 ? -8.968 5.330 3.813 1.00 97.19 151 VAL A O 1
ATOM 1226 N N . GLU A 1 152 ? -8.029 3.326 3.549 1.00 96.75 152 GLU A N 1
ATOM 1227 C CA . GLU A 1 152 ? -9.112 2.794 2.736 1.00 96.75 152 GLU A CA 1
ATOM 1228 C C . GLU A 1 152 ? -9.677 1.552 3.410 1.00 96.75 152 GLU A C 1
ATOM 1230 O O . GLU A 1 152 ? -8.938 0.615 3.734 1.00 96.75 152 GLU A O 1
ATOM 1235 N N . VAL A 1 153 ? -10.984 1.562 3.647 1.00 96.44 153 VAL A N 1
ATOM 1236 C CA . VAL A 1 153 ? -11.722 0.506 4.341 1.00 96.44 153 VAL A CA 1
ATOM 1237 C C . VAL A 1 153 ? -12.423 -0.361 3.309 1.00 96.44 153 VAL A C 1
ATOM 1239 O O . VAL A 1 153 ? -13.101 0.152 2.423 1.00 96.44 153 VAL A O 1
ATOM 1242 N N . TYR A 1 154 ? -12.254 -1.676 3.407 1.00 93.88 154 TYR A N 1
ATOM 1243 C CA . TYR A 1 154 ? -12.915 -2.600 2.497 1.00 93.88 154 TYR A CA 1
ATOM 1244 C C . TYR A 1 154 ? -14.392 -2.770 2.849 1.00 93.88 154 TYR A C 1
ATOM 1246 O O . TYR A 1 154 ? -14.736 -3.122 3.978 1.00 93.88 154 TYR A O 1
ATOM 1254 N N . GLN A 1 155 ? -15.245 -2.588 1.849 1.00 86.94 155 GLN A N 1
ATOM 1255 C CA . GLN A 1 155 ? -16.666 -2.898 1.875 1.00 86.94 155 GLN A CA 1
ATOM 1256 C C . GLN A 1 155 ? -16.961 -3.909 0.767 1.00 86.94 155 GLN A C 1
ATOM 1258 O O . GLN A 1 155 ? -16.451 -3.778 -0.345 1.00 86.94 155 GLN A O 1
ATOM 1263 N N . GLU A 1 156 ? -17.768 -4.927 1.061 1.00 81.12 156 GLU A N 1
ATOM 1264 C CA . GLU A 1 156 ? -17.983 -6.064 0.153 1.00 81.12 156 GLU A CA 1
ATOM 1265 C C . GLU A 1 156 ? -18.530 -5.636 -1.221 1.00 81.12 156 GLU A C 1
ATOM 1267 O O . GLU A 1 156 ? -18.090 -6.157 -2.249 1.00 81.12 156 GLU A O 1
ATOM 1272 N N . ASP A 1 157 ? -19.411 -4.633 -1.241 1.00 79.94 157 ASP A N 1
ATOM 1273 C CA . ASP A 1 157 ? -20.081 -4.165 -2.459 1.00 79.94 157 ASP A CA 1
ATOM 1274 C C . ASP A 1 157 ? -19.304 -3.084 -3.228 1.00 79.94 157 ASP A C 1
ATOM 1276 O O . ASP A 1 157 ? -19.496 -2.930 -4.435 1.00 79.94 157 ASP A O 1
ATOM 1280 N N . TYR A 1 158 ? -18.397 -2.363 -2.560 1.00 80.81 158 TYR A N 1
ATOM 1281 C CA . TYR A 1 158 ? -17.711 -1.187 -3.121 1.00 80.81 158 TYR A CA 1
ATOM 1282 C C . TYR A 1 158 ? -16.191 -1.356 -3.254 1.00 80.81 158 TYR A C 1
ATOM 1284 O O . TYR A 1 158 ? -15.533 -0.571 -3.934 1.00 80.81 158 TYR A O 1
ATOM 1292 N N . GLY A 1 159 ? -15.610 -2.383 -2.633 1.00 87.56 159 GLY A N 1
ATOM 1293 C CA . GLY A 1 159 ? -14.164 -2.540 -2.535 1.00 87.56 159 GLY A CA 1
ATOM 1294 C C . GLY A 1 159 ? -13.553 -1.614 -1.483 1.00 87.56 159 GLY A C 1
ATOM 1295 O O . GLY A 1 159 ? -14.142 -1.366 -0.436 1.00 87.56 159 GLY A O 1
ATOM 1296 N N . PHE A 1 160 ? -12.330 -1.144 -1.726 1.00 92.94 160 PHE A N 1
ATOM 1297 C CA . PHE A 1 160 ? -11.647 -0.220 -0.820 1.00 92.94 160 PHE A CA 1
ATOM 1298 C C . PHE A 1 160 ? -12.189 1.201 -0.991 1.00 92.94 160 PHE A C 1
ATOM 1300 O O . PHE A 1 160 ? -12.042 1.795 -2.056 1.00 92.94 160 PHE A O 1
ATOM 1307 N N . VAL A 1 161 ? -12.787 1.737 0.070 1.00 91.44 161 VAL A N 1
ATOM 1308 C CA . VAL A 1 161 ? -13.368 3.081 0.110 1.00 91.44 161 VAL A CA 1
ATOM 1309 C C . VAL A 1 161 ? -12.465 3.999 0.938 1.00 91.44 161 VAL A C 1
ATOM 1311 O O . VAL A 1 161 ? -12.141 3.631 2.071 1.00 91.44 161 VAL A O 1
ATOM 1314 N N . PRO A 1 162 ? -12.042 5.167 0.422 1.00 92.69 162 PRO A N 1
ATOM 1315 C CA . PRO A 1 162 ? -11.202 6.100 1.166 1.00 92.69 162 PRO A CA 1
ATOM 1316 C C . PRO A 1 162 ? -11.950 6.719 2.350 1.00 92.69 162 PRO A C 1
ATOM 1318 O O . PRO A 1 162 ? -13.117 7.091 2.252 1.00 92.69 162 PRO A O 1
ATOM 1321 N N . VAL A 1 163 ? -11.252 6.830 3.477 1.00 92.56 163 VAL A N 1
ATOM 1322 C CA . VAL A 1 163 ? -11.742 7.386 4.735 1.00 92.56 163 VAL A CA 1
ATOM 1323 C C . VAL A 1 163 ? -10.649 8.260 5.343 1.00 92.56 163 VAL A C 1
ATOM 1325 O O . VAL A 1 163 ? -9.526 7.815 5.591 1.00 92.56 163 VAL A O 1
ATOM 1328 N N . GLU A 1 164 ? -10.994 9.513 5.612 1.00 89.88 164 GLU A N 1
ATOM 1329 C CA . GLU A 1 164 ? -10.084 10.486 6.209 1.00 89.88 164 GLU A CA 1
ATOM 1330 C C . GLU A 1 164 ? -10.128 10.413 7.737 1.00 89.88 164 GLU A C 1
ATOM 1332 O O . GLU A 1 164 ? -11.211 10.303 8.294 1.00 89.88 164 GLU A O 1
ATOM 1337 N N . PHE A 1 165 ? -8.992 10.507 8.430 1.00 93.00 165 PHE A N 1
ATOM 1338 C CA . PHE A 1 165 ? -8.913 10.497 9.905 1.00 93.00 165 PHE A CA 1
ATOM 1339 C C . PHE A 1 165 ? -8.151 11.703 10.480 1.00 93.00 165 PHE A C 1
ATOM 1341 O O . PHE A 1 165 ? -7.961 11.801 11.692 1.00 93.00 165 PHE A O 1
ATOM 1348 N N . THR A 1 166 ? -7.712 12.626 9.627 1.00 87.88 166 THR A N 1
ATOM 1349 C CA . THR A 1 166 ? -6.999 13.851 9.985 1.00 87.88 166 THR A CA 1
ATOM 1350 C C . THR A 1 166 ? -8.002 14.978 10.251 1.00 87.88 166 THR A C 1
ATOM 1352 O O . THR A 1 166 ? -8.824 15.258 9.383 1.00 87.88 166 THR A O 1
ATOM 1355 N N . PRO A 1 167 ? -7.946 15.667 11.406 1.00 82.69 167 PRO A N 1
ATOM 1356 C CA . PRO A 1 167 ? -8.902 16.730 11.718 1.00 82.69 167 PRO A CA 1
ATOM 1357 C C . PRO A 1 167 ? -8.879 17.880 10.699 1.00 82.69 167 PRO A C 1
ATOM 1359 O O . PRO A 1 167 ? -7.802 18.399 10.394 1.00 82.69 167 PRO A O 1
ATOM 1362 N N . GLY A 1 168 ? -10.054 18.336 10.245 1.00 71.44 168 GLY A N 1
ATOM 1363 C CA . GLY A 1 168 ? -10.207 19.566 9.459 1.00 71.44 168 GLY A CA 1
ATOM 1364 C C . GLY A 1 168 ? -9.724 19.486 8.009 1.00 71.44 168 GLY A C 1
ATOM 1365 O O . GLY A 1 168 ? -9.610 20.517 7.350 1.00 71.44 168 GLY A O 1
ATOM 1366 N N . ARG A 1 169 ? -9.416 18.288 7.507 1.00 65.75 169 ARG A N 1
ATOM 1367 C CA . ARG A 1 169 ? -9.066 18.032 6.104 1.00 65.75 169 ARG A CA 1
ATOM 1368 C C . ARG A 1 169 ? -10.065 17.002 5.591 1.00 65.75 169 ARG A C 1
ATOM 1370 O O . ARG A 1 169 ? -10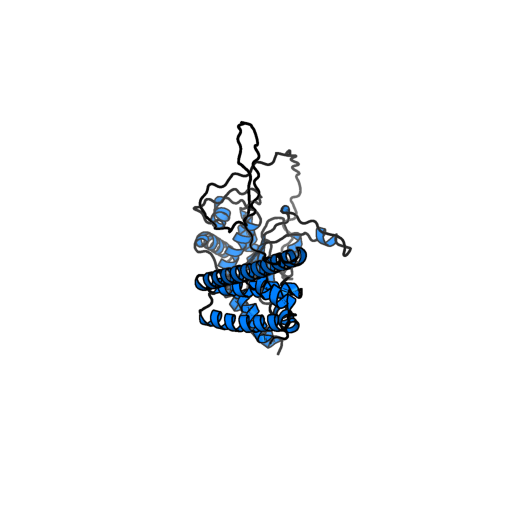.318 16.035 6.295 1.00 65.75 169 ARG A O 1
ATOM 1377 N N . GLY A 1 170 ? -10.691 17.235 4.440 1.00 55.62 170 GLY A N 1
ATOM 1378 C CA . GLY A 1 170 ? -11.659 16.299 3.859 1.00 55.62 170 GLY A CA 1
ATOM 1379 C C . GLY A 1 170 ? -12.983 16.103 4.613 1.00 55.62 170 GLY A C 1
ATOM 1380 O O . GLY A 1 170 ? -13.804 15.336 4.125 1.00 55.62 170 GLY A O 1
ATOM 1381 N N . ASP A 1 171 ? -13.247 16.779 5.740 1.00 58.19 171 ASP A N 1
ATOM 1382 C CA . ASP A 1 171 ? -14.525 16.641 6.471 1.00 58.19 171 ASP A CA 1
ATOM 1383 C C . ASP A 1 171 ? -15.733 17.073 5.600 1.00 58.19 171 ASP A C 1
ATOM 1385 O O . ASP A 1 171 ? -16.776 16.424 5.624 1.00 58.19 171 ASP A O 1
ATOM 1389 N N . GLU A 1 172 ? -15.570 18.096 4.750 1.00 49.62 172 GLU A N 1
ATOM 1390 C CA . GLU A 1 172 ? -16.586 18.541 3.771 1.00 49.62 172 GLU A CA 1
ATOM 1391 C C . GLU A 1 172 ? -16.685 17.606 2.543 1.00 49.62 172 GLU A C 1
ATOM 1393 O O . GLU A 1 172 ? -17.718 17.521 1.872 1.00 49.62 172 GLU A O 1
ATOM 1398 N N . ASP A 1 173 ? -15.629 16.835 2.264 1.00 48.59 173 ASP A N 1
ATOM 1399 C CA . ASP A 1 173 ? -15.584 15.873 1.159 1.00 48.59 173 ASP A CA 1
ATOM 1400 C C . ASP A 1 173 ? -16.138 14.496 1.543 1.00 48.59 173 ASP A C 1
ATOM 1402 O O . ASP A 1 173 ? -16.793 13.831 0.727 1.00 48.59 173 ASP A O 1
ATOM 1406 N N . ALA A 1 174 ? -15.945 14.101 2.803 1.00 45.16 174 ALA A N 1
ATOM 1407 C CA . ALA A 1 174 ? -16.417 12.855 3.391 1.00 45.16 174 ALA A CA 1
ATOM 1408 C C . ALA A 1 174 ? -17.947 12.810 3.528 1.00 45.16 174 ALA A C 1
ATOM 1410 O O . ALA A 1 174 ? -18.525 11.744 3.322 1.00 45.16 174 ALA A O 1
ATOM 1411 N N . GLU A 1 175 ? -18.620 13.947 3.771 1.00 39.19 175 GLU A N 1
ATOM 1412 C CA . GLU A 1 175 ? -20.095 14.014 3.817 1.00 39.19 175 GLU A CA 1
ATOM 1413 C C . GLU A 1 175 ? -20.762 13.650 2.470 1.00 39.19 175 GLU A C 1
ATOM 1415 O O . GLU A 1 175 ? -21.937 13.288 2.447 1.00 39.19 175 GLU A O 1
ATOM 1420 N N . SER A 1 176 ? -20.022 13.689 1.352 1.00 37.12 176 SER A N 1
ATOM 1421 C CA . SER A 1 176 ? -20.524 13.306 0.017 1.00 37.12 176 SER A CA 1
ATOM 1422 C C . SER A 1 176 ? -20.129 11.898 -0.442 1.00 37.12 176 SER A C 1
ATOM 1424 O O . SER A 1 176 ? -20.539 11.464 -1.519 1.00 37.12 176 SER A O 1
ATOM 1426 N N . SER A 1 177 ? -19.302 11.195 0.336 1.00 36.88 177 SER A N 1
ATOM 1427 C CA . SER A 1 177 ? -18.929 9.815 0.023 1.00 36.88 177 SER A CA 1
ATOM 1428 C C . SER A 1 177 ? -20.093 8.884 0.366 1.00 36.88 177 SER A C 1
ATOM 1430 O O . SER A 1 177 ? -20.763 9.085 1.375 1.00 36.88 177 SER A O 1
ATOM 1432 N N . ALA A 1 178 ? -20.317 7.846 -0.447 1.00 34.06 178 ALA A N 1
ATOM 1433 C CA . ALA A 1 178 ? -21.441 6.897 -0.354 1.00 34.06 178 ALA A CA 1
ATOM 1434 C C . ALA A 1 178 ? -21.483 6.033 0.932 1.00 34.06 178 ALA A C 1
ATOM 1436 O O . ALA A 1 178 ? -22.146 5.005 0.969 1.00 34.06 178 ALA A O 1
ATOM 1437 N N . VAL A 1 179 ? -20.753 6.427 1.978 1.00 42.12 179 VAL A N 1
ATOM 1438 C CA . VAL A 1 179 ? -20.700 5.767 3.289 1.00 42.12 179 VAL A CA 1
ATOM 1439 C C . VAL A 1 179 ? -21.750 6.344 4.255 1.00 42.12 179 VAL A C 1
ATOM 1441 O O . VAL A 1 179 ? -21.806 5.945 5.413 1.00 42.12 179 VAL A O 1
ATOM 1444 N N . SER A 1 180 ? -22.585 7.286 3.813 1.00 35.34 180 SER A N 1
ATOM 1445 C CA . SER A 1 180 ? -23.707 7.788 4.603 1.00 35.34 180 SER A CA 1
ATOM 1446 C C . SER A 1 180 ? -24.935 6.886 4.437 1.00 35.34 180 SER A C 1
ATOM 1448 O O . SER A 1 180 ? -25.567 6.854 3.385 1.00 35.34 180 SER A O 1
ATOM 1450 N N . ASP A 1 181 ? -25.293 6.162 5.500 1.00 38.50 181 ASP A N 1
ATOM 1451 C CA . ASP A 1 181 ? -26.609 5.529 5.606 1.00 38.50 181 ASP A CA 1
ATOM 1452 C C . ASP A 1 181 ? -27.694 6.628 5.624 1.00 38.50 181 ASP A C 1
ATOM 1454 O O . ASP A 1 181 ? -27.645 7.552 6.448 1.00 38.50 181 ASP A O 1
ATOM 1458 N N . GLU A 1 182 ? -28.698 6.506 4.746 1.00 33.81 182 GLU A N 1
ATOM 1459 C CA . GLU A 1 182 ? -29.847 7.423 4.596 1.00 33.81 182 GLU A CA 1
ATOM 1460 C C . GLU A 1 182 ? -30.715 7.580 5.869 1.00 33.81 182 GLU A C 1
ATOM 1462 O O . GLU A 1 182 ? -31.632 8.398 5.883 1.00 33.81 182 GLU A O 1
ATOM 1467 N N . ASP A 1 183 ? -30.420 6.876 6.969 1.00 34.44 183 ASP A N 1
ATOM 1468 C CA . ASP A 1 183 ? -31.282 6.806 8.163 1.00 34.44 183 ASP A CA 1
ATOM 1469 C C . ASP A 1 183 ? -30.784 7.626 9.379 1.00 34.44 183 ASP A C 1
ATOM 1471 O O . ASP A 1 183 ? -31.359 7.598 10.466 1.00 34.44 183 ASP A O 1
ATOM 1475 N N . SER A 1 184 ? -29.720 8.424 9.225 1.00 33.91 184 SER A N 1
ATOM 1476 C CA . SER A 1 184 ? -29.113 9.173 10.349 1.00 33.91 184 SER A CA 1
ATOM 1477 C C . SER A 1 184 ? -29.743 10.552 10.635 1.00 33.91 184 SER A C 1
ATOM 1479 O O . SER A 1 184 ? -29.184 11.358 11.385 1.00 33.91 184 SER A O 1
ATOM 1481 N N . GLN A 1 185 ? -30.907 10.874 10.064 1.00 29.36 185 GLN A N 1
ATOM 1482 C CA . GLN A 1 185 ? -31.472 12.235 10.095 1.00 29.36 185 GLN A CA 1
ATOM 1483 C C . GLN A 1 185 ? -32.050 12.716 11.441 1.00 29.36 185 GLN A C 1
ATOM 1485 O O . GLN A 1 185 ? -32.557 13.834 11.501 1.00 29.36 185 GLN A O 1
ATOM 1490 N N . GLN A 1 186 ? -31.942 11.971 12.547 1.00 29.88 186 GLN A N 1
ATOM 1491 C CA . GLN A 1 186 ? -32.648 12.338 13.787 1.00 29.88 186 GLN A CA 1
ATOM 1492 C C . GLN A 1 186 ? -31.809 12.875 14.956 1.00 29.88 186 GLN A C 1
ATOM 1494 O O . GLN A 1 186 ? -32.347 13.037 16.049 1.00 29.88 186 GLN A O 1
ATOM 1499 N N . ASN A 1 187 ? -30.530 13.228 14.766 1.00 32.31 187 ASN A N 1
ATOM 1500 C CA . ASN A 1 187 ? -29.713 13.745 15.881 1.00 32.31 187 ASN A CA 1
ATOM 1501 C C . ASN A 1 187 ? -28.804 14.952 15.556 1.00 32.31 187 ASN A C 1
ATOM 1503 O O . ASN A 1 187 ? -27.735 15.104 16.147 1.00 32.31 187 ASN A O 1
ATOM 1507 N N . LYS A 1 188 ? -29.225 15.851 14.650 1.00 31.83 188 LYS A N 1
ATOM 1508 C CA . LYS A 1 188 ? -28.458 17.061 14.262 1.00 31.83 188 LYS A CA 1
ATOM 1509 C C . LYS A 1 188 ? -28.894 18.387 14.932 1.00 31.83 188 LYS A C 1
ATOM 1511 O O . LYS A 1 188 ? -28.445 19.441 14.504 1.00 31.83 188 LYS A O 1
ATOM 1516 N N . ASP A 1 189 ? -29.642 18.369 16.042 1.00 28.34 189 ASP A N 1
ATOM 1517 C CA . ASP A 1 189 ? -30.153 19.607 16.684 1.00 28.34 189 ASP A CA 1
ATOM 1518 C C . ASP A 1 189 ? -29.406 20.095 17.948 1.00 28.34 189 ASP A C 1
ATOM 1520 O O . ASP A 1 189 ? -29.915 20.933 18.693 1.00 28.34 189 ASP A O 1
ATOM 1524 N N . ARG A 1 190 ? -28.181 19.623 18.245 1.00 29.67 190 ARG A N 1
ATOM 1525 C CA . ARG A 1 190 ? -27.486 20.020 19.499 1.00 29.67 190 ARG A CA 1
ATOM 1526 C C . ARG A 1 190 ? -26.073 20.594 19.415 1.00 29.67 190 ARG A C 1
ATOM 1528 O O . ARG A 1 190 ? -25.481 20.847 20.462 1.00 29.67 190 ARG A O 1
ATOM 1535 N N . LYS A 1 191 ? -25.535 20.906 18.234 1.00 30.52 191 LYS A N 1
ATOM 1536 C CA . LYS A 1 191 ? -24.220 21.579 18.129 1.00 30.52 191 LYS A CA 1
ATOM 1537 C C . LYS A 1 191 ? -24.208 22.769 17.165 1.00 30.52 191 LYS A C 1
ATOM 1539 O O . LYS A 1 191 ? -23.296 22.928 16.371 1.00 30.52 191 LYS A O 1
ATOM 1544 N N . SER A 1 192 ? -25.173 23.673 17.300 1.00 30.03 192 SER A N 1
ATOM 1545 C CA . SER A 1 192 ? -25.079 25.027 16.743 1.00 30.03 192 SER A CA 1
ATOM 1546 C C . SER A 1 192 ? -25.111 26.053 17.875 1.00 30.03 192 SER A C 1
ATOM 1548 O O . SER A 1 192 ? -26.152 26.632 18.167 1.00 30.03 192 SER A O 1
ATOM 1550 N N . ASN A 1 193 ? -23.984 26.226 18.573 1.00 27.61 193 ASN A N 1
ATOM 1551 C CA . ASN A 1 193 ? -23.625 27.498 19.214 1.00 27.61 193 ASN A CA 1
ATOM 1552 C C . ASN A 1 193 ? -22.234 27.430 19.854 1.00 27.61 193 ASN A C 1
ATOM 1554 O O . ASN A 1 193 ? -22.091 27.194 21.052 1.00 27.61 193 ASN A O 1
ATOM 1558 N N . LYS A 1 194 ? -21.203 27.704 19.050 1.00 26.81 194 LYS A N 1
ATOM 1559 C CA . LYS A 1 194 ? -20.083 28.547 19.485 1.00 26.81 194 LYS A CA 1
ATOM 1560 C C . LYS A 1 194 ? -19.315 29.050 18.265 1.00 26.81 194 LYS A C 1
ATOM 1562 O O . LYS A 1 194 ? -18.380 28.414 17.794 1.00 26.81 194 LYS A O 1
ATOM 1567 N N . LYS A 1 195 ? -19.754 30.196 17.747 1.00 26.30 195 LYS A N 1
ATOM 1568 C CA . LYS A 1 195 ? -18.934 31.061 16.901 1.00 26.30 195 LYS A CA 1
ATOM 1569 C C . LYS A 1 195 ? -18.295 32.131 17.791 1.00 26.30 195 LYS A C 1
ATOM 1571 O O . LYS A 1 195 ? -18.892 32.537 18.787 1.00 26.30 195 LYS A O 1
ATOM 1576 N N . ASP A 1 196 ? -17.099 32.532 17.378 1.00 28.75 196 ASP A N 1
ATOM 1577 C CA . ASP A 1 196 ? -16.281 33.672 17.809 1.00 28.75 196 ASP A CA 1
ATOM 1578 C C . ASP A 1 196 ? -15.286 33.430 18.961 1.00 28.75 196 ASP A C 1
ATOM 1580 O O . ASP A 1 196 ? -15.636 33.378 20.140 1.00 28.75 196 ASP A O 1
ATOM 1584 N N . LYS A 1 197 ? -13.987 33.418 18.628 1.00 26.66 197 LYS A N 1
ATOM 1585 C CA . LYS A 1 197 ? -13.217 34.667 18.473 1.00 26.66 197 LYS A CA 1
ATOM 1586 C C . LYS A 1 197 ? -11.871 34.445 17.772 1.00 26.66 197 LYS A C 1
ATOM 1588 O O . LYS A 1 197 ? -11.148 33.501 18.075 1.00 26.66 197 LYS A O 1
ATOM 1593 N N . ASN A 1 198 ? -11.569 35.385 16.878 1.00 27.58 198 ASN A N 1
ATOM 1594 C CA . ASN A 1 198 ? -10.293 35.605 16.208 1.00 27.58 198 ASN A CA 1
ATOM 1595 C C . ASN A 1 198 ? -9.099 35.591 17.169 1.00 27.58 198 ASN A C 1
ATOM 1597 O O . ASN A 1 198 ? -9.127 36.224 18.225 1.00 27.58 198 ASN A O 1
ATOM 1601 N N . GLY A 1 199 ? -8.026 34.955 16.711 1.00 24.67 199 GLY A N 1
ATOM 1602 C CA . GLY A 1 199 ? -6.659 35.209 17.136 1.00 24.67 199 GLY A CA 1
ATOM 1603 C C . GLY A 1 199 ? -5.796 35.328 15.889 1.00 24.67 199 GLY A C 1
ATOM 1604 O O . GLY A 1 199 ? -5.187 34.351 15.466 1.00 24.67 199 GLY A O 1
ATOM 1605 N N . GLU A 1 200 ? -5.796 36.515 15.281 1.00 27.38 200 GLU A N 1
ATOM 1606 C CA . GLU A 1 200 ? -4.724 36.940 14.385 1.00 27.38 200 GLU A CA 1
ATOM 1607 C C . GLU A 1 200 ? -3.424 36.937 15.193 1.00 27.38 200 GLU A C 1
ATOM 1609 O O . GLU A 1 200 ? -3.274 37.662 16.176 1.00 27.38 200 GLU A O 1
ATOM 1614 N N . GLY A 1 201 ? -2.505 36.064 14.799 1.00 24.27 201 GLY A N 1
ATOM 1615 C CA . GLY A 1 201 ? -1.129 36.064 15.255 1.00 24.27 201 GLY A CA 1
ATOM 1616 C C . GLY A 1 201 ? -0.239 36.102 14.030 1.00 24.27 201 GLY A C 1
ATOM 1617 O O . GLY A 1 201 ? 0.148 35.055 13.516 1.00 24.27 201 GLY A O 1
ATOM 1618 N N . GLU A 1 202 ? 0.063 37.309 13.555 1.00 31.36 202 GLU A N 1
ATOM 1619 C CA . GLU A 1 202 ? 1.212 37.543 12.688 1.00 31.36 202 GLU A CA 1
ATOM 1620 C C . GLU A 1 202 ? 2.474 37.080 13.431 1.00 31.36 202 GLU A C 1
ATOM 1622 O O . GLU A 1 202 ? 2.931 37.699 14.390 1.00 31.36 202 GLU A O 1
ATOM 1627 N N . GLY A 1 203 ? 3.008 35.937 13.005 1.00 26.33 203 GLY A N 1
ATOM 1628 C CA . GLY A 1 203 ? 4.262 35.358 13.467 1.00 26.33 203 GLY A CA 1
ATOM 1629 C C . GLY A 1 203 ? 5.236 35.259 12.302 1.00 26.33 203 GLY A C 1
ATOM 1630 O O . GLY A 1 203 ? 5.331 34.226 11.654 1.00 26.33 203 GLY A O 1
ATOM 1631 N N . GLN A 1 204 ? 5.878 36.389 12.025 1.00 25.95 204 GLN A N 1
ATOM 1632 C CA . GLN A 1 204 ? 7.179 36.606 11.390 1.00 25.95 204 GLN A CA 1
ATOM 1633 C C . GLN A 1 204 ? 7.923 35.382 10.808 1.00 25.95 204 GLN A C 1
ATOM 1635 O O . GLN A 1 204 ? 8.235 34.415 11.505 1.00 25.95 204 GLN A O 1
ATOM 1640 N N . LEU A 1 205 ? 8.313 35.518 9.531 1.00 38.12 205 LEU A N 1
ATOM 1641 C CA . LEU A 1 205 ? 9.300 34.682 8.845 1.00 38.12 205 LEU A CA 1
ATOM 1642 C C . LEU A 1 205 ? 10.495 34.371 9.756 1.00 38.12 205 LEU A C 1
ATOM 1644 O O . LEU A 1 205 ? 11.170 35.284 10.234 1.00 38.12 205 LEU A O 1
ATOM 1648 N N . SER A 1 206 ? 10.812 33.086 9.909 1.00 29.64 206 SER A N 1
ATOM 1649 C CA . SER A 1 206 ? 12.129 32.659 10.368 1.00 29.64 206 SER A CA 1
ATOM 1650 C C . SER A 1 206 ? 12.740 31.676 9.374 1.00 29.64 206 SER A C 1
ATOM 1652 O O . SER A 1 206 ? 12.078 30.828 8.779 1.00 29.64 206 SER A O 1
ATOM 1654 N N . VAL A 1 207 ? 14.016 31.937 9.132 1.00 32.66 207 VAL A N 1
ATOM 1655 C CA . VAL A 1 207 ? 14.903 31.398 8.109 1.00 32.66 207 VAL A CA 1
ATOM 1656 C C . VAL A 1 207 ? 15.040 29.878 8.222 1.00 32.66 207 VAL A C 1
ATOM 1658 O O . VAL A 1 207 ? 15.016 29.322 9.320 1.00 32.66 207 VAL A O 1
ATOM 1661 N N . ALA A 1 208 ? 15.217 29.222 7.071 1.00 26.61 208 ALA A N 1
ATOM 1662 C CA . ALA A 1 208 ? 15.531 27.803 6.966 1.00 26.61 208 ALA A CA 1
ATOM 1663 C C . ALA A 1 208 ? 16.643 27.410 7.953 1.00 26.61 208 ALA A C 1
ATOM 1665 O O . ALA A 1 208 ? 17.759 27.928 7.907 1.00 26.61 208 ALA A O 1
ATOM 1666 N N . THR A 1 209 ? 16.322 26.494 8.863 1.00 28.36 209 THR A N 1
ATOM 1667 C CA . THR A 1 209 ? 17.308 25.873 9.749 1.00 28.36 209 THR A CA 1
ATOM 1668 C C . THR A 1 209 ? 18.046 24.791 8.954 1.00 28.36 209 THR A C 1
ATOM 1670 O O . THR A 1 209 ? 17.381 24.016 8.263 1.00 28.36 209 THR A O 1
ATOM 1673 N N . PRO A 1 210 ? 19.388 24.711 9.008 1.00 32.12 210 PRO A N 1
ATOM 1674 C CA . PRO A 1 210 ? 20.130 23.674 8.305 1.00 32.12 210 PRO A CA 1
ATOM 1675 C C . PRO A 1 210 ? 19.762 22.284 8.833 1.00 32.12 210 PRO A C 1
ATOM 1677 O O . PRO A 1 210 ? 19.662 22.052 10.039 1.00 32.12 210 PRO A O 1
ATOM 1680 N N . THR A 1 211 ? 19.560 21.361 7.897 1.00 32.88 211 THR A N 1
ATOM 1681 C CA . THR A 1 211 ? 19.305 19.944 8.146 1.00 32.88 211 THR A CA 1
ATOM 1682 C C . THR A 1 211 ? 20.469 19.327 8.934 1.00 32.88 211 THR A C 1
ATOM 1684 O O . THR A 1 211 ? 21.620 19.481 8.520 1.00 32.88 211 THR A O 1
ATOM 1687 N N . PRO A 1 212 ? 20.219 18.618 10.049 1.00 29.20 212 PRO A N 1
ATOM 1688 C CA . PRO A 1 212 ? 21.268 17.892 10.751 1.00 29.20 212 PRO A CA 1
ATOM 1689 C C . PRO A 1 212 ? 21.781 16.737 9.882 1.00 29.20 212 PRO A C 1
ATOM 1691 O O . PRO A 1 212 ? 20.995 15.960 9.337 1.00 29.20 212 PRO A O 1
ATOM 1694 N N . VAL A 1 213 ? 23.105 16.639 9.777 1.00 36.97 213 VAL A N 1
ATOM 1695 C CA . VAL A 1 213 ? 23.819 15.531 9.134 1.00 36.97 213 VAL A CA 1
ATOM 1696 C C . VAL A 1 213 ? 23.552 14.244 9.931 1.00 36.97 213 VAL A C 1
ATOM 1698 O O . VAL A 1 213 ? 23.726 14.255 11.151 1.00 36.97 213 VAL A O 1
ATOM 1701 N N . PRO A 1 214 ? 23.105 13.146 9.296 1.00 35.94 214 PRO A N 1
ATOM 1702 C CA . PRO A 1 214 ? 22.987 11.853 9.959 1.00 35.94 214 PRO A CA 1
ATOM 1703 C C . PRO A 1 214 ? 24.369 11.296 10.322 1.00 35.94 214 PRO A C 1
ATOM 1705 O O . PRO A 1 214 ? 25.235 11.190 9.458 1.00 35.94 214 PRO A O 1
ATOM 1708 N N . GLU A 1 215 ? 24.552 10.914 11.587 1.00 34.09 215 GLU A N 1
ATOM 1709 C CA . GLU A 1 215 ? 25.650 10.039 12.004 1.00 34.09 215 GLU A CA 1
ATOM 1710 C C . GLU A 1 215 ? 25.473 8.648 11.376 1.00 34.09 215 GLU A C 1
ATOM 1712 O O . GLU A 1 215 ? 24.375 8.080 11.356 1.00 34.09 215 GLU A O 1
ATOM 1717 N N . GLU A 1 216 ? 26.580 8.154 10.829 1.00 37.16 216 GLU A N 1
ATOM 1718 C CA . GLU A 1 216 ? 26.764 6.891 10.124 1.00 37.16 216 GLU A CA 1
ATOM 1719 C C . GLU A 1 216 ? 26.439 5.682 11.016 1.00 37.16 216 GLU A C 1
ATOM 1721 O O . GLU A 1 216 ? 27.019 5.538 12.086 1.00 37.16 216 GLU A O 1
ATOM 1726 N N . ASP A 1 217 ? 25.521 4.814 10.571 1.00 36.44 217 ASP A N 1
ATOM 1727 C CA . ASP A 1 217 ? 25.788 3.374 10.398 1.00 36.44 217 ASP A CA 1
ATOM 1728 C C . ASP A 1 217 ? 24.543 2.667 9.832 1.00 36.44 217 ASP A C 1
ATOM 1730 O O . ASP A 1 217 ? 23.667 2.221 10.567 1.00 36.44 217 ASP A O 1
ATOM 1734 N N . MET A 1 218 ? 24.444 2.607 8.503 1.00 26.00 218 MET A N 1
ATOM 1735 C CA . MET A 1 218 ? 23.661 1.631 7.728 1.00 26.00 218 MET A CA 1
ATOM 1736 C C . MET A 1 218 ? 24.209 1.686 6.296 1.00 26.00 218 MET A C 1
ATOM 1738 O O . MET A 1 218 ? 23.766 2.491 5.475 1.00 26.00 218 MET A O 1
ATOM 1742 N N . THR A 1 219 ? 25.219 0.873 5.995 1.00 31.62 219 THR A N 1
ATOM 1743 C CA . THR A 1 219 ? 25.817 0.798 4.660 1.00 31.62 219 THR A CA 1
ATOM 1744 C C . THR A 1 219 ? 24.825 0.205 3.656 1.00 31.62 219 THR A C 1
ATOM 1746 O O . THR A 1 219 ? 24.511 -0.983 3.659 1.00 31.62 219 THR A O 1
ATOM 1749 N N . PHE A 1 220 ? 24.322 1.062 2.769 1.00 28.58 220 PHE A N 1
ATOM 1750 C CA . PHE A 1 220 ? 23.697 0.672 1.509 1.00 28.58 220 PHE A CA 1
ATOM 1751 C C . PHE A 1 220 ? 24.772 0.738 0.419 1.00 28.58 220 PHE A C 1
ATOM 1753 O O . PHE A 1 220 ? 25.266 1.819 0.103 1.00 28.58 220 PHE A O 1
ATOM 1760 N N . GLU A 1 221 ? 25.135 -0.401 -0.174 1.00 30.92 221 GLU A N 1
ATOM 1761 C CA . GLU A 1 221 ? 25.949 -0.415 -1.393 1.00 30.92 221 GLU A CA 1
ATOM 1762 C C . GLU A 1 221 ? 25.110 0.108 -2.568 1.00 30.92 221 GLU A C 1
ATOM 1764 O O . GLU A 1 221 ? 24.340 -0.624 -3.190 1.00 30.92 221 GLU A O 1
ATOM 1769 N N . ASN A 1 222 ? 25.265 1.398 -2.867 1.00 31.45 222 ASN A N 1
ATOM 1770 C CA . ASN A 1 222 ? 24.914 1.966 -4.161 1.00 31.45 222 ASN A CA 1
ATOM 1771 C C . ASN A 1 222 ? 26.147 1.931 -5.065 1.00 31.45 222 ASN A C 1
ATOM 1773 O O . ASN A 1 222 ? 27.184 2.519 -4.765 1.00 31.45 222 ASN A O 1
ATOM 1777 N N . ILE A 1 223 ? 25.997 1.244 -6.194 1.00 31.31 223 ILE A N 1
ATOM 1778 C CA . ILE A 1 223 ? 26.938 1.233 -7.310 1.00 31.31 223 ILE A CA 1
ATOM 1779 C C . ILE A 1 223 ? 26.984 2.653 -7.888 1.00 31.31 223 ILE A C 1
ATOM 1781 O O . ILE A 1 223 ? 26.028 3.099 -8.524 1.00 31.31 223 ILE A O 1
ATOM 1785 N N . GLN A 1 224 ? 28.084 3.366 -7.643 1.00 31.05 224 GLN A N 1
ATOM 1786 C CA . GLN A 1 224 ? 28.398 4.616 -8.324 1.00 31.05 224 GLN A CA 1
ATOM 1787 C C . GLN A 1 224 ? 28.759 4.341 -9.786 1.00 31.05 224 GLN A C 1
ATOM 1789 O O . GLN A 1 224 ? 29.530 3.445 -10.120 1.00 31.05 224 GLN A O 1
ATOM 1794 N N . THR A 1 225 ? 28.164 5.143 -10.659 1.00 30.86 225 THR A N 1
ATOM 1795 C CA . THR A 1 225 ? 28.600 5.389 -12.028 1.00 30.86 225 THR A CA 1
ATOM 1796 C C . THR A 1 225 ? 29.893 6.201 -12.002 1.00 30.86 225 THR A C 1
ATOM 1798 O O . THR A 1 225 ? 29.870 7.370 -11.614 1.00 30.86 225 THR A O 1
ATOM 1801 N N . ASP A 1 226 ? 30.997 5.604 -12.442 1.00 29.42 226 ASP A N 1
ATOM 1802 C CA . ASP A 1 226 ? 32.268 6.302 -12.626 1.00 29.42 226 ASP A CA 1
ATOM 1803 C C . ASP A 1 226 ? 32.175 7.269 -13.816 1.00 29.42 226 ASP A C 1
ATOM 1805 O O . ASP A 1 226 ? 32.114 6.855 -14.975 1.00 29.42 226 ASP A O 1
ATOM 1809 N N . ASN A 1 227 ? 32.183 8.570 -13.526 1.00 29.59 227 ASN A N 1
ATOM 1810 C CA . ASN A 1 227 ? 32.502 9.617 -14.488 1.00 29.59 227 ASN A CA 1
ATOM 1811 C C . ASN A 1 227 ? 33.830 10.244 -14.045 1.00 29.59 227 ASN A C 1
ATOM 1813 O O . ASN A 1 227 ? 33.875 11.042 -13.110 1.00 29.59 227 ASN A O 1
ATOM 1817 N N . TYR A 1 228 ? 34.924 9.824 -14.680 1.00 27.59 228 TYR A N 1
ATOM 1818 C CA . TYR A 1 228 ? 36.249 10.401 -14.483 1.00 27.59 228 TYR A CA 1
ATOM 1819 C C . TYR A 1 228 ? 36.349 11.713 -15.264 1.00 27.59 228 TYR A C 1
ATOM 1821 O O . TYR A 1 228 ? 36.410 11.701 -16.488 1.00 27.59 228 TYR A O 1
ATOM 1829 N N . ASN A 1 229 ? 36.418 12.830 -14.547 1.00 29.25 229 ASN A N 1
ATOM 1830 C CA . ASN A 1 229 ? 37.129 14.025 -14.985 1.00 29.25 229 ASN A CA 1
ATOM 1831 C C . ASN A 1 229 ? 37.669 14.728 -13.740 1.00 29.25 229 ASN A C 1
ATOM 1833 O O . ASN A 1 229 ? 36.909 15.295 -12.956 1.00 29.25 229 ASN A O 1
ATOM 1837 N N . ARG A 1 230 ? 38.991 14.693 -13.567 1.00 28.70 230 ARG A N 1
ATOM 1838 C CA . ARG A 1 230 ? 39.706 15.695 -12.783 1.00 28.70 230 ARG A CA 1
ATOM 1839 C C . ARG A 1 230 ? 41.028 15.996 -13.473 1.00 28.70 230 ARG A C 1
ATOM 1841 O O . ARG A 1 230 ? 41.853 15.110 -13.676 1.00 28.70 230 ARG A O 1
ATOM 1848 N N . GLU A 1 231 ? 41.126 17.250 -13.882 1.00 28.64 231 GLU A N 1
ATOM 1849 C CA . GLU A 1 231 ? 42.322 17.948 -14.326 1.00 28.64 231 GLU A CA 1
ATOM 1850 C C . GLU A 1 231 ? 43.304 18.087 -13.157 1.00 28.64 231 GLU A C 1
ATOM 1852 O O . GLU A 1 231 ? 42.867 18.245 -12.021 1.00 28.64 231 GLU A O 1
ATOM 1857 N N . ASP A 1 232 ? 44.602 18.108 -13.451 1.00 29.45 232 ASP A N 1
ATOM 1858 C CA . ASP A 1 232 ? 45.532 19.000 -12.759 1.00 29.45 232 ASP A CA 1
ATOM 1859 C C . ASP A 1 232 ? 46.624 19.439 -13.748 1.00 29.45 232 ASP A C 1
ATOM 1861 O O . ASP A 1 232 ? 47.274 18.627 -14.412 1.00 29.45 232 ASP A O 1
ATOM 1865 N N . GLN A 1 233 ? 46.761 20.759 -13.878 1.00 30.55 233 GLN A N 1
ATOM 1866 C CA . GLN A 1 233 ? 47.844 21.458 -14.562 1.00 30.55 233 GLN A CA 1
ATOM 1867 C C . GLN A 1 233 ? 49.031 21.636 -13.608 1.00 30.55 233 GLN A C 1
ATOM 1869 O O . GLN A 1 233 ? 48.821 21.976 -12.448 1.00 30.55 233 GLN A O 1
ATOM 1874 N N . ALA A 1 234 ? 50.257 21.537 -14.128 1.00 26.91 234 ALA A N 1
ATOM 1875 C CA . ALA A 1 234 ? 51.310 22.546 -13.939 1.00 26.91 234 ALA A CA 1
ATOM 1876 C C . ALA A 1 234 ? 52.545 22.188 -14.789 1.00 26.91 234 ALA A C 1
ATOM 1878 O O . ALA A 1 234 ? 53.141 21.124 -14.631 1.00 26.91 234 ALA A O 1
ATOM 1879 N N . GLN A 1 235 ? 52.900 23.096 -15.700 1.00 28.25 235 GLN A N 1
ATOM 1880 C CA . GLN A 1 235 ? 54.211 23.211 -16.344 1.00 28.25 235 GLN A CA 1
ATOM 1881 C C . GLN A 1 235 ? 55.074 24.203 -15.557 1.00 28.25 235 GLN A C 1
ATOM 1883 O O . GLN A 1 235 ? 54.515 25.114 -14.958 1.00 28.25 235 GLN A O 1
ATOM 1888 N N . GLU A 1 236 ? 56.395 24.018 -15.650 1.00 27.64 236 GLU A N 1
ATOM 1889 C CA . GLU A 1 236 ? 57.542 24.956 -15.550 1.00 27.64 236 GLU A CA 1
ATOM 1890 C C . GLU A 1 236 ? 58.721 24.139 -14.970 1.00 27.64 236 GLU A C 1
ATOM 1892 O O . GLU A 1 236 ? 58.513 23.296 -14.106 1.00 27.64 236 GLU A O 1
ATOM 1897 N N . GLU A 1 237 ? 59.986 24.239 -15.368 1.00 27.05 237 GLU A N 1
ATOM 1898 C CA . GLU A 1 237 ? 60.707 25.005 -16.378 1.00 27.05 237 GLU A CA 1
ATOM 1899 C C . GLU A 1 237 ? 62.086 24.318 -16.563 1.00 27.05 237 GLU A C 1
ATOM 1901 O O . GLU A 1 237 ? 62.561 23.613 -15.679 1.00 27.05 237 GLU A O 1
ATOM 1906 N N . THR A 1 238 ? 62.686 24.537 -17.735 1.00 22.61 238 THR A N 1
ATOM 1907 C CA . THR A 1 238 ? 64.127 24.583 -18.081 1.00 22.61 238 THR A CA 1
ATOM 1908 C C . THR A 1 238 ? 65.187 23.720 -17.352 1.00 22.61 238 THR A C 1
ATOM 1910 O O . THR A 1 238 ? 65.489 23.912 -16.183 1.00 22.61 238 THR A O 1
ATOM 1913 N N . SER A 1 239 ? 65.951 22.931 -18.127 1.00 24.75 239 SER A N 1
ATOM 1914 C CA . SER A 1 239 ? 67.417 23.098 -18.218 1.00 24.75 239 SER A CA 1
ATOM 1915 C C . SER A 1 239 ? 68.005 22.404 -19.458 1.00 24.75 239 SER A C 1
AT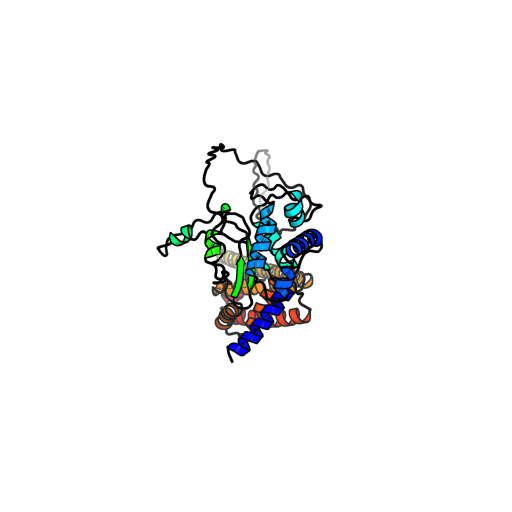OM 1917 O O . SER A 1 239 ? 67.571 21.335 -19.876 1.00 24.75 239 SER A O 1
ATOM 1919 N N . SER A 1 240 ? 69.003 23.060 -20.032 1.00 27.39 240 SER A N 1
ATOM 1920 C CA . SER A 1 240 ? 69.827 22.735 -21.198 1.00 27.39 240 SER A CA 1
ATOM 1921 C C . SER A 1 240 ? 70.805 21.570 -20.989 1.00 27.39 240 SER A C 1
ATOM 1923 O O . SER A 1 240 ? 71.295 21.407 -19.880 1.00 27.39 240 SER A O 1
ATOM 1925 N N . GLU A 1 241 ? 71.139 20.838 -22.064 1.00 29.78 241 GLU A N 1
ATOM 1926 C CA . GLU A 1 241 ? 72.503 20.695 -22.638 1.00 29.78 241 GLU A CA 1
ATOM 1927 C C . GLU A 1 241 ? 72.588 19.545 -23.676 1.00 29.78 241 GLU A C 1
ATOM 1929 O O . GLU A 1 241 ? 72.331 18.383 -23.389 1.00 29.78 241 GLU A O 1
ATOM 1934 N N . GLU A 1 242 ? 72.869 19.936 -24.926 1.00 27.23 242 GLU A N 1
ATOM 1935 C CA . GLU A 1 242 ? 73.977 19.478 -25.788 1.00 27.23 242 GLU A CA 1
ATOM 1936 C C . GLU A 1 242 ? 74.418 17.989 -25.804 1.00 27.23 242 GLU A C 1
ATOM 1938 O O . GLU A 1 242 ? 75.022 17.491 -24.863 1.00 27.23 242 GLU A O 1
ATOM 1943 N N . THR A 1 243 ? 74.273 17.293 -26.944 1.00 26.41 243 THR A N 1
ATOM 1944 C CA . THR A 1 243 ? 75.349 17.010 -27.939 1.00 26.41 243 THR A CA 1
ATOM 1945 C C . THR A 1 243 ? 75.018 15.824 -28.869 1.00 26.41 243 THR A C 1
ATOM 1947 O O . THR A 1 243 ? 74.563 14.776 -28.436 1.00 26.41 243 THR A O 1
ATOM 1950 N N . THR A 1 244 ? 75.254 16.070 -30.168 1.00 29.88 244 THR A N 1
ATOM 1951 C CA . THR A 1 244 ? 75.711 15.186 -31.269 1.00 29.88 244 THR A CA 1
ATOM 1952 C C . THR A 1 244 ? 75.273 13.721 -31.349 1.00 29.88 244 THR A C 1
ATOM 1954 O O . THR A 1 244 ? 75.616 12.946 -30.474 1.00 29.88 244 THR A O 1
ATOM 1957 N N . ASP A 1 245 ? 74.769 13.308 -32.523 1.00 27.67 245 ASP A N 1
ATOM 1958 C CA . ASP A 1 245 ? 75.208 12.045 -33.139 1.00 27.67 245 ASP A CA 1
ATOM 1959 C C . ASP A 1 245 ? 75.141 12.086 -34.681 1.00 27.67 245 ASP A C 1
ATOM 1961 O O . ASP A 1 245 ? 74.083 12.171 -35.300 1.00 27.67 245 ASP A O 1
ATOM 1965 N N . ILE A 1 246 ? 76.347 12.147 -35.253 1.00 33.81 246 ILE A N 1
ATOM 1966 C CA . ILE A 1 246 ? 76.918 11.354 -36.355 1.00 33.81 246 ILE A CA 1
ATOM 1967 C C . ILE A 1 246 ? 75.952 10.778 -37.416 1.00 33.81 246 ILE A C 1
ATOM 1969 O O . ILE A 1 246 ? 75.128 9.901 -37.163 1.00 33.81 246 ILE A O 1
ATOM 1973 N N . GLU A 1 247 ? 76.187 11.216 -38.658 1.00 31.06 247 GLU A N 1
ATOM 1974 C CA . GLU A 1 247 ? 75.821 10.536 -39.905 1.00 31.06 247 GLU A CA 1
ATOM 1975 C C . GLU A 1 247 ? 76.336 9.080 -39.916 1.00 31.06 247 GLU A C 1
ATOM 1977 O O . GLU A 1 247 ? 77.508 8.825 -39.662 1.00 31.06 247 GLU A O 1
ATOM 1982 N N . ASP A 1 248 ? 75.520 8.103 -40.307 1.00 31.59 248 ASP A N 1
ATOM 1983 C CA . ASP A 1 248 ? 75.384 7.738 -41.725 1.00 31.59 248 ASP A CA 1
ATOM 1984 C C . ASP A 1 248 ? 74.860 6.299 -41.921 1.00 31.59 248 ASP A C 1
ATOM 1986 O O . ASP A 1 248 ? 75.202 5.351 -41.216 1.00 31.59 248 ASP A O 1
ATOM 1990 N N . SER A 1 249 ? 74.135 6.145 -43.028 1.00 31.88 249 SER A N 1
ATOM 1991 C CA . SER A 1 249 ? 74.022 4.948 -43.870 1.00 31.88 249 SER A CA 1
ATOM 1992 C C . SER A 1 249 ? 73.252 3.711 -43.368 1.00 31.88 249 SER A C 1
ATOM 1994 O O . SER A 1 249 ? 73.754 2.739 -42.809 1.00 31.88 249 SER A O 1
ATOM 1996 N N . ASN A 1 250 ? 71.981 3.716 -43.764 1.00 32.31 250 ASN A N 1
ATOM 1997 C CA . ASN A 1 250 ? 71.085 2.574 -43.867 1.00 32.31 250 ASN A CA 1
ATOM 1998 C C . ASN A 1 250 ? 71.446 1.726 -45.111 1.00 32.31 250 ASN A C 1
ATOM 2000 O O . ASN A 1 250 ? 71.515 2.258 -46.221 1.00 32.31 250 ASN A O 1
ATOM 2004 N N . SER A 1 251 ? 71.631 0.412 -44.944 1.00 34.34 251 SER A N 1
ATOM 2005 C CA . SER A 1 251 ? 71.743 -0.560 -46.043 1.00 34.34 251 SER A CA 1
ATOM 2006 C C . SER A 1 251 ? 70.395 -1.241 -46.277 1.00 34.34 251 SER A C 1
ATOM 2008 O O . SER A 1 251 ? 69.714 -1.664 -45.346 1.00 34.34 251 SER A O 1
ATOM 2010 N N . GLY A 1 252 ? 70.007 -1.287 -47.549 1.00 37.09 252 GLY A N 1
ATOM 2011 C CA . GL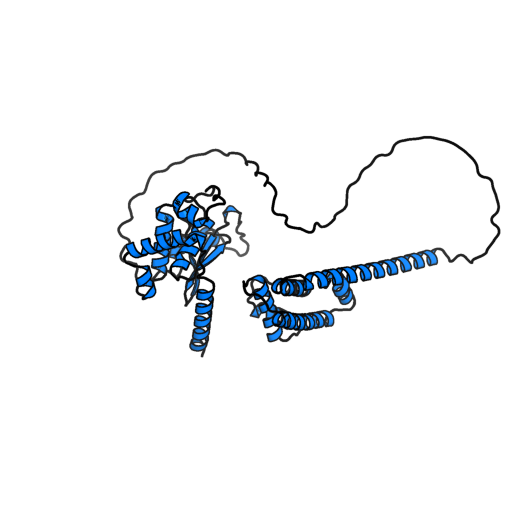Y A 1 252 ? 68.675 -1.581 -48.056 1.00 37.09 252 GLY A CA 1
ATOM 2012 C C . GLY A 1 252 ? 68.001 -2.867 -47.573 1.00 37.09 252 GLY A C 1
ATOM 2013 O O . GLY A 1 252 ? 68.586 -3.944 -47.533 1.00 37.09 252 GLY A O 1
ATOM 2014 N N . ASN A 1 253 ? 66.680 -2.766 -47.420 1.00 36.94 253 ASN A N 1
ATOM 2015 C CA . ASN A 1 253 ? 65.787 -3.803 -47.918 1.00 36.94 253 ASN A CA 1
ATOM 2016 C C . ASN A 1 253 ? 64.532 -3.156 -48.521 1.00 36.94 253 ASN A C 1
ATOM 2018 O O . ASN A 1 253 ? 63.695 -2.586 -47.818 1.00 36.94 253 ASN A O 1
ATOM 2022 N N . GLN A 1 254 ? 64.423 -3.217 -49.852 1.00 45.66 254 GLN A N 1
ATOM 2023 C CA . GLN A 1 254 ? 63.238 -2.795 -50.594 1.00 45.66 254 GLN A CA 1
ATOM 2024 C C . GLN A 1 254 ? 62.071 -3.734 -50.271 1.00 45.66 254 GLN A C 1
ATOM 2026 O O . GLN A 1 254 ? 61.843 -4.737 -50.942 1.00 45.66 254 GLN A O 1
ATOM 2031 N N . THR A 1 255 ? 61.278 -3.373 -49.269 1.00 49.59 255 THR A N 1
ATOM 2032 C CA . THR A 1 255 ? 59.868 -3.755 -49.248 1.00 49.59 255 THR A CA 1
ATOM 2033 C C . THR A 1 255 ? 59.125 -2.687 -50.039 1.00 49.59 255 THR A C 1
ATOM 2035 O O . THR A 1 255 ? 59.249 -1.499 -49.747 1.00 49.59 255 THR A O 1
ATOM 2038 N N . LYS A 1 256 ? 58.397 -3.076 -51.095 1.00 58.22 256 LYS A N 1
ATOM 2039 C CA . LYS A 1 256 ? 57.504 -2.148 -51.804 1.00 58.22 256 LYS A CA 1
ATOM 2040 C C . LYS A 1 256 ? 56.542 -1.572 -50.765 1.00 58.22 256 LYS A C 1
ATOM 2042 O O . LYS A 1 256 ? 55.667 -2.283 -50.272 1.00 58.22 256 LYS A O 1
ATOM 2047 N N . SER A 1 257 ? 56.763 -0.322 -50.370 1.00 66.50 257 SER A N 1
ATOM 2048 C CA . SER A 1 257 ? 55.983 0.323 -49.327 1.00 66.50 257 SER A CA 1
ATOM 2049 C C . SER A 1 257 ? 54.560 0.497 -49.847 1.00 66.50 257 SER A C 1
ATOM 2051 O O . SER A 1 257 ? 54.322 1.112 -50.886 1.00 66.50 257 SER A O 1
ATOM 2053 N N . LEU A 1 258 ? 53.603 -0.120 -49.151 1.00 70.69 258 LEU A N 1
ATOM 2054 C CA . LEU A 1 258 ? 52.187 0.032 -49.469 1.00 70.69 258 LEU A CA 1
ATOM 2055 C C . LEU A 1 258 ? 51.846 1.530 -49.513 1.00 70.69 258 LEU A C 1
ATOM 2057 O O . LEU A 1 258 ? 52.277 2.264 -48.611 1.00 70.69 258 LEU A O 1
ATOM 2061 N N . PRO A 1 259 ? 51.090 1.988 -50.526 1.00 86.25 259 PRO A N 1
ATOM 2062 C CA . PRO A 1 259 ? 50.735 3.392 -50.637 1.00 86.25 259 PRO A CA 1
ATOM 2063 C C . PRO A 1 259 ? 49.962 3.827 -49.388 1.00 86.25 259 PRO A C 1
ATOM 2065 O O . PRO A 1 259 ? 49.218 3.044 -48.795 1.00 86.25 259 PRO A O 1
ATOM 2068 N N . ILE A 1 260 ? 50.163 5.078 -48.967 1.00 82.06 260 ILE A N 1
ATOM 2069 C CA . ILE A 1 260 ? 49.709 5.607 -47.667 1.00 82.06 260 ILE A CA 1
ATOM 2070 C C . ILE A 1 260 ? 48.211 5.348 -47.431 1.00 82.06 260 ILE A C 1
ATOM 2072 O O . ILE A 1 260 ? 47.824 4.958 -46.331 1.00 82.06 260 ILE A O 1
ATOM 2076 N N . PHE A 1 261 ? 47.379 5.450 -48.474 1.00 84.62 261 PHE A N 1
ATOM 2077 C CA . PHE A 1 261 ? 45.943 5.176 -48.374 1.00 84.62 261 PHE A CA 1
ATOM 2078 C C . PHE A 1 261 ? 45.625 3.725 -47.964 1.00 84.62 261 PHE A C 1
ATOM 2080 O O . PHE A 1 261 ? 44.683 3.503 -47.211 1.00 84.62 261 PHE A O 1
ATOM 2087 N N . VAL A 1 262 ? 46.428 2.735 -48.374 1.00 87.00 262 VAL A N 1
ATOM 2088 C CA . VAL A 1 262 ? 46.234 1.324 -47.986 1.00 87.00 262 VAL A CA 1
ATOM 2089 C C . VAL A 1 262 ? 46.595 1.102 -46.519 1.00 87.00 262 VAL A C 1
ATOM 2091 O O . VAL A 1 262 ? 45.909 0.350 -45.832 1.00 87.00 262 VAL A O 1
ATOM 2094 N N . LYS A 1 263 ? 47.621 1.793 -46.004 1.00 87.81 263 LYS A N 1
ATOM 2095 C CA . LYS A 1 263 ? 47.966 1.753 -44.572 1.00 87.81 263 LYS A CA 1
ATOM 2096 C C . LYS A 1 263 ? 46.862 2.366 -43.710 1.00 87.81 263 LYS A C 1
ATOM 2098 O O . LYS A 1 263 ? 46.541 1.809 -42.666 1.00 87.81 263 LYS A O 1
ATOM 2103 N N . ILE A 1 264 ? 46.253 3.462 -44.169 1.00 89.38 264 ILE A N 1
ATOM 2104 C CA . ILE A 1 264 ? 45.109 4.094 -43.494 1.00 89.38 264 ILE A CA 1
ATOM 2105 C C . ILE A 1 264 ? 43.904 3.146 -43.488 1.00 89.38 264 ILE A C 1
ATOM 2107 O O . ILE A 1 264 ? 43.323 2.917 -42.431 1.00 89.38 264 ILE A O 1
ATOM 2111 N N . ILE A 1 265 ? 43.565 2.532 -44.628 1.00 91.00 265 ILE A N 1
ATOM 2112 C CA . ILE A 1 265 ? 42.468 1.551 -44.709 1.00 91.00 265 ILE A CA 1
ATOM 2113 C C . ILE A 1 265 ? 42.722 0.368 -43.765 1.00 91.00 265 ILE A C 1
ATOM 2115 O O . ILE A 1 265 ? 41.816 -0.043 -43.042 1.00 91.00 265 ILE A O 1
ATOM 2119 N N . LEU A 1 266 ? 43.952 -0.154 -43.724 1.00 90.81 266 LEU A N 1
ATOM 2120 C CA . LEU A 1 266 ? 44.317 -1.259 -42.838 1.00 90.81 266 LEU A CA 1
ATOM 2121 C C . LEU A 1 266 ? 44.217 -0.865 -41.356 1.00 90.81 266 LEU A C 1
ATOM 2123 O O . LEU A 1 266 ? 43.685 -1.634 -40.561 1.00 90.81 266 LEU A O 1
ATOM 2127 N N . ALA A 1 267 ? 44.667 0.338 -40.989 1.00 91.38 267 ALA A N 1
ATOM 2128 C CA . ALA A 1 267 ? 44.560 0.853 -39.625 1.00 91.38 267 ALA A CA 1
ATOM 2129 C C . ALA A 1 267 ? 43.095 1.027 -39.186 1.00 91.38 267 ALA A C 1
ATOM 2131 O O . ALA A 1 267 ? 42.734 0.617 -38.083 1.00 91.38 267 ALA A O 1
ATOM 2132 N N . VAL A 1 268 ? 42.234 1.555 -40.063 1.00 93.50 268 VAL A N 1
ATOM 2133 C CA . VAL A 1 268 ? 40.787 1.666 -39.808 1.00 93.50 268 VAL A CA 1
ATOM 2134 C C . VAL A 1 268 ? 40.161 0.281 -39.629 1.00 93.50 268 VAL A C 1
ATOM 2136 O O . VAL A 1 268 ? 39.373 0.079 -38.709 1.00 93.50 268 VAL A O 1
ATOM 2139 N N . LEU A 1 269 ? 40.539 -0.697 -40.454 1.00 94.44 269 LEU A N 1
ATOM 2140 C CA . LEU A 1 269 ? 40.007 -2.059 -40.370 1.00 94.44 269 LEU A CA 1
ATOM 2141 C C . LEU A 1 269 ? 40.428 -2.750 -39.062 1.00 94.44 269 LEU A C 1
ATOM 2143 O O . LEU A 1 269 ? 39.595 -3.370 -38.402 1.00 94.44 269 LEU A O 1
ATOM 2147 N N . ILE A 1 270 ? 41.681 -2.571 -38.632 1.00 93.94 270 ILE A N 1
ATOM 2148 C CA . ILE A 1 270 ? 42.175 -3.054 -37.332 1.00 93.94 270 ILE A CA 1
ATOM 2149 C C . ILE A 1 270 ? 41.411 -2.392 -36.178 1.00 93.94 270 ILE A C 1
ATOM 2151 O O . ILE A 1 270 ? 40.991 -3.089 -35.255 1.00 93.94 270 ILE A O 1
ATOM 2155 N N . ALA A 1 271 ? 41.176 -1.078 -36.238 1.00 93.25 271 ALA A N 1
ATOM 2156 C CA . ALA A 1 271 ? 40.410 -0.365 -35.217 1.00 93.25 271 ALA A CA 1
ATOM 2157 C C . ALA A 1 271 ? 38.959 -0.873 -35.124 1.00 93.25 271 ALA A C 1
ATOM 2159 O O . ALA A 1 271 ? 38.462 -1.121 -34.027 1.00 93.25 271 ALA A O 1
ATOM 2160 N N . VAL A 1 272 ? 38.296 -1.114 -36.261 1.00 93.62 272 VAL A N 1
ATOM 2161 C CA . VAL A 1 272 ? 36.942 -1.696 -36.299 1.00 93.62 272 VAL A CA 1
ATOM 2162 C C . VAL A 1 272 ? 36.924 -3.097 -35.683 1.00 93.62 272 VAL A C 1
ATOM 2164 O O . VAL A 1 272 ? 36.047 -3.398 -34.874 1.00 93.62 272 VAL A O 1
ATOM 2167 N N . VAL A 1 273 ? 37.905 -3.947 -36.003 1.00 93.50 273 VAL A N 1
ATOM 2168 C CA . VAL A 1 273 ? 38.022 -5.287 -35.404 1.00 93.50 273 VAL A CA 1
ATOM 2169 C C . VAL A 1 273 ? 38.254 -5.199 -33.893 1.00 93.50 273 VAL A C 1
ATOM 2171 O O . VAL A 1 273 ? 37.610 -5.929 -33.141 1.00 93.50 273 VAL A O 1
ATOM 2174 N N . ALA A 1 274 ? 39.108 -4.284 -33.428 1.00 93.06 274 ALA A N 1
ATOM 2175 C CA . ALA A 1 274 ? 39.348 -4.067 -32.002 1.00 93.06 274 ALA A CA 1
ATOM 2176 C C . ALA A 1 274 ? 38.074 -3.625 -31.259 1.00 93.06 274 ALA A C 1
ATOM 2178 O O . ALA A 1 274 ? 37.791 -4.143 -30.180 1.00 93.06 274 ALA A O 1
ATOM 2179 N N . ILE A 1 275 ? 37.262 -2.744 -31.857 1.00 89.94 275 ILE A N 1
ATOM 2180 C CA . ILE A 1 275 ? 35.966 -2.321 -31.299 1.00 89.94 275 ILE A CA 1
ATOM 2181 C C . ILE A 1 275 ? 34.992 -3.504 -31.207 1.00 89.94 275 ILE A C 1
ATOM 2183 O O . ILE A 1 275 ? 34.342 -3.685 -30.177 1.00 89.94 275 ILE A O 1
ATOM 2187 N N . ILE A 1 276 ? 34.911 -4.345 -32.244 1.00 87.50 276 ILE A N 1
ATOM 2188 C CA . ILE A 1 276 ? 34.055 -5.544 -32.239 1.00 87.50 276 ILE A CA 1
ATOM 2189 C C . ILE A 1 276 ? 34.502 -6.526 -31.144 1.00 87.50 276 ILE A C 1
ATOM 2191 O O . ILE A 1 276 ? 33.665 -7.055 -30.410 1.00 87.50 276 ILE A O 1
ATOM 2195 N N . LEU A 1 277 ? 35.813 -6.746 -30.998 1.00 90.50 277 LEU A N 1
ATOM 2196 C CA . LEU A 1 277 ? 36.370 -7.601 -29.947 1.00 90.50 277 LEU A CA 1
ATOM 2197 C C . LEU A 1 277 ? 36.072 -7.047 -28.549 1.00 90.50 277 LEU A C 1
ATOM 2199 O O . LEU A 1 277 ? 35.621 -7.798 -27.683 1.00 90.50 277 LEU A O 1
ATOM 2203 N N . ALA A 1 278 ? 36.263 -5.743 -28.334 1.00 88.06 278 ALA A N 1
ATOM 2204 C CA . ALA A 1 278 ? 35.944 -5.086 -27.070 1.00 88.06 278 ALA A CA 1
ATOM 2205 C C . ALA A 1 278 ? 34.449 -5.211 -26.725 1.00 88.06 278 ALA A C 1
ATOM 2207 O O . ALA A 1 278 ? 34.107 -5.576 -25.598 1.00 88.06 278 ALA A O 1
ATOM 2208 N N . ALA A 1 279 ? 33.557 -5.004 -27.700 1.00 85.69 279 ALA A N 1
ATOM 2209 C CA . ALA A 1 279 ? 32.115 -5.168 -27.521 1.00 85.69 279 ALA A CA 1
ATOM 2210 C C . ALA A 1 279 ? 31.728 -6.614 -27.149 1.00 85.69 279 ALA A C 1
ATOM 2212 O O . ALA A 1 279 ? 30.881 -6.830 -26.278 1.00 85.69 279 ALA A O 1
ATOM 2213 N N . GLU A 1 280 ? 32.370 -7.619 -27.754 1.00 85.94 280 GLU A N 1
ATOM 2214 C CA . GLU A 1 280 ? 32.139 -9.035 -27.440 1.00 85.94 280 GLU A CA 1
ATOM 2215 C C . GLU A 1 280 ? 32.661 -9.426 -26.051 1.00 85.94 280 GLU A C 1
ATOM 2217 O O . GLU A 1 280 ? 31.978 -10.148 -25.319 1.00 85.94 280 GLU A O 1
ATOM 2222 N N . ILE A 1 281 ? 33.816 -8.898 -25.635 1.00 87.56 281 ILE A N 1
ATOM 2223 C CA . ILE A 1 281 ? 34.330 -9.072 -24.269 1.00 87.56 281 ILE A CA 1
ATOM 2224 C C . ILE A 1 281 ? 33.362 -8.445 -23.260 1.00 87.56 281 ILE A C 1
ATOM 2226 O O . ILE A 1 281 ? 32.921 -9.119 -22.326 1.00 87.56 281 ILE A O 1
ATOM 2230 N N . GLN A 1 282 ? 32.966 -7.187 -23.474 1.00 86.12 282 GLN A N 1
ATOM 2231 C CA . GLN A 1 282 ? 32.060 -6.466 -22.581 1.00 86.12 282 GLN A CA 1
ATOM 2232 C C . GLN A 1 282 ? 30.708 -7.182 -22.438 1.00 86.12 282 GLN A C 1
ATOM 2234 O O . GLN A 1 282 ? 30.161 -7.285 -21.337 1.00 86.12 282 GLN A O 1
ATOM 2239 N N . ARG A 1 283 ? 30.177 -7.726 -23.538 1.00 84.62 283 ARG A N 1
ATOM 2240 C CA . ARG A 1 283 ? 28.955 -8.536 -23.535 1.00 84.62 283 ARG A CA 1
ATOM 2241 C C . ARG A 1 283 ? 29.101 -9.797 -22.685 1.00 84.62 283 ARG A C 1
ATOM 2243 O O . ARG A 1 283 ? 28.209 -10.100 -21.893 1.00 84.62 283 ARG A O 1
ATOM 2250 N N . ARG A 1 284 ? 30.207 -10.536 -22.823 1.00 84.88 284 ARG A N 1
ATOM 2251 C CA . ARG A 1 284 ? 30.454 -11.763 -22.042 1.00 84.88 284 ARG A CA 1
ATOM 2252 C C . ARG A 1 284 ? 30.555 -11.478 -20.548 1.00 84.88 284 ARG A C 1
ATOM 2254 O O . ARG A 1 284 ? 29.957 -12.210 -19.761 1.00 84.88 284 ARG A O 1
ATOM 2261 N N . VAL A 1 285 ? 31.252 -10.405 -20.173 1.00 83.81 285 VAL A N 1
ATOM 2262 C CA . VAL A 1 285 ? 31.389 -9.972 -18.775 1.00 83.81 285 VAL A CA 1
ATOM 2263 C C . VAL A 1 285 ? 30.027 -9.636 -18.174 1.00 83.81 285 VAL A C 1
ATOM 2265 O O . VAL A 1 285 ? 29.680 -10.161 -17.119 1.00 83.81 285 VAL A O 1
ATOM 2268 N N . ARG A 1 286 ? 29.204 -8.836 -18.855 1.00 82.06 286 ARG A N 1
ATOM 2269 C CA . ARG A 1 286 ? 27.879 -8.482 -18.332 1.00 82.06 286 ARG A CA 1
ATOM 2270 C C . ARG A 1 286 ? 26.931 -9.688 -18.237 1.00 82.06 286 ARG A C 1
ATOM 2272 O O . ARG A 1 286 ? 26.285 -9.858 -17.208 1.00 82.06 286 ARG A O 1
ATOM 2279 N N . ILE A 1 287 ? 26.935 -10.604 -19.216 1.00 82.12 287 ILE A N 1
ATOM 2280 C CA . ILE A 1 287 ? 26.179 -11.872 -19.119 1.00 82.12 287 ILE A CA 1
ATOM 2281 C C . ILE A 1 287 ? 26.634 -12.700 -17.908 1.00 82.12 287 ILE A C 1
ATOM 2283 O O . ILE A 1 287 ? 25.811 -13.339 -17.250 1.00 82.12 287 ILE A O 1
ATOM 2287 N N . MET A 1 288 ? 27.938 -12.727 -17.624 1.00 83.94 288 MET A N 1
ATOM 2288 C CA . MET A 1 288 ? 28.483 -13.417 -16.457 1.00 83.94 288 MET A CA 1
ATOM 2289 C C . MET A 1 288 ? 27.995 -12.772 -15.154 1.00 83.94 288 MET A C 1
ATOM 2291 O O . MET A 1 288 ? 27.502 -13.495 -14.291 1.00 83.94 288 MET A O 1
ATOM 2295 N N . ILE A 1 289 ? 28.065 -11.442 -15.036 1.00 83.62 289 ILE A N 1
ATOM 2296 C CA . ILE A 1 289 ? 27.566 -10.692 -13.872 1.00 83.62 289 ILE A CA 1
ATOM 2297 C C . ILE A 1 289 ? 26.073 -10.962 -13.662 1.00 83.62 289 ILE A C 1
ATOM 2299 O O . ILE A 1 289 ? 25.672 -11.342 -12.565 1.00 83.62 289 ILE A O 1
ATOM 2303 N N . PHE A 1 290 ? 25.266 -10.868 -14.720 1.00 84.00 290 PHE A N 1
ATOM 2304 C CA . PHE A 1 290 ? 23.829 -11.133 -14.664 1.00 84.00 290 PHE A CA 1
ATOM 2305 C C . PHE A 1 290 ? 23.520 -12.566 -14.207 1.00 84.00 290 PHE A C 1
ATOM 2307 O O . PHE A 1 290 ? 22.710 -12.782 -13.308 1.00 84.00 290 PHE A O 1
ATOM 2314 N N . LYS A 1 291 ? 24.211 -13.570 -14.769 1.00 84.25 291 LYS A N 1
ATOM 2315 C CA . LYS A 1 291 ? 24.078 -14.971 -14.333 1.00 84.25 291 LYS A CA 1
ATOM 2316 C C . LYS A 1 291 ? 24.506 -15.169 -12.882 1.00 84.25 291 LYS A C 1
ATOM 2318 O O . LYS A 1 291 ? 23.939 -16.030 -12.213 1.00 84.25 291 LYS A O 1
ATOM 2323 N N . ASN A 1 292 ? 25.503 -14.422 -12.417 1.00 83.44 292 ASN A N 1
ATOM 2324 C CA . ASN A 1 292 ? 25.961 -14.477 -11.037 1.00 83.44 292 ASN A CA 1
ATOM 2325 C C . ASN A 1 292 ? 24.914 -13.886 -10.082 1.00 83.44 292 ASN A C 1
ATOM 2327 O O . ASN A 1 292 ? 24.532 -14.547 -9.121 1.00 83.44 292 ASN A O 1
ATOM 2331 N N . GLN A 1 293 ? 24.369 -12.708 -10.403 1.00 81.44 293 GLN A N 1
ATOM 2332 C CA . GLN A 1 293 ? 23.273 -12.080 -9.654 1.00 81.44 293 GLN A CA 1
ATOM 2333 C C . GLN A 1 293 ? 22.063 -13.022 -9.554 1.00 81.44 293 GLN A C 1
ATOM 2335 O O . GLN A 1 293 ? 21.598 -13.327 -8.460 1.00 81.44 293 GLN A O 1
ATOM 2340 N N . LEU A 1 294 ? 21.647 -13.621 -10.674 1.00 84.31 294 LEU A N 1
ATOM 2341 C CA . LEU A 1 294 ? 20.551 -14.599 -10.723 1.00 84.31 294 LEU A CA 1
ATOM 2342 C C . LEU A 1 294 ? 20.760 -15.861 -9.874 1.00 84.31 294 LEU A C 1
ATOM 2344 O O . LEU A 1 294 ? 19.783 -16.535 -9.555 1.00 84.31 294 LEU A O 1
ATOM 2348 N N . ARG A 1 295 ? 22.006 -16.238 -9.565 1.00 80.00 295 ARG A N 1
ATOM 2349 C CA . ARG A 1 295 ? 22.313 -17.417 -8.737 1.00 80.00 295 ARG A CA 1
ATOM 2350 C C . ARG A 1 295 ? 22.245 -17.120 -7.246 1.00 80.00 295 ARG A C 1
ATOM 2352 O O . ARG A 1 295 ? 21.905 -18.021 -6.484 1.00 80.00 295 ARG A O 1
ATOM 2359 N N . HIS A 1 296 ? 22.587 -15.898 -6.852 1.00 74.81 296 HIS A N 1
ATOM 2360 C CA . HIS A 1 296 ? 22.706 -15.505 -5.449 1.00 74.81 296 HIS A CA 1
ATOM 2361 C C . HIS A 1 296 ? 21.487 -14.742 -4.922 1.00 74.81 296 HIS A C 1
ATOM 2363 O O . HIS A 1 296 ? 21.274 -14.705 -3.711 1.00 74.81 296 HIS A O 1
ATOM 2369 N N . ASP A 1 297 ? 20.660 -14.183 -5.805 1.00 78.81 297 ASP A N 1
ATOM 2370 C CA . ASP A 1 297 ? 19.482 -13.422 -5.406 1.00 78.81 297 ASP A CA 1
ATOM 2371 C C . ASP A 1 297 ? 18.299 -14.295 -4.961 1.00 78.81 297 ASP A C 1
ATOM 2373 O O . ASP A 1 297 ? 18.113 -15.438 -5.391 1.00 78.81 297 ASP A O 1
ATOM 2377 N N . LYS A 1 298 ? 17.446 -13.709 -4.110 1.00 84.88 298 LYS A N 1
ATOM 2378 C CA . LYS A 1 298 ? 16.157 -14.285 -3.687 1.00 84.88 298 LYS A CA 1
ATOM 2379 C C . LYS A 1 298 ? 15.252 -14.542 -4.900 1.00 84.88 298 LYS A C 1
ATOM 2381 O O . LYS A 1 298 ? 15.309 -13.804 -5.879 1.00 84.88 298 LYS A O 1
ATOM 2386 N N . THR A 1 299 ? 14.369 -15.534 -4.805 1.00 87.31 299 THR A N 1
ATOM 2387 C CA . THR A 1 299 ? 13.507 -15.989 -5.912 1.00 87.31 299 THR A CA 1
ATOM 2388 C C . THR A 1 299 ? 12.682 -14.864 -6.551 1.00 87.31 299 THR A C 1
ATOM 2390 O O . THR A 1 299 ? 12.783 -14.672 -7.760 1.00 87.31 299 THR A O 1
ATOM 2393 N N . SER A 1 300 ? 12.005 -14.020 -5.764 1.00 88.69 300 SER A N 1
ATOM 2394 C CA . SER A 1 300 ? 11.265 -12.855 -6.287 1.00 88.69 300 SER A CA 1
ATOM 2395 C C . SER A 1 300 ? 12.168 -11.860 -7.032 1.00 88.69 300 SER A C 1
ATOM 2397 O O . SER A 1 300 ? 11.813 -11.332 -8.080 1.00 88.69 300 SER A O 1
ATOM 2399 N N . ARG A 1 301 ? 13.395 -11.637 -6.544 1.00 88.44 301 ARG A N 1
ATOM 2400 C CA . ARG A 1 301 ? 14.351 -10.726 -7.191 1.00 88.44 301 ARG A CA 1
ATOM 2401 C C . ARG A 1 301 ? 14.848 -11.279 -8.528 1.00 88.44 301 ARG A C 1
ATOM 2403 O O . ARG A 1 301 ? 15.057 -10.508 -9.457 1.00 88.44 301 ARG A O 1
ATOM 2410 N N . GLN A 1 302 ? 14.963 -12.601 -8.665 1.00 91.31 302 GLN A N 1
ATOM 2411 C CA . GLN A 1 302 ? 15.294 -13.232 -9.946 1.00 91.31 302 GLN A CA 1
ATOM 2412 C C . GLN A 1 302 ? 14.219 -12.970 -11.012 1.00 91.31 302 GLN A C 1
ATOM 2414 O O . GLN A 1 302 ? 14.568 -12.690 -12.159 1.00 91.31 302 GLN A O 1
ATOM 2419 N N . ILE A 1 303 ? 12.936 -13.026 -10.637 1.00 93.12 303 ILE A N 1
ATOM 2420 C CA . ILE A 1 303 ? 11.794 -12.725 -11.518 1.00 93.12 303 ILE A CA 1
ATOM 2421 C C . ILE A 1 303 ? 11.870 -11.277 -12.017 1.00 93.12 303 ILE A C 1
ATOM 2423 O O . ILE A 1 303 ? 11.842 -11.036 -13.227 1.00 93.12 303 ILE A O 1
ATOM 2427 N N . LEU A 1 304 ? 12.072 -10.327 -11.098 1.00 92.44 304 LEU A N 1
ATOM 2428 C CA . LEU A 1 304 ? 12.176 -8.898 -11.417 1.00 92.44 304 LEU A CA 1
ATOM 2429 C C . LEU A 1 304 ? 13.376 -8.581 -12.322 1.00 92.44 304 LEU A C 1
ATOM 2431 O O . LEU A 1 304 ? 13.247 -7.811 -13.271 1.00 92.44 304 LEU A O 1
ATOM 2435 N N . LEU A 1 305 ? 14.534 -9.205 -12.076 1.00 90.56 305 LEU A N 1
ATOM 2436 C CA . LEU A 1 305 ? 15.727 -9.031 -12.914 1.00 90.56 305 LEU A CA 1
ATOM 2437 C C . LEU A 1 305 ? 15.507 -9.512 -14.353 1.00 90.56 305 LEU A C 1
ATOM 2439 O O . LEU A 1 305 ? 15.950 -8.866 -15.303 1.00 90.56 305 LEU A O 1
ATOM 2443 N N . LEU A 1 306 ? 14.831 -10.649 -14.519 1.00 91.62 306 LEU A N 1
ATOM 2444 C CA . LEU A 1 306 ? 14.482 -11.191 -15.831 1.00 91.62 306 LEU A CA 1
ATOM 2445 C C . LEU A 1 306 ? 13.446 -10.308 -16.539 1.00 91.62 306 LEU A C 1
ATOM 2447 O O . LEU A 1 306 ? 13.623 -10.001 -17.717 1.00 91.62 306 LEU A O 1
ATOM 2451 N N . TYR A 1 307 ? 12.416 -9.849 -15.823 1.00 94.50 307 TYR A N 1
ATOM 2452 C CA . TYR A 1 307 ? 11.416 -8.925 -16.364 1.00 94.50 307 TYR A CA 1
ATOM 2453 C C . TYR A 1 307 ? 12.053 -7.631 -16.870 1.00 94.50 307 TYR A C 1
ATOM 2455 O O . TYR A 1 307 ? 11.815 -7.231 -18.006 1.00 94.50 307 TYR A O 1
ATOM 2463 N N . HIS A 1 308 ? 12.934 -7.020 -16.074 1.00 90.38 308 HIS A N 1
ATOM 2464 C CA . HIS A 1 308 ? 13.561 -5.744 -16.414 1.00 90.38 308 HIS A CA 1
ATOM 2465 C C . HIS A 1 308 ? 14.366 -5.793 -17.728 1.00 90.38 308 HIS A C 1
ATOM 2467 O O . HIS A 1 308 ? 14.499 -4.794 -18.435 1.00 90.38 308 HIS A O 1
ATOM 2473 N N . GLN A 1 309 ? 14.883 -6.965 -18.114 1.00 87.56 309 GLN A N 1
ATOM 2474 C CA . GLN A 1 309 ? 15.517 -7.132 -19.425 1.00 87.56 309 GLN A CA 1
ATOM 2475 C C . GLN A 1 309 ? 14.522 -7.084 -20.592 1.00 87.56 309 GLN A C 1
ATOM 2477 O O . GLN A 1 309 ? 14.886 -6.624 -21.676 1.00 87.56 309 GLN A O 1
ATOM 2482 N N . LEU A 1 310 ? 13.296 -7.575 -20.398 1.00 90.94 310 LEU A N 1
ATOM 2483 C CA . LEU A 1 310 ? 12.242 -7.544 -21.414 1.00 90.94 310 LEU A CA 1
ATOM 2484 C C . LEU A 1 310 ? 11.527 -6.192 -21.441 1.00 90.94 310 LEU A C 1
ATOM 2486 O O . LEU A 1 310 ? 11.220 -5.697 -22.521 1.00 90.94 310 LEU A O 1
ATOM 2490 N N . GLU A 1 311 ? 11.367 -5.553 -20.282 1.00 91.00 311 GLU A N 1
ATOM 2491 C CA . GLU A 1 311 ? 10.761 -4.227 -20.125 1.00 91.00 311 GLU A CA 1
ATOM 2492 C C . GLU A 1 311 ? 11.404 -3.188 -21.052 1.00 91.00 311 GLU A C 1
ATOM 2494 O O . GLU A 1 311 ? 10.711 -2.435 -21.733 1.00 91.00 311 GLU A O 1
ATOM 2499 N N . LYS A 1 312 ? 12.736 -3.205 -21.186 1.00 86.31 312 LYS A N 1
ATOM 2500 C CA . LYS A 1 312 ? 13.451 -2.323 -22.122 1.00 86.31 312 LYS A CA 1
ATOM 2501 C C . LYS A 1 312 ? 12.997 -2.504 -23.572 1.00 86.31 312 LYS A C 1
ATOM 2503 O O . LYS A 1 312 ? 12.993 -1.538 -24.328 1.00 86.31 312 LYS A O 1
ATOM 2508 N N . ALA A 1 313 ? 12.636 -3.722 -23.971 1.00 88.38 313 ALA A N 1
ATOM 2509 C CA . ALA A 1 313 ? 12.119 -4.014 -25.304 1.00 88.38 313 ALA A CA 1
ATOM 2510 C C . ALA A 1 313 ? 10.654 -3.583 -25.452 1.00 88.38 313 ALA A C 1
ATOM 2512 O O . ALA A 1 313 ? 10.300 -3.020 -26.485 1.00 88.38 313 ALA A O 1
ATOM 2513 N N . PHE A 1 314 ? 9.837 -3.783 -24.414 1.00 91.81 314 PHE A N 1
ATOM 2514 C CA . PHE A 1 314 ? 8.441 -3.334 -24.373 1.00 91.81 314 PHE A CA 1
ATOM 2515 C C . PHE A 1 314 ? 8.349 -1.814 -24.534 1.00 91.81 314 PHE A C 1
ATOM 2517 O O . PHE A 1 314 ? 7.612 -1.312 -25.384 1.00 91.81 314 PHE A O 1
ATOM 2524 N N . VAL A 1 315 ? 9.223 -1.082 -23.836 1.00 89.31 315 VAL A N 1
ATOM 2525 C CA . VAL A 1 315 ? 9.344 0.378 -23.938 1.00 89.31 315 VAL A CA 1
ATOM 2526 C C . VAL A 1 315 ? 9.639 0.838 -25.371 1.00 89.31 315 VAL A C 1
ATOM 2528 O O . VAL A 1 315 ? 9.150 1.894 -25.772 1.00 89.31 315 VAL A O 1
ATOM 2531 N N . GLN A 1 316 ? 10.391 0.066 -26.167 1.00 85.62 316 GLN A N 1
ATOM 2532 C CA . GLN A 1 316 ? 10.652 0.406 -27.575 1.00 85.62 316 GLN A CA 1
ATOM 2533 C C . GLN A 1 316 ? 9.412 0.304 -28.466 1.00 85.62 316 GLN A C 1
ATOM 2535 O O . GLN A 1 316 ? 9.368 0.959 -29.503 1.00 85.62 316 GLN A O 1
ATOM 2540 N N . LYS A 1 317 ? 8.418 -0.499 -28.074 1.00 89.06 317 LYS A N 1
ATOM 2541 C CA . LYS A 1 317 ? 7.100 -0.562 -28.719 1.00 89.06 317 LYS A CA 1
ATOM 2542 C C . LYS A 1 317 ? 6.064 0.343 -28.043 1.00 89.06 317 LYS A C 1
ATOM 2544 O O . LYS A 1 317 ? 4.883 0.210 -28.325 1.00 89.06 317 LYS A O 1
ATOM 2549 N N . HIS A 1 318 ? 6.500 1.269 -27.185 1.00 91.31 318 HIS A N 1
ATOM 2550 C CA . HIS A 1 318 ? 5.635 2.159 -26.401 1.00 91.31 318 HIS A CA 1
ATOM 2551 C C . HIS A 1 318 ? 4.718 1.444 -25.399 1.00 91.31 318 HIS A C 1
ATOM 2553 O O . HIS A 1 318 ? 3.780 2.049 -24.895 1.00 91.31 318 HIS A O 1
ATOM 2559 N N . ILE A 1 319 ? 5.037 0.200 -25.042 1.00 93.62 319 ILE A N 1
ATOM 2560 C CA . ILE A 1 319 ? 4.292 -0.572 -24.049 1.00 93.62 319 ILE A CA 1
ATOM 2561 C C . ILE A 1 319 ? 4.928 -0.303 -22.690 1.00 93.62 319 ILE A C 1
ATOM 2563 O O . ILE A 1 319 ? 6.077 -0.681 -22.432 1.00 93.62 319 ILE A O 1
ATOM 2567 N N . ARG A 1 320 ? 4.204 0.406 -21.827 1.00 92.25 320 ARG A N 1
ATOM 2568 C CA . ARG A 1 320 ? 4.635 0.748 -20.469 1.00 92.25 320 ARG A CA 1
ATOM 2569 C C . ARG A 1 320 ? 3.490 0.510 -19.511 1.00 92.25 320 ARG A C 1
ATOM 2571 O O . ARG A 1 320 ? 2.353 0.839 -19.825 1.00 92.25 320 ARG A O 1
ATOM 2578 N N . TYR A 1 321 ? 3.825 0.019 -18.327 1.00 89.06 321 TYR A N 1
ATOM 2579 C CA . TYR A 1 321 ? 2.873 0.020 -17.235 1.00 89.06 321 TYR A CA 1
ATOM 2580 C C . TYR A 1 321 ? 2.644 1.460 -16.759 1.00 89.06 321 TYR A C 1
ATOM 2582 O O . TYR A 1 321 ? 3.558 2.104 -16.239 1.00 89.06 321 TYR A O 1
ATOM 2590 N N . THR A 1 322 ? 1.434 1.962 -16.954 1.00 85.38 322 THR A N 1
ATOM 2591 C CA . THR A 1 322 ? 0.961 3.295 -16.554 1.00 85.38 322 THR A CA 1
ATOM 2592 C C . THR A 1 322 ? -0.190 3.221 -15.550 1.00 85.38 322 THR A C 1
ATOM 2594 O O . THR A 1 322 ? -0.743 4.254 -15.184 1.00 85.38 322 THR A O 1
ATOM 2597 N N . GLY A 1 323 ? -0.520 2.016 -15.071 1.00 77.56 323 GLY A N 1
ATOM 2598 C CA . GLY A 1 323 ? -1.644 1.761 -14.167 1.00 77.56 323 GLY A CA 1
ATOM 2599 C C . GLY A 1 323 ? -2.754 0.900 -14.772 1.00 77.56 323 GLY A C 1
ATOM 2600 O O . GLY A 1 323 ? -3.814 0.801 -14.162 1.00 77.56 323 GLY A O 1
ATOM 2601 N N . GLN A 1 324 ? -2.528 0.286 -15.941 1.00 89.75 324 GLN A N 1
ATOM 2602 C CA . GLN A 1 324 ? -3.459 -0.682 -16.526 1.00 89.75 324 GLN A CA 1
ATOM 2603 C C . GLN A 1 324 ? -3.678 -1.880 -15.594 1.00 89.75 324 GLN A C 1
ATOM 2605 O O . GLN A 1 324 ? -2.837 -2.208 -14.754 1.00 89.75 324 GLN A O 1
ATOM 2610 N N . THR A 1 325 ? -4.780 -2.600 -15.777 1.00 87.62 325 THR A N 1
ATOM 2611 C CA . THR A 1 325 ? -4.942 -3.912 -15.143 1.00 87.62 325 THR A CA 1
ATOM 2612 C C . THR A 1 325 ? -3.891 -4.901 -15.664 1.00 87.62 325 THR A C 1
ATOM 2614 O O . THR A 1 325 ? -3.356 -4.752 -16.764 1.00 87.62 325 THR A O 1
ATOM 2617 N N . VAL A 1 326 ? -3.598 -5.955 -14.890 1.00 90.06 326 VAL A N 1
ATOM 2618 C CA . VAL A 1 326 ? -2.680 -7.025 -15.330 1.00 90.06 326 VAL A CA 1
ATOM 2619 C C . VAL A 1 326 ? -3.150 -7.639 -16.650 1.00 90.06 326 VAL A C 1
ATOM 2621 O O . VAL A 1 326 ? -2.320 -7.902 -17.515 1.00 90.06 326 VAL A O 1
ATOM 2624 N N . ALA A 1 327 ? -4.462 -7.807 -16.831 1.00 90.62 327 ALA A N 1
ATOM 2625 C CA . ALA A 1 327 ? -5.042 -8.333 -18.061 1.00 90.62 327 ALA A CA 1
ATOM 2626 C C . ALA A 1 327 ? -4.794 -7.412 -19.262 1.00 90.62 327 ALA A C 1
ATOM 2628 O O . ALA A 1 327 ? -4.249 -7.864 -20.263 1.00 90.62 327 ALA A O 1
ATOM 2629 N N . GLU A 1 328 ? -5.099 -6.119 -19.137 1.00 91.38 328 GLU A N 1
ATOM 2630 C CA . GLU A 1 328 ? -4.855 -5.132 -20.198 1.00 91.38 328 GLU A CA 1
ATOM 2631 C C . GLU A 1 328 ? -3.370 -5.044 -20.559 1.00 91.38 328 GLU A C 1
ATOM 2633 O O . GLU A 1 328 ? -3.010 -5.125 -21.731 1.00 91.38 328 GLU A O 1
ATOM 2638 N N . TYR A 1 329 ? -2.488 -4.957 -19.557 1.00 95.94 329 TYR A N 1
ATOM 2639 C CA . TYR A 1 329 ? -1.049 -4.874 -19.803 1.00 95.94 329 TYR A CA 1
ATOM 2640 C C . TYR A 1 329 ? -0.502 -6.139 -20.480 1.00 95.94 329 TYR A C 1
ATOM 2642 O O . TYR A 1 329 ? 0.354 -6.072 -21.362 1.00 95.94 329 TYR A O 1
ATOM 2650 N N . SER A 1 330 ? -1.021 -7.304 -20.091 1.00 97.06 330 SER A N 1
ATOM 2651 C CA . SER A 1 330 ? -0.651 -8.580 -20.704 1.00 97.06 330 SER A CA 1
ATOM 2652 C C . SER A 1 330 ? -1.151 -8.679 -22.139 1.00 97.06 330 SER A C 1
ATOM 2654 O O . SER A 1 330 ? -0.404 -9.136 -23.002 1.00 97.06 330 SER A O 1
ATOM 2656 N N . HIS A 1 331 ? -2.364 -8.198 -22.409 1.00 96.88 331 HIS A N 1
ATOM 2657 C CA . HIS A 1 331 ? -2.939 -8.145 -23.747 1.00 96.88 331 HIS A CA 1
ATOM 2658 C C . HIS A 1 331 ? -2.120 -7.240 -24.680 1.00 96.88 331 HIS A C 1
ATOM 2660 O O . HIS A 1 331 ? -1.738 -7.683 -25.761 1.00 96.88 331 HIS A O 1
ATOM 2666 N N . GLU A 1 332 ? -1.738 -6.032 -24.240 1.00 96.94 332 GLU A N 1
ATOM 2667 C CA . GLU A 1 332 ? -0.870 -5.123 -25.014 1.00 96.94 332 GLU A CA 1
ATOM 2668 C C . GLU A 1 332 ? 0.452 -5.803 -25.425 1.00 96.94 332 GLU A C 1
ATOM 2670 O O . GLU A 1 332 ? 0.911 -5.687 -26.565 1.00 96.94 332 GLU A O 1
ATOM 2675 N N . ILE A 1 333 ? 1.079 -6.540 -24.500 1.00 96.50 333 ILE A N 1
ATOM 2676 C CA . ILE A 1 333 ? 2.320 -7.280 -24.768 1.00 96.50 333 ILE A CA 1
ATOM 2677 C C . ILE A 1 333 ? 2.058 -8.461 -25.709 1.00 96.50 333 ILE A C 1
ATOM 2679 O O . ILE A 1 333 ? 2.829 -8.681 -26.651 1.00 96.50 333 ILE A O 1
ATOM 2683 N N . ALA A 1 334 ? 1.004 -9.236 -25.452 1.00 97.25 334 ALA A N 1
ATOM 2684 C CA . ALA A 1 334 ? 0.665 -10.422 -26.225 1.00 97.25 334 ALA A CA 1
ATOM 2685 C C . ALA A 1 334 ? 0.362 -10.069 -27.684 1.00 97.25 334 ALA A C 1
ATOM 2687 O O . ALA A 1 334 ? 0.939 -10.673 -28.590 1.00 97.25 334 ALA A O 1
ATOM 2688 N N . GLU A 1 335 ? -0.442 -9.030 -27.909 1.00 96.50 335 GLU A N 1
ATOM 2689 C CA . GLU A 1 335 ? -0.761 -8.506 -29.233 1.00 96.50 335 GLU A CA 1
ATOM 2690 C C . GLU A 1 335 ? 0.504 -8.007 -29.944 1.00 96.50 335 GLU A C 1
ATOM 2692 O O . GLU A 1 335 ? 0.820 -8.434 -31.057 1.00 96.50 335 GLU A O 1
ATOM 2697 N N . ALA A 1 336 ? 1.300 -7.162 -29.281 1.00 94.81 336 ALA A N 1
ATOM 2698 C CA . ALA A 1 336 ? 2.453 -6.530 -29.911 1.00 94.81 336 ALA A CA 1
ATOM 2699 C C . ALA A 1 336 ? 3.549 -7.513 -30.343 1.00 94.81 336 ALA A C 1
ATOM 2701 O O . ALA A 1 336 ? 4.318 -7.206 -31.263 1.00 94.81 336 ALA A O 1
ATOM 2702 N N . TYR A 1 337 ? 3.671 -8.661 -29.677 1.00 94.19 337 TYR A N 1
ATOM 2703 C CA . TYR A 1 337 ? 4.674 -9.679 -29.996 1.00 94.19 337 TYR A CA 1
ATOM 2704 C C . TYR A 1 337 ? 4.080 -10.970 -30.565 1.00 94.19 337 TYR A C 1
ATOM 2706 O O . TYR A 1 337 ? 4.847 -11.890 -30.861 1.00 94.19 337 TYR A O 1
ATOM 2714 N N . GLU A 1 338 ? 2.766 -11.022 -30.800 1.00 95.69 338 GLU A N 1
ATOM 2715 C CA . GLU A 1 338 ? 2.044 -12.209 -31.276 1.00 95.69 338 GLU A CA 1
ATOM 2716 C C . GLU A 1 338 ? 2.353 -13.436 -30.396 1.00 95.69 338 GLU A C 1
ATOM 2718 O O . GLU A 1 338 ? 2.867 -14.460 -30.863 1.00 95.69 338 GLU A O 1
ATOM 2723 N N . LEU A 1 339 ? 2.145 -13.273 -29.091 1.00 95.81 339 LEU A N 1
ATOM 2724 C CA . LEU A 1 339 ? 2.338 -14.296 -28.066 1.00 95.81 339 LEU A CA 1
ATOM 2725 C C . LEU A 1 339 ? 0.988 -14.836 -27.591 1.00 95.81 339 LEU A C 1
ATOM 2727 O O . LEU A 1 339 ? -0.047 -14.205 -27.774 1.00 95.81 339 LEU A O 1
ATOM 2731 N N . ASP A 1 340 ? 1.026 -16.004 -26.958 1.00 96.94 340 ASP A N 1
ATOM 2732 C CA . ASP A 1 340 ? -0.128 -16.555 -26.256 1.00 96.94 340 ASP A CA 1
ATOM 2733 C C . ASP A 1 340 ? -0.492 -15.677 -25.046 1.00 96.94 340 ASP A C 1
ATOM 2735 O O . ASP A 1 340 ? 0.357 -15.422 -24.189 1.00 96.94 340 ASP A O 1
ATOM 2739 N N . GLU A 1 341 ? -1.732 -15.184 -25.003 1.00 95.81 3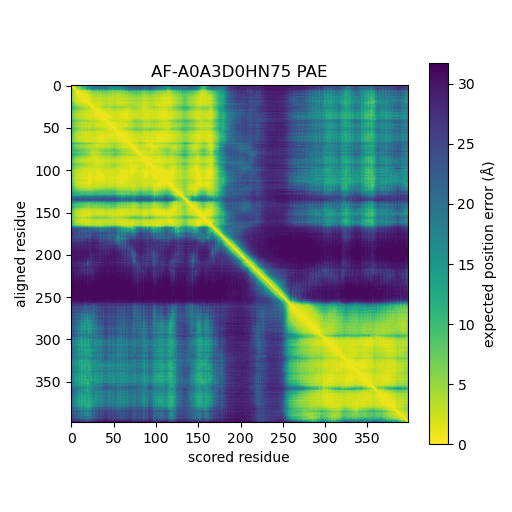41 GLU A N 1
ATOM 2740 C CA . GLU A 1 341 ? -2.176 -14.202 -24.007 1.00 95.81 341 GLU A CA 1
ATOM 2741 C C . GLU A 1 341 ? -2.229 -14.789 -22.594 1.00 95.81 341 GLU A C 1
ATOM 2743 O O . GLU A 1 341 ? -1.829 -14.119 -21.645 1.00 95.81 341 GLU A O 1
ATOM 2748 N N . GLU A 1 342 ? -2.641 -16.051 -22.449 1.00 94.81 342 GLU A N 1
ATOM 2749 C CA . GLU A 1 342 ? -2.705 -16.726 -21.149 1.00 94.81 342 GLU A CA 1
ATOM 2750 C C . GLU A 1 342 ? -1.304 -16.877 -20.537 1.00 94.81 342 GLU A C 1
ATOM 2752 O O . GLU A 1 342 ? -1.092 -16.552 -19.366 1.00 94.81 342 GLU A O 1
ATOM 2757 N N . MET A 1 343 ? -0.315 -17.267 -21.347 1.00 96.94 343 MET A N 1
ATOM 2758 C CA . MET A 1 343 ? 1.087 -17.326 -20.931 1.00 96.94 343 MET A CA 1
ATOM 2759 C C . MET A 1 343 ? 1.649 -15.950 -20.559 1.00 96.94 343 MET A C 1
ATOM 2761 O O . MET A 1 343 ? 2.335 -15.824 -19.545 1.00 96.94 343 MET A O 1
ATOM 2765 N N . VAL A 1 344 ? 1.360 -14.901 -21.340 1.00 97.06 344 VAL A N 1
ATOM 2766 C CA . VAL A 1 344 ? 1.818 -13.542 -21.000 1.00 97.06 344 VAL A CA 1
ATOM 2767 C C . VAL A 1 344 ? 1.140 -13.048 -19.724 1.00 97.06 344 VAL A C 1
ATOM 2769 O O . VAL A 1 344 ? 1.802 -12.436 -18.889 1.00 97.06 344 VAL A O 1
ATOM 2772 N N . HIS A 1 345 ? -0.141 -13.355 -19.529 1.00 95.88 345 HIS A N 1
ATOM 2773 C CA . HIS A 1 345 ? -0.858 -13.018 -18.307 1.00 95.88 345 HIS A CA 1
ATOM 2774 C C . HIS A 1 345 ? -0.227 -13.675 -17.079 1.00 95.88 345 HIS A C 1
ATOM 2776 O O . HIS A 1 345 ? 0.020 -12.989 -16.088 1.00 95.88 345 HIS A O 1
ATOM 2782 N N . ALA A 1 346 ? 0.067 -14.978 -17.134 1.00 94.12 346 ALA A N 1
ATOM 2783 C CA . ALA A 1 346 ? 0.768 -15.677 -16.057 1.00 94.12 346 ALA A CA 1
ATOM 2784 C C . ALA A 1 346 ? 2.141 -15.040 -15.777 1.00 94.12 346 ALA A C 1
ATOM 2786 O O . ALA A 1 346 ? 2.442 -14.681 -14.637 1.00 94.12 346 ALA A O 1
ATOM 2787 N N . PHE A 1 347 ? 2.912 -14.778 -16.836 1.00 96.44 347 PHE A N 1
ATOM 2788 C CA . PHE A 1 347 ? 4.220 -14.139 -16.747 1.00 96.44 347 PHE A CA 1
ATOM 2789 C C . PHE A 1 347 ? 4.157 -12.763 -16.064 1.00 96.44 347 PHE A C 1
ATOM 2791 O O . PHE A 1 347 ? 4.948 -12.466 -15.170 1.00 96.44 347 PHE A O 1
ATOM 2798 N N . ILE A 1 348 ? 3.219 -11.898 -16.455 1.00 96.44 348 ILE A N 1
ATOM 2799 C CA . ILE A 1 348 ? 3.069 -10.571 -15.847 1.00 96.44 348 ILE A CA 1
ATOM 2800 C C . ILE A 1 348 ? 2.521 -10.681 -14.422 1.00 96.44 348 ILE A C 1
ATOM 2802 O O . ILE A 1 348 ? 3.016 -9.981 -13.539 1.00 96.44 348 ILE A O 1
ATOM 2806 N N . ALA A 1 349 ? 1.567 -11.571 -14.151 1.00 93.12 349 ALA A N 1
ATOM 2807 C CA . ALA A 1 349 ? 1.056 -11.788 -12.800 1.00 93.12 349 ALA A CA 1
ATOM 2808 C C . ALA A 1 349 ? 2.186 -12.151 -11.820 1.00 93.12 349 ALA A C 1
ATOM 2810 O O . ALA A 1 349 ? 2.287 -11.537 -10.755 1.00 93.12 349 ALA A O 1
ATOM 2811 N N . ASP A 1 350 ? 3.104 -13.035 -12.219 1.00 94.12 350 ASP A N 1
ATOM 2812 C CA . ASP A 1 350 ? 4.285 -13.395 -11.429 1.00 94.12 350 ASP A CA 1
ATOM 2813 C C . ASP A 1 350 ? 5.188 -12.190 -11.132 1.00 94.12 350 ASP A C 1
ATOM 2815 O O . ASP A 1 350 ? 5.722 -12.065 -10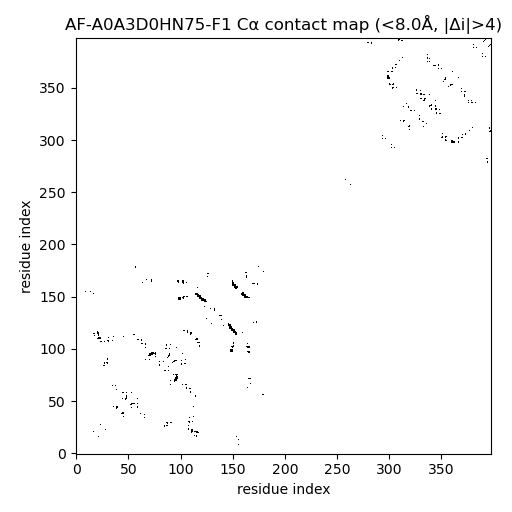.028 1.00 94.12 350 ASP A O 1
ATOM 2819 N N . VAL A 1 351 ? 5.330 -11.249 -12.072 1.00 94.31 351 VAL A N 1
ATOM 2820 C CA . VAL A 1 351 ? 6.083 -10.000 -11.855 1.00 94.31 351 VAL A CA 1
ATOM 2821 C C . VAL A 1 351 ? 5.423 -9.139 -10.784 1.00 94.31 351 VAL A C 1
ATOM 2823 O O . VAL A 1 351 ? 6.111 -8.634 -9.893 1.00 94.31 351 VAL A O 1
ATOM 2826 N N . PHE A 1 352 ? 4.100 -8.980 -10.836 1.00 89.50 352 PHE A N 1
ATOM 2827 C CA . PHE A 1 352 ? 3.357 -8.214 -9.833 1.00 89.50 352 PHE A CA 1
ATOM 2828 C C . PHE A 1 352 ? 3.401 -8.897 -8.466 1.00 89.50 352 PHE A C 1
ATOM 2830 O O . PHE A 1 352 ? 3.675 -8.236 -7.462 1.00 89.50 352 PHE A O 1
ATOM 2837 N N . CYS A 1 353 ? 3.235 -10.217 -8.419 1.00 85.81 353 CYS A N 1
ATOM 2838 C CA . CYS A 1 353 ? 3.402 -11.004 -7.203 1.00 85.81 353 CYS A CA 1
ATOM 2839 C C . CYS A 1 353 ? 4.821 -10.858 -6.633 1.00 85.81 353 CYS A C 1
ATOM 2841 O O . CYS A 1 353 ? 4.973 -10.587 -5.445 1.00 85.81 353 CYS A O 1
ATOM 2843 N N . ALA A 1 354 ? 5.865 -10.929 -7.461 1.00 89.50 354 ALA A N 1
ATOM 2844 C CA . ALA A 1 354 ? 7.251 -10.747 -7.026 1.00 89.50 354 ALA A CA 1
ATOM 2845 C C . ALA A 1 354 ? 7.562 -9.327 -6.540 1.00 89.50 354 ALA A C 1
ATOM 2847 O O . ALA A 1 354 ? 8.435 -9.155 -5.685 1.00 89.50 354 ALA A O 1
ATOM 2848 N N . LYS A 1 355 ? 6.874 -8.319 -7.086 1.00 86.38 355 LYS A N 1
ATOM 2849 C CA . LYS A 1 355 ? 7.064 -6.909 -6.735 1.00 86.38 355 LYS A CA 1
ATOM 2850 C C . LYS A 1 355 ? 6.310 -6.506 -5.468 1.00 86.38 355 LYS A C 1
ATOM 2852 O O . LYS A 1 355 ? 6.844 -5.724 -4.685 1.00 86.38 355 LYS A O 1
ATOM 2857 N N . PHE A 1 356 ? 5.090 -7.008 -5.284 1.00 79.88 356 PHE A N 1
ATOM 2858 C CA . PHE A 1 356 ? 4.153 -6.484 -4.286 1.00 79.88 356 PHE A CA 1
ATOM 2859 C C . PHE A 1 356 ? 3.701 -7.505 -3.237 1.00 79.88 356 PHE A C 1
ATOM 2861 O O . PHE A 1 356 ? 3.268 -7.096 -2.159 1.00 79.88 356 PHE A O 1
ATOM 2868 N N . SER A 1 357 ? 3.793 -8.812 -3.506 1.00 74.94 357 SER A N 1
ATOM 2869 C CA . SER A 1 357 ? 3.403 -9.824 -2.520 1.00 74.94 357 SER A CA 1
ATOM 2870 C C . SER A 1 357 ? 4.507 -10.070 -1.488 1.00 74.94 357 SER A C 1
ATOM 2872 O O . SER A 1 357 ? 5.704 -9.956 -1.760 1.00 74.94 357 SER A O 1
ATOM 2874 N N . LYS A 1 358 ? 4.088 -10.458 -0.278 1.00 71.62 358 LYS A N 1
ATOM 2875 C CA . LYS A 1 358 ? 4.974 -11.036 0.746 1.00 71.62 358 LYS A CA 1
ATOM 2876 C C . LYS A 1 358 ? 5.284 -12.512 0.478 1.00 71.62 358 LYS A C 1
ATOM 2878 O O . LYS A 1 358 ? 6.172 -13.070 1.129 1.00 71.62 358 LYS A O 1
ATOM 2883 N N . ASP A 1 359 ? 4.545 -13.137 -0.434 1.00 73.38 359 ASP A N 1
ATOM 2884 C CA . ASP A 1 359 ? 4.683 -14.548 -0.765 1.00 73.38 359 ASP A CA 1
ATOM 2885 C C . ASP A 1 359 ? 6.046 -14.819 -1.416 1.00 73.38 359 ASP A C 1
ATOM 2887 O O . ASP A 1 359 ? 6.599 -14.005 -2.164 1.00 73.38 359 ASP A O 1
ATOM 2891 N N . ARG A 1 360 ? 6.633 -15.970 -1.080 1.00 76.50 360 ARG A N 1
ATOM 2892 C CA . ARG A 1 360 ? 7.921 -16.390 -1.634 1.00 76.50 360 ARG A CA 1
ATOM 2893 C C . ARG A 1 360 ? 7.688 -17.376 -2.758 1.00 76.50 360 ARG A C 1
ATOM 2895 O O . ARG A 1 360 ? 7.041 -18.390 -2.536 1.00 76.50 360 ARG A O 1
ATOM 2902 N N . PHE A 1 361 ? 8.331 -17.113 -3.888 1.00 87.25 361 PHE A N 1
ATOM 2903 C CA . PHE A 1 361 ? 8.384 -18.059 -4.990 1.00 87.25 361 PHE A CA 1
ATOM 2904 C C . PHE A 1 361 ? 9.265 -19.252 -4.636 1.00 87.25 361 PHE A C 1
ATOM 2906 O O . PHE A 1 361 ? 10.360 -19.073 -4.075 1.00 87.25 361 PHE A O 1
ATOM 2913 N N . ASP A 1 362 ? 8.822 -20.447 -4.998 1.00 89.12 362 ASP A N 1
ATOM 2914 C CA . ASP A 1 362 ? 9.616 -21.661 -4.921 1.00 89.12 362 ASP A CA 1
ATOM 2915 C C . ASP A 1 362 ? 10.543 -21.825 -6.147 1.00 89.12 362 ASP A C 1
ATOM 2917 O O . ASP A 1 362 ? 10.640 -20.972 -7.034 1.00 89.12 362 ASP A O 1
ATOM 2921 N N . LYS A 1 363 ? 11.332 -22.906 -6.173 1.00 88.12 363 LYS A N 1
ATOM 2922 C CA . LYS A 1 363 ? 12.284 -23.151 -7.273 1.00 88.12 363 LYS A CA 1
ATOM 2923 C C . LYS A 1 363 ? 11.603 -23.582 -8.574 1.00 88.12 363 LYS A C 1
ATOM 2925 O O . LYS A 1 363 ? 12.194 -23.382 -9.636 1.00 88.12 363 LYS A O 1
ATOM 2930 N N . THR A 1 364 ? 10.435 -24.205 -8.484 1.00 90.88 364 THR A N 1
ATOM 2931 C CA . THR A 1 364 ? 9.640 -24.678 -9.617 1.00 90.88 364 THR A CA 1
ATOM 2932 C C . THR A 1 364 ? 8.997 -23.488 -10.313 1.00 90.88 364 THR A C 1
ATOM 2934 O O . THR A 1 364 ? 9.191 -23.328 -11.511 1.00 90.88 364 THR A O 1
ATOM 2937 N N . GLU A 1 365 ? 8.367 -22.584 -9.566 1.00 90.56 365 GLU A N 1
ATOM 2938 C CA . GLU A 1 365 ? 7.757 -21.360 -10.097 1.00 90.56 365 GLU A CA 1
ATOM 2939 C C . GLU A 1 365 ? 8.801 -20.491 -10.814 1.00 90.56 365 GLU A C 1
ATOM 2941 O O . GLU A 1 365 ? 8.624 -20.098 -11.963 1.00 90.56 365 GLU A O 1
ATOM 2946 N N . VAL A 1 366 ? 9.984 -20.301 -10.214 1.00 91.88 366 VAL A N 1
ATOM 2947 C CA . VAL A 1 366 ? 11.085 -19.578 -10.881 1.00 91.88 366 VAL A CA 1
ATOM 2948 C C . VAL A 1 366 ? 11.580 -20.303 -12.142 1.00 91.88 366 VAL A C 1
ATOM 2950 O O . VAL A 1 366 ? 12.067 -19.665 -13.082 1.00 91.88 366 VAL A O 1
ATOM 2953 N N . TYR A 1 367 ? 11.520 -21.635 -12.180 1.00 91.56 367 TYR A N 1
ATOM 2954 C CA . TYR A 1 367 ? 11.889 -22.404 -13.368 1.00 91.56 367 TYR A CA 1
ATOM 2955 C C . TYR A 1 367 ? 10.872 -22.219 -14.502 1.00 91.56 367 TYR A C 1
ATOM 2957 O O . TYR A 1 367 ? 11.290 -21.984 -15.641 1.00 91.56 367 TYR A O 1
ATOM 2965 N N . GLU A 1 368 ? 9.580 -22.270 -14.186 1.00 92.44 368 GLU A N 1
ATOM 2966 C CA . GLU A 1 368 ? 8.479 -22.018 -15.121 1.00 92.44 368 GLU A CA 1
ATOM 2967 C C . GLU A 1 368 ? 8.568 -20.594 -15.682 1.00 92.44 368 GLU A C 1
ATOM 2969 O O . GLU A 1 368 ? 8.689 -20.418 -16.897 1.00 92.44 368 GLU A O 1
ATOM 2974 N N . TYR A 1 369 ? 8.725 -19.598 -14.809 1.00 95.00 369 TYR A N 1
ATOM 2975 C CA . TYR A 1 369 ? 8.915 -18.202 -15.197 1.00 95.00 369 TYR A CA 1
ATOM 2976 C C . TYR A 1 369 ? 10.129 -18.008 -16.125 1.00 95.00 369 TYR A C 1
ATOM 2978 O O . TYR A 1 369 ? 10.098 -17.277 -17.118 1.00 95.00 369 TYR A O 1
ATOM 2986 N N . ARG A 1 370 ? 11.241 -18.715 -15.869 1.00 94.12 370 ARG A N 1
ATOM 2987 C CA . ARG A 1 370 ? 12.416 -18.704 -16.762 1.00 94.12 370 ARG A CA 1
ATOM 2988 C C . ARG A 1 370 ? 12.127 -19.323 -18.127 1.00 94.12 370 ARG A C 1
ATOM 2990 O O . ARG A 1 370 ? 12.806 -18.961 -19.094 1.00 94.12 370 ARG A O 1
ATOM 2997 N N . ARG A 1 371 ? 11.211 -20.289 -18.220 1.00 94.50 371 ARG A N 1
ATOM 2998 C CA . ARG A 1 371 ? 10.797 -20.889 -19.494 1.00 94.50 371 ARG A CA 1
ATOM 2999 C C . ARG A 1 371 ? 10.006 -19.873 -20.309 1.00 94.50 371 ARG A C 1
ATOM 3001 O O . ARG A 1 371 ? 10.369 -19.641 -21.460 1.00 94.50 371 ARG A O 1
ATOM 3008 N N . GLU A 1 372 ? 9.029 -19.218 -19.699 1.00 95.50 372 GLU A N 1
ATOM 3009 C CA . GLU A 1 372 ? 8.211 -18.167 -20.321 1.00 95.50 372 GLU A CA 1
ATOM 3010 C C . GLU A 1 372 ? 9.061 -16.976 -20.758 1.00 95.50 372 GLU A C 1
ATOM 3012 O O . GLU A 1 372 ? 9.053 -16.606 -21.933 1.00 95.50 372 GLU A O 1
ATOM 3017 N N . TYR A 1 373 ? 9.936 -16.480 -19.875 1.00 95.00 373 TYR A N 1
ATOM 3018 C CA . TYR A 1 373 ? 10.922 -15.449 -20.205 1.00 95.00 373 TYR A CA 1
ATOM 3019 C C . TYR A 1 373 ? 11.701 -15.787 -21.488 1.00 95.00 373 TYR A C 1
ATOM 3021 O O . TYR A 1 373 ? 11.915 -14.921 -22.337 1.00 95.00 373 TYR A O 1
ATOM 3029 N N . ARG A 1 374 ? 12.137 -17.046 -21.668 1.00 93.81 374 ARG A N 1
ATOM 3030 C CA . ARG A 1 374 ? 12.876 -17.455 -22.878 1.00 93.81 374 ARG A CA 1
ATOM 3031 C C . ARG A 1 374 ? 11.998 -17.428 -24.121 1.00 93.81 374 ARG A C 1
ATOM 3033 O O . ARG A 1 374 ? 12.507 -17.038 -25.170 1.00 93.81 374 ARG A O 1
ATOM 3040 N N . VAL A 1 375 ? 10.735 -17.834 -24.014 1.00 94.62 375 VAL A N 1
ATOM 3041 C CA . VAL A 1 375 ? 9.767 -17.788 -25.120 1.00 94.62 375 VAL A CA 1
ATOM 3042 C C . VAL A 1 375 ? 9.554 -16.341 -25.558 1.00 94.62 375 VAL A C 1
ATOM 3044 O O . VAL A 1 375 ? 9.787 -16.019 -26.725 1.00 94.62 375 VAL A O 1
ATOM 3047 N N . ILE A 1 376 ? 9.235 -15.454 -24.612 1.00 94.31 376 ILE A N 1
ATOM 3048 C CA . ILE A 1 376 ? 9.006 -14.027 -24.870 1.00 94.31 376 ILE A CA 1
ATOM 3049 C C . ILE A 1 376 ? 10.263 -13.390 -25.473 1.00 94.31 376 ILE A C 1
ATOM 3051 O O . ILE A 1 376 ? 10.217 -12.775 -26.539 1.00 94.31 376 ILE A O 1
ATOM 3055 N N . ARG A 1 377 ? 11.430 -13.613 -24.857 1.00 92.25 377 ARG A N 1
ATOM 3056 C CA . ARG A 1 377 ? 12.719 -13.118 -25.360 1.00 92.25 377 ARG A CA 1
ATOM 3057 C C . ARG A 1 377 ? 13.010 -13.594 -26.782 1.00 92.25 377 ARG A C 1
ATOM 3059 O O . ARG A 1 377 ? 13.487 -12.815 -27.607 1.00 92.25 377 ARG A O 1
ATOM 3066 N N . HIS A 1 378 ? 12.767 -14.873 -27.069 1.00 91.50 378 HIS A N 1
ATOM 3067 C CA . HIS A 1 378 ? 13.004 -15.443 -28.392 1.00 91.50 378 HIS A CA 1
ATOM 3068 C C . HIS A 1 378 ? 12.084 -14.810 -29.438 1.00 91.50 378 HIS A C 1
ATOM 3070 O O . HIS A 1 378 ? 12.553 -14.463 -30.524 1.00 91.50 378 HIS A O 1
ATOM 3076 N N . ARG A 1 379 ? 10.810 -14.587 -29.093 1.00 93.06 379 ARG A N 1
ATOM 3077 C CA . ARG A 1 379 ? 9.843 -13.915 -29.965 1.00 93.06 379 ARG A CA 1
ATOM 3078 C C . ARG A 1 379 ? 10.247 -12.473 -30.259 1.00 93.06 379 ARG A C 1
ATOM 3080 O O . ARG A 1 379 ? 10.334 -12.106 -31.430 1.00 93.06 379 ARG A O 1
ATOM 3087 N N . ILE A 1 380 ? 10.596 -11.701 -29.225 1.00 90.88 380 ILE A N 1
ATOM 3088 C CA . ILE A 1 380 ? 11.116 -10.332 -29.366 1.00 90.88 380 ILE A CA 1
ATOM 3089 C C . ILE A 1 380 ? 12.314 -10.330 -30.317 1.00 90.88 380 ILE A C 1
ATOM 3091 O O . ILE A 1 380 ? 12.316 -9.607 -31.309 1.00 90.88 380 ILE A O 1
ATOM 3095 N N . TYR A 1 381 ? 13.318 -11.174 -30.056 1.00 88.12 381 TYR A N 1
ATOM 3096 C CA . TYR A 1 381 ? 14.524 -11.236 -30.881 1.00 88.12 381 TYR A CA 1
ATOM 3097 C C . TYR A 1 381 ? 14.228 -11.637 -32.333 1.00 88.12 381 TYR A C 1
ATOM 3099 O O . TYR A 1 381 ? 14.858 -11.116 -33.255 1.00 88.12 381 TYR A O 1
ATOM 3107 N N . GLY A 1 382 ? 13.269 -12.541 -32.552 1.00 87.75 382 GLY A N 1
ATOM 3108 C CA . GLY A 1 382 ? 12.832 -12.985 -33.875 1.00 87.75 382 GLY A CA 1
ATOM 3109 C C . GLY A 1 382 ? 12.271 -11.857 -34.743 1.00 87.75 382 GLY A C 1
ATOM 3110 O O . GLY A 1 382 ? 12.569 -11.819 -35.936 1.00 87.75 382 GLY A O 1
ATOM 3111 N N . GLN A 1 383 ? 11.544 -10.911 -34.143 1.00 87.81 383 GLN A N 1
ATOM 3112 C CA . GLN A 1 383 ? 10.925 -9.780 -34.846 1.00 87.81 383 GLN A CA 1
ATOM 3113 C C . GLN A 1 383 ? 11.891 -8.616 -35.149 1.00 87.81 383 GLN A C 1
ATOM 3115 O O . GLN A 1 383 ? 11.563 -7.724 -35.935 1.00 87.81 383 GLN A O 1
ATOM 3120 N N . LEU A 1 384 ? 13.090 -8.589 -34.555 1.00 86.38 384 LEU A N 1
ATOM 3121 C CA . LEU A 1 384 ? 14.046 -7.498 -34.766 1.00 86.38 384 LEU A CA 1
ATOM 3122 C C . LEU A 1 384 ? 14.750 -7.588 -36.129 1.00 86.38 384 LEU A C 1
ATOM 3124 O O . LEU A 1 384 ? 15.186 -8.652 -36.567 1.00 86.38 384 LEU A O 1
ATOM 3128 N N . LYS A 1 385 ? 14.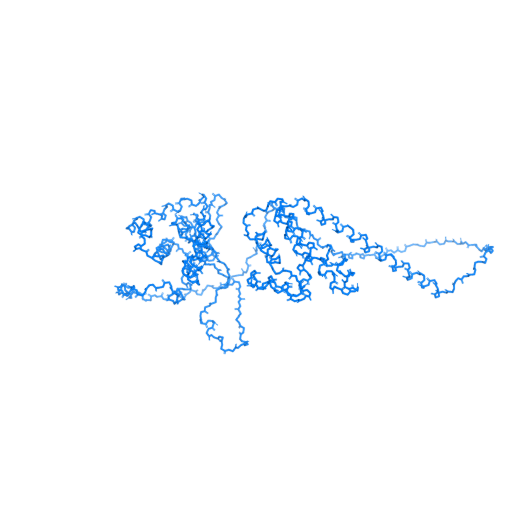968 -6.437 -36.776 1.00 85.00 385 LYS A N 1
ATOM 3129 C CA . LYS A 1 385 ? 15.843 -6.329 -37.960 1.00 85.00 385 LYS A CA 1
ATOM 3130 C C . LYS A 1 385 ? 17.313 -6.529 -37.568 1.00 85.00 385 LYS A C 1
ATOM 3132 O O . LYS A 1 385 ? 17.690 -6.280 -36.427 1.00 85.00 385 LYS A O 1
ATOM 3137 N N . TRP A 1 386 ? 18.168 -6.926 -38.514 1.00 79.06 386 TRP A N 1
ATOM 3138 C CA . TRP A 1 386 ? 19.578 -7.273 -38.250 1.00 79.06 386 TRP A CA 1
ATOM 3139 C C . TRP A 1 386 ? 20.379 -6.219 -37.447 1.00 79.06 386 TRP A C 1
ATOM 3141 O O . TRP A 1 386 ? 21.008 -6.609 -36.462 1.00 79.06 386 TRP A O 1
ATOM 3151 N N . PRO A 1 387 ? 20.296 -4.901 -37.733 1.00 79.50 387 PRO A N 1
ATOM 3152 C CA . PRO A 1 387 ? 20.977 -3.894 -36.910 1.00 79.50 387 PRO A CA 1
ATOM 3153 C C . PRO A 1 387 ? 20.445 -3.845 -35.469 1.00 79.50 387 PRO A C 1
ATOM 3155 O O . PRO A 1 387 ? 21.207 -3.726 -34.512 1.00 79.50 387 PRO A O 1
ATOM 3158 N N . MET A 1 388 ? 19.131 -4.017 -35.299 1.00 78.62 388 MET A N 1
ATOM 3159 C CA . MET A 1 388 ? 18.489 -4.030 -33.983 1.00 78.62 388 MET A CA 1
ATOM 3160 C C . MET A 1 388 ? 18.757 -5.323 -33.216 1.00 78.62 388 MET A C 1
ATOM 3162 O O . MET A 1 388 ? 18.790 -5.292 -31.993 1.00 78.62 388 MET A O 1
ATOM 3166 N N . LYS A 1 389 ? 19.028 -6.447 -33.892 1.00 82.75 389 LYS A N 1
ATOM 3167 C CA . LYS A 1 389 ? 19.504 -7.673 -33.232 1.00 82.75 389 LYS A CA 1
ATOM 3168 C C . LYS A 1 389 ? 20.856 -7.454 -32.563 1.00 82.75 389 LYS A C 1
ATOM 3170 O O . LYS A 1 389 ? 21.051 -7.938 -31.453 1.00 82.75 389 LYS A O 1
ATOM 3175 N N . LEU A 1 390 ? 21.762 -6.709 -33.201 1.00 77.81 390 LEU A N 1
ATOM 3176 C CA . LEU A 1 390 ? 23.044 -6.331 -32.599 1.00 77.81 390 LEU A CA 1
ATOM 3177 C C . LEU A 1 390 ? 22.824 -5.394 -31.407 1.00 77.81 390 LEU A C 1
ATOM 3179 O O . LEU A 1 390 ? 23.319 -5.670 -30.319 1.00 77.81 390 LEU A O 1
ATOM 3183 N N . TYR A 1 391 ? 22.003 -4.354 -31.567 1.00 77.88 391 TYR A N 1
ATOM 3184 C CA . TYR A 1 391 ? 21.648 -3.460 -30.460 1.00 77.88 391 TYR A CA 1
ATOM 3185 C C . TYR A 1 391 ? 21.020 -4.219 -29.278 1.00 77.88 391 TYR A C 1
ATOM 3187 O O . TYR A 1 391 ? 21.427 -4.061 -28.130 1.00 77.88 391 TYR A O 1
ATOM 3195 N N . TYR A 1 392 ? 20.096 -5.138 -29.546 1.00 77.31 392 TYR A N 1
ATOM 3196 C CA . TYR A 1 392 ? 19.478 -5.966 -28.517 1.00 77.31 392 TYR A CA 1
ATOM 3197 C C . TYR A 1 392 ? 20.487 -6.876 -27.814 1.00 77.31 392 TYR A C 1
ATOM 3199 O O . TYR A 1 392 ? 20.456 -7.030 -26.595 1.00 77.31 392 TYR A O 1
ATOM 3207 N N . MET A 1 393 ? 21.416 -7.442 -28.580 1.00 75.69 393 MET A N 1
ATOM 3208 C CA . MET A 1 393 ? 22.416 -8.387 -28.104 1.00 75.69 393 MET A CA 1
ATOM 3209 C C . MET A 1 393 ? 23.560 -7.743 -27.308 1.00 75.69 393 MET A C 1
ATOM 3211 O O . MET A 1 393 ? 24.143 -8.422 -26.464 1.00 75.69 393 MET A O 1
ATOM 3215 N N . TYR A 1 394 ? 23.885 -6.474 -27.571 1.00 70.75 394 TYR A N 1
ATOM 3216 C CA . TYR A 1 394 ? 25.009 -5.765 -26.944 1.00 70.75 394 TYR A CA 1
ATOM 3217 C C . TYR A 1 394 ? 24.586 -4.627 -25.995 1.00 70.75 394 TYR A C 1
ATOM 3219 O O . TYR A 1 394 ? 25.395 -4.189 -25.170 1.00 70.75 394 TYR A O 1
ATOM 3227 N N . VAL A 1 395 ? 23.336 -4.155 -26.079 1.00 66.25 395 VAL A N 1
ATOM 3228 C CA . VAL A 1 395 ? 22.854 -2.967 -25.349 1.00 66.25 395 VAL A CA 1
ATOM 3229 C C . VAL A 1 395 ? 21.607 -3.248 -24.503 1.00 66.25 395 VAL A C 1
ATOM 3231 O O . VAL A 1 395 ? 21.632 -2.948 -23.313 1.00 66.25 395 VAL A O 1
ATOM 3234 N N . LEU A 1 396 ? 20.536 -3.836 -25.057 1.00 64.50 396 LEU A N 1
ATOM 3235 C CA . LEU A 1 396 ? 19.269 -4.003 -24.310 1.00 64.50 396 LEU A CA 1
ATOM 3236 C C . LEU A 1 396 ? 19.248 -5.217 -23.372 1.00 64.50 396 LEU A C 1
ATOM 3238 O O . LEU A 1 396 ? 18.708 -5.128 -22.272 1.00 64.50 396 LEU A O 1
ATOM 3242 N N . CYS A 1 397 ? 19.787 -6.354 -23.814 1.00 60.53 397 CYS A N 1
ATOM 3243 C CA . CYS A 1 397 ? 19.511 -7.668 -23.226 1.00 60.53 397 CYS A CA 1
ATOM 3244 C C . CYS A 1 397 ? 20.759 -8.311 -22.598 1.00 60.53 397 CYS A C 1
ATOM 3246 O O . CYS A 1 397 ? 21.063 -9.489 -22.833 1.00 60.53 397 CYS A O 1
ATOM 3248 N N . VAL A 1 398 ? 21.509 -7.489 -21.861 1.00 53.22 398 VAL A N 1
ATOM 3249 C CA . VAL A 1 398 ? 22.789 -7.813 -21.229 1.00 53.22 398 VAL A CA 1
ATOM 3250 C C . VAL A 1 398 ? 22.826 -7.246 -19.820 1.00 53.22 398 VAL A C 1
ATOM 3252 O O . VAL A 1 398 ? 22.584 -6.024 -19.688 1.00 53.22 398 VAL A O 1
#

Sequence (398 aa):
EYWTESQEKRNKMTDFVKKYFLTVPEDAVSVTEDFKAYLASQGNLAEQYRQGTVSVYQMIEETRNYIMNDTKYTLSPGKTPKSKEAVTYFLKENKKGYSTHYATAAAILLRSIGIPTRYAEGVYITKEELADVTDSRKEISVTDKDLHAWVEVYQEDYGFVPVEFTPGRGDEDAESSAVSDEDSQQNKDRKSNKKDKNGEGEGQLSVATPTPVPEEDMTFENIQTDNYNREDQAQEETSSEETTDIEDSNSGNQTKSLPIFVKIILAVLIAVVAIILAAEIQRRVRIMIFKNQLRHDKTSRQILLLYHQLEKAFVQKHIRYTGQTVAEYSHEIAEAYELDEEMVHAFIADVFCAKFSKDRFDKTEVYEYRREYRVIRHRIYGQLKWPMKLYYMYVLCV

Radius of gyration: 33.38 Å; Cα contacts (8 Å, |Δi|>4): 317; chains: 1; bounding box: 110×62×79 Å

Mean predicted aligned error: 17.38 Å

Foldseek 3Di:
DVVVVVVVVLVVVVVVLLVPQLDADPQCVVVLVVLCVVCVVVVNVLVCVVVVNDDPLVVLVSLLCLLPVQADEDPPLDDDPPVHDLLCCCNPPSSYYHQCNQQVNSSNNCSSSSWRKDKDKDFDDDVVLVVVCPDPPDDRDTDPVRIHIWMFTQDSVPGTHTDGNGPPGCPVVVVPGPSDDPPPPPPPPPPPDDDDDDDDDPDDDDDDDDDDDDDDDDDDDDDDDDDDDDDDDDDDDDDDDDDDDDDDDDDDDDDPDDPPVVVVVVVVVVVVVVVVVVLVVLLVVVVVVLVVCLVPDFLLVNLQSLVQLVQLLCVVVVLDCPPDDLLVSLVSLCVVLVHDSVLSSLSSVSNCCSVPNPDGDDPVSSVSNVVSSVVSVVSSLVPDDPVVNVCSSRPRRD

pLDDT: mean 76.42, std 24.7, range [22.61, 98.25]

Nearest PDB structures (foldseek):
  6g4h-assembly1_A  TM=7.460E-01  e=6.296E-06  Pseudomonas aeruginosa PAO1
  6g49-assembly1_A  TM=7.629E-01  e=3.909E-05  Pseudomonas aeruginosa PAO1

Solvent-accessible surface area (backbone atoms only — not comparable to full-atom values): 24625 Å² total; per-residue (Å²): 104,71,71,60,58,46,48,55,52,44,49,53,50,49,52,51,40,52,70,68,27,35,78,61,62,82,84,45,46,68,55,40,51,54,48,52,52,49,32,45,73,68,76,33,45,69,56,36,37,77,71,66,78,40,58,71,55,59,54,51,51,52,52,42,48,64,58,55,72,71,45,42,84,36,95,76,54,74,80,74,55,94,92,51,56,60,54,50,40,32,78,74,67,67,26,36,28,41,37,60,50,35,14,51,41,48,29,44,49,40,12,66,74,72,41,32,31,40,77,45,74,51,73,62,78,55,68,69,69,53,68,68,54,81,52,103,80,62,81,82,91,81,54,84,87,30,56,40,37,28,23,26,41,60,39,90,93,75,41,71,42,80,45,77,58,43,89,93,50,61,63,82,56,54,77,73,40,94,72,67,68,92,78,69,83,84,76,82,89,82,82,89,84,85,82,89,81,89,78,90,70,92,75,75,94,75,76,88,75,83,81,82,80,81,82,89,85,80,92,72,93,72,87,77,80,87,77,92,82,81,88,84,89,85,88,87,80,88,85,89,82,91,82,88,83,82,90,80,85,89,80,88,78,91,67,87,74,73,57,70,70,58,54,51,52,50,52,52,52,51,52,53,50,50,51,53,52,50,51,52,50,55,38,52,52,40,46,49,52,52,56,50,50,56,70,73,47,56,55,35,55,38,48,48,57,57,47,57,40,50,47,59,56,36,48,75,72,72,48,69,93,83,77,66,53,67,64,56,52,16,44,57,52,13,64,76,58,74,47,62,46,70,62,35,32,54,54,50,50,52,44,50,40,42,73,71,47,92,69,79,59,54,74,63,58,53,49,52,50,53,51,51,50,49,52,55,51,50,45,56,58,68,74,45,53,74,74,51,42,51,44,37,61,68,61,54,60,89

Secondary structure (DSSP, 8-state):
-HHHHHHHHHHHHHHHHHHHS----GGGHHHHHHHHHHHHHTTSHHHHHHTTSS-HHHHHHHHHHHHHTT-EE-S---PPPTTS-HHHHIIIII-EE-HHHHHHHHHHHHHHTT--EEEEEEE---HHHHHT--STTPPPP--GGGEEEEEEEEETTTEEEEE--STTSSHHHHTTSTT--TT-TT--SS------------------PPPPPPPS---------------------------------PPP----PPPHHHHHHHHHHHHHHHHHHHHHHHHHHHHHHHHHHHHHS-HHHHHHHHHHHHHHHHHHTT---SS--HHHHHHHHHHHHT--HHHHHHHHHHHHHHHH-SPPP-HHHHHHHHHHHHHHHHHHHHHS-HHHHHHIIIII--